Protein AF-A0A9K3KF61-F1 (afdb_monomer)

Nearest PDB structures (foldseek):
  2ciq-assembly1_A  TM=8.904E-01  e=3.656E-22  Saccharomyces cerevisiae S288C
  3dcd-assembly2_B  TM=8.290E-01  e=3.554E-14  Lactobacillus acidophilus
  3q1n-assembly1_A  TM=8.229E-01  e=3.741E-14  Lacticaseibacillus paracasei ATCC 334
  3k25-assembly2_B  TM=7.655E-01  e=6.898E-15  Synechocystis sp. PCC 6803
  3mwx-assembly2_B  TM=8.049E-01  e=8.067E-14  Bacillus subtilis

Foldseek 3Di:
DLPPLVPPDPLVVLADDLLRLQVVLVVVCCQQQPLDWDDPLLLVQLLLLVLQVVCCVVPPVQWDDKAADAWFAAPVDRLAIAHARIKTFGDDPPDPGTFIATEHEDQRDDPVLLVLLLVLCVVANQEHEEEQPDPNCPSNPPPVCSLNRLSRCLRVVGQWYWYWYWYDDPSHTDTSHIYIYGYDPSNSSVSVSSVCSSRCVNCVLLVPPVCLVVQADDPVSDDPSHDPVSSVSCRVCSNVVSVVQVVQADPVRDGHPPDPCLPDPDPLVVVCSNTVGRNNSSLVVLVVPDDPDPDDSVVSVVVVVVVSVVVSVVVVCCCVPQVPVVCVPDPDGDDPVVSCVSVANPPDPPRPSDDDDVVVVVVVVVVVPDPDDDPDDDDPPVVVVVVVVVVVVVVVVVVVVVVVVVDVDDDDDDDDDDDDDDDDDDDDDPPRVPPVVVLVVLVVVVCVQQVFPDDPDQDDDDPQDFFAWDADPLGWIWTWAAEPLGWIWIATQQLRFIQWTAASSSHTWWDFWSPADPNLPAFGRTGQGKQPQEDADDQADGSACSRNDGWDWPDDDNFKTKTWDFDDPVNCVRPVFGKIWIWMWGHYNFKIKIKIKIWRQDPFDKDKGWIKRQTKTFANFLVQKKKAFPQAQWWKFFCVDDDRTDIDHDNDRIDGDPDFFWMKTFQTAWIWICHPSSQKIKTKGKDFQQRIWIKGFRPPPVNRVRTTIITTMRINNDMDMHTHGGMGMIMIMIGMDGD

Sequence (739 aa):
MAGEIAQSVDLNTLRMSDEGLTNLLQDCIASWFGRHKGTAMMAAGSRNEEPTIQKLRSSVKFIQVIYDVGLLRWRNNRCIGVSPDAVCLISVAGKTQPVPCCLEIKSRLADTTVRRAESSATKHGSVVNCVFGDDTFKDCVPAENRAQVVHQALVTQFDYGLFVTSKVQGGEGSLVQVVVIEIPASIRMTHGLVLCAVATPLLGFLHGEHVVKRGVLIDDDFPPWVTVPQKAILKSRAKLYFAHLKLITMADGTVKPTQPLLLYKHSVQHRYNKQKPGLDMNTELSDRVAFNSKGSFESKYVFRMLDAILVNSWRAHQAVFDVAPWMATLAEPPTLAQVRRKLHGAETIEDYVWYTSTASLTELASLKRSNLAIPNLRDDSPAGALFMQEFQRIMKLSLLSIAALSSLSMSAAFVVRPSLFSSSSTTTALSMASKRAVQREKRTKWMESRGIGAGPGVAEPSASAAAGMMKNEEGLDFVRLVSPSGASAEVYLYGGVVTSYKDAEGTEFIAVRPDAKMDGSKPISGGLSHCWPQFGPGEIQQHGFARNVMWDVKSSTDTTVELEMLPSDYTKEMWDKEFACTFSVTLEDDQLKTNMLVKNTGSEGSFDFQAALHSYFTVSSLEKLEIAGSFQGKEFLNKLVGDGGEMQTEDRSSITITEEYDRVYNGVNDPVLKDAGTGKALNVLNQAGWEDTVIWNPYGNEGMGYNEFVCVESVKFDPVTLDAGSSWEGVLVLKPESL

Mean predicted aligned error: 20.23 Å

pLDDT: mean 74.3, std 23.7, range [21.84, 98.88]

Secondary structure (DSSP, 8-state):
-TTTGGGSS-GGGG---HHHHHHHHHHHHHHHT--PPPPHHHHHHHHHHHHHHHHHHHH-TTEEEEE---PEEPTT-TT-EE--SEEEEE--TT-SS-EEEEEEEE----HHHHHHHHHHHHHH-SEEEEETTSHHHHHHS-HHHHHHHHHHHHHH--SEEEEEEEEEETTEEEEEEEEEEE--HHHHHHHHHHHHHHHHHHHGGGG-HHHHHHTS--GGGS-TTS-HHHHHHHHHHHHHHHHHHHHHB-TTS-BPPPPP-SS---HHHHHHHHH---HHHHHHHHHHSS------HHHHHHHHHHHHHHHHHHHHHHIIIIIHHHHTT-SSPPPHHHHHHHTTT-S-STTS-----TTHHHHHHHHTT---PPSS----SHHHHHHHHHHHHHHHHHHHHHHHTT-SS----------------------HHHHHHHHHHHHHHHHHTTT-S--S--------PPPEEEE-TT--EEEEEE-TTS-EEEEETBTTEEEEEE-TT--B-B-B-TT---SSSS--SBSEEEEBS--SSSSSSTTBSGGGSBPEEEEE-SSEEEEEE---HHHHHH----EEEEEEEEE-SS-EEEEEEEEE--SS-EEEEEEEEEEEEE-S-GGGEEEESTTTT-EEEETTSSSS-EEEE---SEE--SS-EEEEETT----EEEETTTTEEEEEEEEET--EEEEEE-TT-GGGTGGGEEEEEEEEEEEEEEETT-EEEEEEEEEEEE-

Solvent-accessible surface area (backbone atoms only — not comparable to full-atom values): 40832 Å² total; per-residue (Å²): 116,84,75,67,64,65,76,78,58,69,65,79,79,57,62,70,51,58,68,54,42,37,52,53,48,48,52,48,46,50,55,46,56,18,75,54,68,40,51,74,62,52,32,49,23,47,67,40,46,58,38,35,52,55,37,44,69,76,70,37,84,48,49,76,48,78,42,82,52,66,81,42,62,23,87,90,38,91,77,43,67,44,67,48,70,23,37,31,33,30,60,48,93,97,52,96,59,69,42,58,24,42,30,41,74,44,46,67,58,57,72,68,56,46,50,46,38,49,52,32,18,70,74,61,38,47,64,34,80,36,44,69,82,40,69,66,30,57,64,66,42,56,78,92,49,49,65,55,54,49,49,44,24,46,45,72,66,32,52,27,33,34,48,33,37,33,46,71,59,94,82,46,36,40,81,47,25,40,37,41,32,40,44,55,70,67,58,32,50,54,53,49,54,59,49,46,53,50,40,43,80,66,44,39,60,74,66,32,69,68,36,57,74,68,33,52,72,55,80,90,59,53,61,90,54,61,48,72,70,57,51,54,55,51,46,70,50,34,45,60,54,32,53,53,50,56,73,35,37,44,98,87,69,46,68,52,75,74,71,75,60,80,67,60,81,47,74,63,60,54,47,40,57,45,43,51,43,19,58,41,31,45,52,48,57,43,62,69,71,68,74,100,60,98,61,54,73,68,54,53,51,52,56,47,55,51,47,50,50,49,56,49,52,53,50,51,46,42,46,61,70,56,43,49,59,53,54,72,72,45,98,58,87,77,51,72,70,55,55,25,56,75,56,78,60,56,91,60,76,87,76,55,78,65,94,64,60,85,65,48,66,60,47,55,65,53,59,75,75,60,98,72,88,75,89,85,86,83,52,94,49,78,66,37,55,47,49,59,50,48,54,59,44,51,59,50,46,61,56,47,57,63,61,53,75,68,43,89,78,78,80,90,85,92,84,93,88,90,90,80,90,81,89,89,87,81,92,81,93,81,51,68,78,49,45,59,54,46,48,50,48,48,49,51,53,51,32,57,72,33,57,45,84,70,70,103,64,87,76,75,85,72,78,85,73,77,51,40,84,43,64,51,98,66,64,41,51,26,39,30,27,35,26,95,66,56,11,36,35,35,36,27,29,63,14,64,19,39,46,39,37,26,43,54,87,52,47,42,45,34,22,58,36,85,72,43,49,72,60,76,87,52,55,59,46,34,7,40,27,40,16,24,60,30,57,52,77,66,97,51,60,65,22,34,51,49,26,72,38,72,33,45,79,74,48,74,51,45,31,35,39,31,32,36,42,66,69,43,76,72,49,36,74,72,50,80,59,55,43,39,38,36,44,35,40,40,46,46,66,65,34,41,37,37,39,40,36,41,31,26,67,34,92,67,64,67,50,73,32,22,40,29,33,53,20,23,30,42,40,66,31,44,91,40,35,40,37,35,43,70,47,47,75,26,48,26,39,33,59,86,40,75,94,87,30,39,81,46,69,35,84,48,67,54,48,69,66,89,55,70,39,51,35,41,30,56,75,30,34,51,44,29,45,36,25,69,71,71,46,32,26,38,37,44,37,38,31,83,52,23,43,22,28,33,42,38,36,66,46,88,36,70,78,56,42,31,51,41,37,42,31,62,18,43,19,27,79,69,69,46,77,38,45,45,69,37,72,48,52,32,32,43,38,39,36,66,46,78,99

Organism: NCBI:txid303405

Radius of gyration: 31.49 Å; Cα contacts (8 Å, |Δi|>4): 1260; chains: 1; bounding box: 87×74×76 Å

Structure (mmCIF, N/CA/C/O backbone):
data_AF-A0A9K3KF61-F1
#
_entry.id   AF-A0A9K3KF61-F1
#
loop_
_atom_site.group_PDB
_atom_site.id
_atom_site.type_symbol
_atom_site.label_atom_id
_atom_site.label_alt_id
_atom_site.label_comp_id
_atom_site.label_asym_id
_atom_site.label_entity_id
_atom_site.label_seq_id
_atom_site.pdbx_PDB_ins_code
_atom_site.Cartn_x
_atom_site.Cartn_y
_atom_site.Cartn_z
_atom_site.occupancy
_atom_site.B_iso_or_equiv
_atom_site.auth_seq_id
_atom_site.auth_comp_id
_atom_site.auth_asym_id
_atom_site.auth_atom_id
_atom_site.pdbx_PDB_model_num
ATOM 1 N N . MET A 1 1 ? 40.722 -2.230 -35.309 1.00 34.03 1 MET A N 1
ATOM 2 C CA . MET A 1 1 ? 39.289 -1.959 -35.570 1.00 34.03 1 MET A CA 1
ATOM 3 C C . MET A 1 1 ? 38.589 -1.129 -34.489 1.00 34.03 1 MET A C 1
ATOM 5 O O . MET A 1 1 ? 37.741 -0.335 -34.858 1.00 34.03 1 MET A O 1
ATOM 9 N N . ALA A 1 2 ? 38.933 -1.209 -33.191 1.00 27.94 2 ALA A N 1
ATOM 10 C CA . ALA A 1 2 ? 38.331 -0.329 -32.164 1.00 27.94 2 ALA A CA 1
ATOM 11 C C . ALA A 1 2 ? 38.668 1.177 -32.321 1.00 27.94 2 ALA A C 1
ATOM 13 O O . ALA A 1 2 ? 37.962 2.017 -31.777 1.00 27.94 2 ALA A O 1
ATOM 14 N N . GLY A 1 3 ? 39.720 1.519 -33.077 1.00 33.56 3 GLY A N 1
ATOM 15 C CA . GLY A 1 3 ? 40.142 2.906 -33.315 1.00 33.56 3 GLY A CA 1
ATOM 16 C C . GLY A 1 3 ? 39.458 3.624 -34.486 1.00 33.56 3 GLY A C 1
ATOM 17 O O . GLY A 1 3 ? 39.525 4.843 -34.541 1.00 33.56 3 GLY A O 1
ATOM 18 N N . GLU A 1 4 ? 38.789 2.912 -35.401 1.00 37.38 4 GLU A N 1
ATOM 19 C CA . GLU A 1 4 ? 38.248 3.522 -36.636 1.00 37.38 4 GLU A CA 1
ATOM 20 C C . GLU A 1 4 ? 36.766 3.917 -36.522 1.00 37.38 4 GLU A C 1
ATOM 22 O O . GLU A 1 4 ? 36.328 4.841 -37.195 1.00 37.38 4 GLU A O 1
ATOM 27 N N . ILE A 1 5 ? 35.993 3.303 -35.616 1.00 40.41 5 ILE A N 1
ATOM 28 C CA . ILE A 1 5 ? 34.570 3.653 -35.402 1.00 40.41 5 I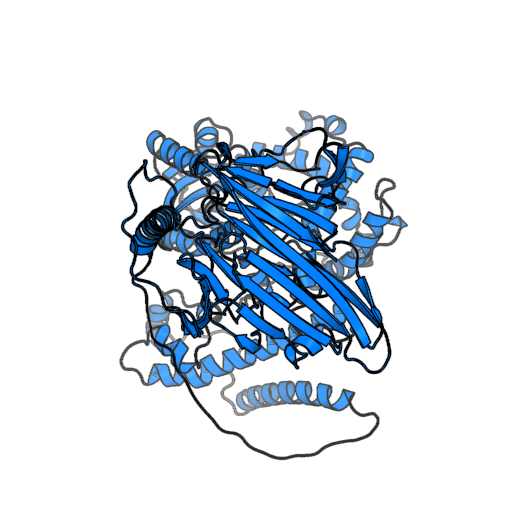LE A CA 1
ATOM 29 C C . ILE A 1 5 ? 34.407 4.804 -34.389 1.00 40.41 5 ILE A C 1
ATOM 31 O O . ILE A 1 5 ? 33.397 5.502 -34.392 1.00 40.41 5 ILE A O 1
ATOM 35 N N . ALA A 1 6 ? 35.433 5.089 -33.577 1.00 41.22 6 ALA A N 1
ATOM 36 C CA . ALA A 1 6 ? 35.449 6.258 -32.692 1.00 41.22 6 ALA A CA 1
ATOM 37 C C . ALA A 1 6 ? 35.421 7.605 -33.453 1.00 41.22 6 ALA A C 1
ATOM 39 O O . ALA A 1 6 ? 35.241 8.645 -32.831 1.00 41.22 6 ALA A O 1
ATOM 40 N N . GLN A 1 7 ? 35.581 7.597 -34.783 1.00 44.34 7 GLN A N 1
ATOM 41 C CA . GLN A 1 7 ? 35.618 8.802 -35.614 1.00 44.34 7 GLN A CA 1
ATOM 42 C C . GLN A 1 7 ? 34.244 9.286 -36.118 1.00 44.34 7 GLN A C 1
ATOM 44 O O . GLN A 1 7 ? 34.185 10.366 -36.695 1.00 44.34 7 GLN A O 1
ATOM 49 N N . SER A 1 8 ? 33.141 8.548 -35.912 1.00 49.00 8 SER A N 1
ATOM 50 C CA . SER A 1 8 ? 31.820 8.943 -36.448 1.00 49.00 8 SER A CA 1
ATOM 51 C C . SER A 1 8 ? 30.822 9.484 -35.417 1.00 49.00 8 SER A C 1
ATOM 53 O O . SER A 1 8 ? 29.735 9.905 -35.804 1.00 49.00 8 SER A O 1
ATOM 55 N N . VAL A 1 9 ? 31.144 9.459 -34.121 1.00 53.56 9 VAL A N 1
ATOM 56 C CA . VAL A 1 9 ? 30.307 10.039 -33.057 1.00 53.56 9 VAL A CA 1
ATOM 57 C C . VAL A 1 9 ? 31.089 11.184 -32.432 1.00 53.56 9 VAL A C 1
ATOM 59 O O . VAL A 1 9 ? 32.080 10.943 -31.745 1.00 53.56 9 VAL A O 1
ATOM 62 N N . ASP A 1 10 ? 30.664 12.426 -32.669 1.00 59.81 10 ASP A N 1
ATOM 63 C CA . ASP A 1 10 ? 31.258 13.577 -31.989 1.00 59.81 10 ASP A CA 1
ATOM 64 C C . ASP A 1 10 ? 30.859 13.546 -30.510 1.00 59.81 10 ASP A C 1
ATOM 66 O O . ASP A 1 10 ? 29.783 14.000 -30.120 1.00 59.81 10 ASP A O 1
ATOM 70 N N . LEU A 1 11 ? 31.733 12.986 -29.674 1.00 54.06 11 LEU A N 1
ATOM 71 C CA . LEU A 1 11 ? 31.533 12.892 -28.229 1.00 54.06 11 LEU A CA 1
ATOM 72 C C . LEU A 1 11 ? 31.323 14.270 -27.573 1.00 54.06 11 LEU A C 1
ATOM 74 O O . LEU A 1 11 ? 30.723 14.331 -26.501 1.00 54.06 11 LEU A O 1
ATOM 78 N N . ASN A 1 12 ? 31.744 15.373 -28.210 1.00 53.84 12 ASN A N 1
ATOM 79 C CA . ASN A 1 12 ? 31.490 16.722 -27.698 1.00 53.84 12 ASN A CA 1
ATOM 80 C C . ASN A 1 12 ? 30.006 17.108 -27.776 1.00 53.84 12 ASN A C 1
ATOM 82 O O . ASN A 1 12 ? 29.548 17.894 -26.951 1.00 53.84 12 ASN A O 1
ATOM 86 N N . THR A 1 13 ? 29.240 16.521 -28.703 1.00 58.81 13 THR A N 1
ATOM 87 C CA . THR A 1 13 ? 27.780 16.732 -28.805 1.00 58.81 13 THR A CA 1
ATOM 88 C C . THR A 1 13 ? 26.982 15.979 -27.739 1.00 58.81 13 THR A C 1
ATOM 90 O O . THR A 1 13 ? 25.822 16.300 -27.501 1.00 58.81 13 THR A O 1
ATOM 93 N N . LEU A 1 14 ? 27.603 15.007 -27.062 1.00 63.12 14 LEU A N 1
ATOM 94 C CA . LEU A 1 14 ? 26.994 14.204 -25.994 1.00 63.12 14 LEU A CA 1
ATOM 95 C C . LEU A 1 14 ? 27.296 14.745 -24.587 1.00 63.12 14 LEU A C 1
ATOM 97 O O . LEU A 1 14 ? 26.925 14.120 -23.591 1.00 63.12 14 LEU A O 1
ATOM 101 N N . ARG A 1 15 ? 27.983 15.889 -24.478 1.00 70.56 15 ARG A N 1
ATOM 102 C CA . ARG A 1 15 ? 28.337 16.484 -23.189 1.00 70.56 15 ARG A CA 1
ATOM 103 C C . ARG A 1 15 ? 27.097 17.089 -22.530 1.00 70.56 15 ARG A C 1
ATOM 105 O O . ARG A 1 15 ? 26.552 18.080 -23.003 1.00 70.56 15 ARG A O 1
ATOM 112 N N . MET A 1 16 ? 26.684 16.504 -21.410 1.00 78.81 16 MET A N 1
ATOM 113 C CA . MET A 1 16 ? 25.618 17.055 -20.574 1.00 78.81 16 MET A CA 1
ATOM 114 C C . MET A 1 16 ? 26.074 18.349 -19.888 1.00 78.81 16 MET A C 1
ATOM 116 O O . MET A 1 16 ? 27.246 18.482 -19.525 1.00 78.81 16 MET A O 1
ATOM 120 N N . SER A 1 17 ? 25.149 19.297 -19.717 1.00 88.50 17 SER A N 1
ATOM 121 C CA . SER A 1 17 ? 25.382 20.497 -18.910 1.00 88.50 17 SER A CA 1
ATOM 122 C C . SER A 1 17 ? 25.547 20.131 -17.435 1.00 88.50 17 SER A C 1
ATOM 124 O O . SER A 1 17 ? 25.060 19.092 -16.991 1.00 88.50 17 SER A O 1
ATOM 126 N N . ASP A 1 18 ? 26.191 21.009 -16.668 1.00 90.75 18 ASP A N 1
ATOM 127 C CA . ASP A 1 18 ? 26.311 20.860 -15.215 1.00 90.75 18 ASP A CA 1
ATOM 128 C C . ASP A 1 18 ? 24.930 20.714 -14.555 1.00 90.75 18 ASP A C 1
ATOM 130 O O . ASP A 1 18 ? 24.738 19.811 -13.753 1.00 90.75 18 ASP A O 1
ATOM 134 N N . GLU A 1 19 ? 23.938 21.502 -14.983 1.00 90.00 19 GLU A N 1
ATOM 135 C CA . GLU A 1 19 ? 22.542 21.373 -14.540 1.00 90.00 19 GLU A CA 1
ATOM 136 C C . GLU A 1 19 ? 21.942 19.998 -14.883 1.00 90.00 19 GLU A C 1
ATOM 138 O O . GLU A 1 19 ? 21.313 19.356 -14.042 1.00 90.00 19 GLU A O 1
ATOM 143 N N . GLY A 1 20 ? 22.188 19.498 -16.098 1.00 88.88 20 GLY A N 1
ATOM 144 C CA . GLY A 1 20 ? 21.751 18.165 -16.506 1.00 88.88 20 GLY A CA 1
ATOM 145 C C . GLY A 1 20 ? 22.402 17.057 -15.676 1.00 88.88 20 GLY A C 1
ATOM 146 O O . GLY A 1 20 ? 21.739 16.079 -15.338 1.00 88.88 20 GLY A O 1
ATOM 147 N N . LEU A 1 21 ? 23.680 17.209 -15.315 1.00 91.19 21 LEU A N 1
ATOM 148 C CA . LEU A 1 21 ? 24.389 16.285 -14.426 1.00 91.19 21 LEU A CA 1
ATOM 149 C C . LEU A 1 21 ? 23.856 16.360 -12.993 1.00 91.19 21 LEU A C 1
ATOM 151 O O . LEU A 1 21 ? 23.670 15.316 -12.372 1.00 91.19 21 LEU A O 1
ATOM 155 N N . THR A 1 22 ? 23.559 17.557 -12.482 1.00 92.75 22 THR A N 1
ATOM 156 C CA . THR A 1 22 ? 22.949 17.751 -11.161 1.00 92.75 22 THR A CA 1
ATOM 157 C C . THR A 1 22 ? 21.593 17.059 -11.068 1.00 92.75 22 THR A C 1
ATOM 159 O O . THR A 1 22 ? 21.362 16.318 -10.109 1.00 92.75 22 THR A O 1
ATOM 162 N N . ASN A 1 23 ? 20.727 17.255 -12.066 1.00 91.25 23 ASN A N 1
ATOM 163 C CA . ASN A 1 23 ? 19.392 16.657 -12.109 1.00 91.25 23 ASN A CA 1
ATOM 164 C C . ASN A 1 23 ? 19.474 15.136 -12.273 1.00 91.25 23 ASN A C 1
ATOM 166 O O . ASN A 1 23 ? 18.871 14.399 -11.500 1.00 91.25 23 ASN A O 1
ATOM 170 N N . LEU A 1 24 ? 20.316 14.647 -13.189 1.00 90.25 24 LEU A N 1
ATOM 171 C CA . LEU A 1 24 ? 20.500 13.209 -13.374 1.00 90.25 24 LEU A CA 1
ATOM 172 C C . LEU A 1 24 ? 21.101 12.535 -12.130 1.00 90.25 24 LEU A C 1
ATOM 174 O O . LEU A 1 24 ? 20.733 11.406 -11.801 1.00 90.25 24 LEU A O 1
ATOM 178 N N . LEU A 1 25 ? 22.012 13.205 -11.415 1.00 91.62 25 LEU A N 1
ATOM 179 C CA . LEU A 1 25 ? 22.536 12.705 -10.144 1.00 91.62 25 LEU A CA 1
ATOM 180 C C . LEU A 1 25 ? 21.446 12.686 -9.070 1.00 91.62 25 LEU A C 1
ATOM 182 O O . LEU A 1 25 ? 21.410 11.746 -8.277 1.00 91.62 25 LEU A O 1
ATOM 186 N N . GLN A 1 26 ? 20.555 13.680 -9.055 1.00 91.62 26 GLN A N 1
ATOM 187 C CA . GLN A 1 26 ? 19.410 13.701 -8.152 1.00 91.62 26 GLN A CA 1
ATOM 188 C C . GLN A 1 26 ? 18.467 12.526 -8.426 1.00 91.62 26 GLN A C 1
ATOM 190 O O . GLN A 1 26 ? 18.113 11.822 -7.484 1.00 91.62 26 GLN A O 1
ATOM 195 N N . ASP A 1 27 ? 18.154 12.245 -9.691 1.00 87.88 27 ASP A N 1
ATOM 196 C CA . ASP A 1 27 ? 17.339 11.092 -10.089 1.00 87.88 27 ASP A CA 1
ATOM 197 C C . ASP A 1 27 ? 18.011 9.768 -9.707 1.00 87.88 27 ASP A C 1
ATOM 199 O O . ASP A 1 27 ? 17.366 8.848 -9.197 1.00 87.88 27 ASP A O 1
ATOM 203 N N . CYS A 1 28 ? 19.332 9.669 -9.893 1.00 85.62 28 CYS A N 1
ATOM 204 C CA . CYS A 1 28 ? 20.106 8.513 -9.448 1.00 85.62 28 CYS A CA 1
ATOM 205 C C . CYS A 1 28 ? 20.038 8.350 -7.928 1.00 85.62 28 CYS A C 1
ATOM 207 O O . CYS A 1 28 ? 19.811 7.245 -7.449 1.00 85.62 28 CYS A O 1
ATOM 209 N N . ILE A 1 29 ? 20.201 9.428 -7.159 1.00 83.94 29 ILE A N 1
ATOM 210 C CA . ILE A 1 29 ? 20.131 9.403 -5.695 1.00 83.94 29 ILE A CA 1
ATOM 211 C C . ILE A 1 29 ? 18.726 9.022 -5.225 1.00 83.94 29 ILE A C 1
ATOM 213 O O . ILE A 1 29 ? 18.601 8.138 -4.383 1.00 83.94 29 ILE A O 1
ATOM 217 N N . ALA A 1 30 ? 17.681 9.622 -5.793 1.00 78.50 30 ALA A N 1
ATOM 218 C CA . ALA A 1 30 ? 16.292 9.314 -5.465 1.00 78.50 30 ALA A CA 1
ATOM 219 C C . ALA A 1 30 ? 15.926 7.864 -5.822 1.00 78.50 30 ALA A C 1
ATOM 221 O O . ALA A 1 30 ? 15.210 7.199 -5.080 1.00 78.50 30 ALA A O 1
ATOM 222 N N . SER A 1 31 ? 16.464 7.337 -6.923 1.00 75.56 31 SER A N 1
ATOM 223 C CA . SER A 1 31 ? 16.266 5.944 -7.329 1.00 75.56 31 SER A CA 1
ATOM 224 C C . SER A 1 31 ? 17.046 4.965 -6.446 1.00 75.56 31 SER A C 1
ATOM 226 O O . SER A 1 31 ? 16.479 4.024 -5.886 1.00 75.56 31 SER A O 1
ATOM 228 N N . TRP A 1 32 ? 18.354 5.181 -6.279 1.00 73.75 32 TRP A N 1
ATOM 229 C CA . TRP A 1 32 ? 19.230 4.281 -5.530 1.00 73.75 32 TRP A CA 1
ATOM 230 C C . TRP A 1 32 ? 18.900 4.306 -4.048 1.00 73.75 32 TRP A C 1
ATOM 232 O O . TRP A 1 32 ? 18.715 3.253 -3.450 1.00 73.75 32 TRP A O 1
ATOM 242 N N . PHE A 1 33 ? 18.777 5.495 -3.471 1.00 69.69 33 PHE A N 1
ATOM 243 C CA . PHE A 1 33 ? 18.552 5.734 -2.048 1.00 69.69 33 PHE A CA 1
ATOM 244 C C . PHE A 1 33 ? 17.082 6.075 -1.746 1.00 69.69 33 PHE A C 1
ATOM 246 O O . PHE A 1 33 ? 16.759 6.628 -0.699 1.00 69.69 33 PHE A O 1
ATOM 253 N N . GLY A 1 34 ? 16.167 5.723 -2.651 1.00 61.16 34 GLY A N 1
ATOM 254 C CA . GLY A 1 34 ? 14.736 5.913 -2.454 1.00 61.16 34 GLY A CA 1
ATOM 255 C C . GLY A 1 34 ? 14.155 5.004 -1.375 1.00 61.16 34 GLY A C 1
ATOM 256 O O . GLY A 1 34 ? 14.580 3.857 -1.179 1.00 61.16 34 GLY A O 1
ATOM 257 N N . ARG A 1 35 ? 13.106 5.500 -0.712 1.00 57.62 35 ARG A N 1
ATOM 258 C CA . ARG A 1 35 ? 12.312 4.748 0.273 1.00 57.62 35 ARG A CA 1
ATOM 259 C C . ARG A 1 35 ? 11.158 3.958 -0.353 1.00 57.62 35 ARG A C 1
ATOM 261 O O . ARG A 1 35 ? 10.320 3.403 0.348 1.00 57.62 35 ARG A O 1
ATOM 268 N N . HIS A 1 36 ? 11.081 3.875 -1.673 1.00 57.56 36 HIS A N 1
ATOM 269 C CA . HIS A 1 36 ? 9.972 3.188 -2.325 1.00 57.56 36 HIS A CA 1
ATOM 270 C C . HIS A 1 36 ? 10.101 1.663 -2.158 1.00 57.56 36 HIS A C 1
ATOM 272 O O . HIS A 1 36 ? 11.171 1.072 -2.346 1.00 57.56 36 HIS A O 1
ATOM 278 N N . LYS A 1 37 ? 8.997 1.008 -1.779 1.00 56.19 37 LYS A N 1
ATOM 279 C CA . LYS A 1 37 ? 8.888 -0.458 -1.782 1.00 56.19 37 LYS A CA 1
ATOM 280 C C . LYS A 1 37 ? 8.514 -0.932 -3.183 1.00 56.19 37 LYS A C 1
ATOM 282 O O . LYS A 1 37 ? 7.738 -0.277 -3.876 1.00 56.19 37 LYS A O 1
ATOM 287 N N . GLY A 1 38 ? 9.026 -2.095 -3.582 1.00 54.97 38 GLY A N 1
ATOM 288 C CA . GLY A 1 38 ? 8.593 -2.732 -4.819 1.00 54.97 38 GLY A CA 1
ATOM 289 C C . GLY A 1 38 ? 7.081 -2.981 -4.802 1.00 54.97 38 GLY A C 1
ATOM 290 O O . GLY A 1 38 ? 6.513 -3.382 -3.787 1.00 54.97 38 GLY A O 1
ATOM 291 N N . THR A 1 39 ? 6.414 -2.746 -5.932 1.00 55.81 39 THR A N 1
ATOM 292 C CA . THR A 1 39 ? 4.967 -2.997 -6.068 1.00 55.81 39 THR A CA 1
ATOM 293 C C . THR A 1 39 ? 4.631 -4.480 -5.845 1.00 55.81 39 THR A C 1
ATOM 295 O O . THR A 1 39 ? 5.466 -5.361 -6.070 1.00 55.81 39 THR A O 1
ATOM 298 N N . ALA A 1 40 ? 3.382 -4.804 -5.487 1.00 54.84 40 ALA A N 1
ATOM 299 C CA . ALA A 1 40 ? 2.929 -6.198 -5.355 1.00 54.84 40 ALA A CA 1
ATOM 300 C C . ALA A 1 40 ? 3.202 -7.034 -6.625 1.00 54.84 40 ALA A C 1
ATOM 302 O O . ALA A 1 40 ? 3.521 -8.222 -6.547 1.00 54.84 40 ALA A O 1
ATOM 303 N N . MET A 1 41 ? 3.164 -6.384 -7.792 1.00 52.09 41 MET A N 1
ATOM 304 C CA . MET A 1 41 ? 3.499 -6.967 -9.091 1.00 52.09 41 MET A CA 1
ATOM 305 C C . MET A 1 41 ? 5.002 -7.245 -9.263 1.00 52.09 41 MET A C 1
ATOM 307 O O . MET A 1 41 ? 5.365 -8.227 -9.907 1.00 52.09 41 MET A O 1
ATOM 311 N N . MET A 1 42 ? 5.885 -6.435 -8.670 1.00 53.47 42 MET A N 1
ATOM 312 C CA . MET A 1 42 ? 7.331 -6.708 -8.620 1.00 53.47 42 MET A CA 1
ATOM 313 C C . MET A 1 42 ? 7.629 -7.915 -7.730 1.00 53.47 42 MET A C 1
ATOM 315 O O . MET A 1 42 ? 8.361 -8.807 -8.149 1.00 53.47 42 MET A O 1
ATOM 319 N N . ALA A 1 43 ? 6.998 -7.990 -6.555 1.00 55.19 43 ALA A N 1
ATOM 320 C CA . ALA A 1 43 ? 7.130 -9.128 -5.644 1.00 55.19 43 ALA A CA 1
ATOM 321 C C . ALA A 1 43 ? 6.519 -10.424 -6.218 1.00 55.19 43 ALA A C 1
ATOM 323 O O . ALA A 1 43 ? 6.989 -11.527 -5.939 1.00 55.19 43 ALA A O 1
ATOM 324 N N . ALA A 1 44 ? 5.451 -10.327 -7.018 1.00 54.75 44 ALA A N 1
ATOM 325 C CA . ALA A 1 44 ? 4.902 -11.454 -7.774 1.00 54.75 44 ALA A CA 1
ATOM 326 C C . ALA A 1 44 ? 5.843 -11.899 -8.907 1.00 54.75 44 ALA A C 1
ATOM 328 O O . ALA A 1 44 ? 6.104 -13.090 -9.027 1.00 54.75 44 ALA A O 1
ATOM 329 N N . GLY A 1 45 ? 6.409 -10.959 -9.674 1.00 53.78 45 GLY A N 1
ATOM 330 C CA . GLY A 1 45 ? 7.398 -11.240 -10.721 1.00 53.78 45 GLY A CA 1
ATOM 331 C C . GLY A 1 45 ? 8.629 -11.987 -10.198 1.00 53.78 45 GLY A C 1
ATOM 332 O O . GLY A 1 45 ? 8.964 -13.038 -10.736 1.00 53.78 45 GLY A O 1
ATOM 333 N N . SER A 1 46 ? 9.218 -11.536 -9.084 1.00 58.47 46 SER A N 1
ATOM 334 C CA . SER A 1 46 ? 10.362 -12.222 -8.458 1.00 58.47 46 SER A CA 1
ATOM 335 C C . SER A 1 46 ? 10.035 -13.647 -7.997 1.00 58.47 46 SER A C 1
ATOM 337 O O . SER A 1 46 ? 10.861 -14.546 -8.089 1.00 58.47 46 SER A O 1
ATOM 339 N N . ARG A 1 47 ? 8.810 -13.892 -7.507 1.00 59.41 47 ARG A N 1
ATOM 340 C CA . ARG A 1 47 ? 8.354 -15.248 -7.135 1.00 59.41 47 ARG A CA 1
ATOM 341 C C . ARG A 1 47 ? 8.171 -16.166 -8.350 1.00 59.41 47 ARG A C 1
ATOM 343 O O . ARG A 1 47 ? 8.187 -17.382 -8.197 1.00 59.41 47 ARG A O 1
ATOM 350 N N . ASN A 1 48 ? 8.012 -15.580 -9.533 1.00 63.75 48 ASN A N 1
ATOM 351 C CA . ASN A 1 48 ? 7.714 -16.255 -10.792 1.00 63.75 48 ASN A CA 1
ATOM 352 C C . ASN A 1 48 ? 8.959 -16.506 -11.668 1.00 63.75 48 ASN A C 1
ATOM 354 O O . ASN A 1 48 ? 8.881 -17.260 -12.644 1.00 63.75 48 ASN A O 1
ATOM 358 N N . GLU A 1 49 ? 10.098 -15.895 -11.334 1.00 65.38 49 GLU A N 1
ATOM 359 C CA . GLU A 1 49 ? 11.389 -16.106 -12.005 1.00 65.38 49 GLU A CA 1
ATOM 360 C C . GLU A 1 49 ? 11.863 -17.564 -11.838 1.00 65.38 49 GLU A C 1
ATOM 362 O O . GLU A 1 49 ? 12.179 -18.223 -12.827 1.00 65.38 49 GLU A O 1
ATOM 367 N N . GLU A 1 50 ? 11.794 -18.124 -10.625 1.00 67.38 50 GLU A N 1
ATOM 368 C CA . GLU A 1 50 ? 12.256 -19.493 -10.330 1.00 67.38 50 GLU A CA 1
ATOM 369 C C . GLU A 1 50 ? 11.471 -20.586 -11.099 1.00 67.38 50 GLU A C 1
ATOM 371 O O . GLU A 1 50 ? 12.101 -21.383 -11.803 1.00 67.38 50 GLU A O 1
ATOM 376 N N . PRO A 1 51 ? 10.119 -20.607 -11.106 1.00 69.56 51 PRO A N 1
ATOM 377 C CA . PRO A 1 51 ? 9.363 -21.525 -11.965 1.00 69.56 51 PRO A CA 1
ATOM 378 C C . PRO A 1 51 ? 9.680 -21.367 -13.459 1.00 69.56 51 PRO A C 1
ATOM 380 O O . PRO A 1 51 ? 9.693 -22.349 -14.202 1.00 69.56 51 PRO A O 1
ATOM 383 N N . THR A 1 52 ? 9.961 -20.141 -13.916 1.00 74.94 52 THR A N 1
ATOM 384 C CA . THR A 1 52 ? 10.337 -19.882 -15.315 1.00 74.94 52 THR A CA 1
ATOM 385 C C . THR A 1 52 ? 11.707 -20.482 -15.636 1.00 74.94 52 THR A C 1
ATOM 387 O O . THR A 1 52 ? 11.854 -21.142 -16.663 1.00 74.94 52 THR A O 1
ATOM 390 N N . ILE A 1 53 ? 12.691 -20.330 -14.745 1.00 75.56 53 ILE A N 1
ATOM 391 C CA . ILE A 1 53 ? 14.026 -20.931 -14.880 1.00 75.56 53 ILE A CA 1
ATOM 392 C C . ILE A 1 53 ? 13.936 -22.462 -14.908 1.00 75.56 53 ILE A C 1
ATOM 394 O O . ILE A 1 53 ? 14.560 -23.104 -15.756 1.00 75.56 53 ILE A O 1
ATOM 398 N N . GLN A 1 54 ? 13.122 -23.065 -14.039 1.00 75.25 54 GLN A N 1
ATOM 399 C CA . GLN A 1 54 ? 12.886 -24.514 -14.045 1.00 75.25 54 GLN A CA 1
ATOM 400 C C . GLN A 1 54 ? 12.242 -24.982 -15.357 1.00 75.25 54 GLN A C 1
ATOM 402 O O . GLN A 1 54 ? 12.623 -26.019 -15.918 1.00 75.25 54 GLN A O 1
ATOM 407 N N . LYS A 1 55 ? 11.309 -24.195 -15.907 1.00 79.88 55 LYS A N 1
ATOM 408 C CA . LYS A 1 55 ? 10.708 -24.490 -17.210 1.00 79.88 55 LYS A CA 1
ATOM 409 C C . LYS A 1 55 ? 11.710 -24.354 -18.355 1.00 79.88 55 LYS A C 1
ATOM 411 O O . LYS A 1 55 ? 11.742 -25.230 -19.216 1.00 79.88 55 LYS A O 1
ATOM 416 N N . LEU A 1 56 ? 12.561 -23.326 -18.348 1.00 81.19 56 LEU A N 1
ATOM 417 C CA . LEU A 1 56 ? 13.643 -23.164 -19.326 1.00 81.19 56 LEU A CA 1
ATOM 418 C C . LEU A 1 56 ? 14.575 -24.379 -19.319 1.00 81.19 56 LEU A C 1
ATOM 420 O O . LEU A 1 56 ? 14.793 -24.976 -20.371 1.00 81.19 56 LEU A O 1
ATOM 424 N N . ARG A 1 57 ? 15.037 -24.805 -18.134 1.00 78.62 57 ARG A N 1
ATOM 425 C CA . ARG A 1 57 ? 15.913 -25.980 -17.971 1.00 78.62 57 ARG A CA 1
ATOM 426 C C . ARG A 1 57 ? 15.289 -27.273 -18.495 1.00 78.62 57 ARG A C 1
ATOM 428 O O . ARG A 1 57 ? 15.986 -28.093 -19.077 1.00 78.62 57 ARG A O 1
ATOM 435 N N . SER A 1 58 ? 13.989 -27.468 -18.280 1.00 77.69 58 SER A N 1
ATOM 436 C CA . SER A 1 58 ? 13.297 -28.703 -18.679 1.00 77.69 58 SER A CA 1
ATOM 437 C C . SER A 1 58 ? 12.820 -28.706 -20.134 1.00 77.69 58 SER A C 1
ATOM 439 O O . SER A 1 58 ? 12.716 -29.771 -20.737 1.00 77.69 58 SER A O 1
ATOM 441 N N . SER A 1 59 ? 12.504 -27.537 -20.700 1.00 80.19 59 SER A N 1
ATOM 442 C CA . SER A 1 59 ? 11.760 -27.435 -21.965 1.00 80.19 59 SER A CA 1
ATOM 443 C C . SER A 1 59 ? 12.589 -26.893 -23.133 1.00 80.19 59 SER A C 1
ATOM 445 O O . SER A 1 59 ? 12.225 -27.123 -24.285 1.00 80.19 59 SER A O 1
ATOM 447 N N . VAL A 1 60 ? 13.706 -26.202 -22.879 1.00 86.19 60 VAL A N 1
ATOM 448 C CA . VAL A 1 60 ? 14.507 -25.537 -23.920 1.00 86.19 60 VAL A CA 1
ATOM 449 C C . VAL A 1 60 ? 15.858 -26.233 -24.086 1.00 86.19 60 VAL A C 1
ATOM 451 O O . VAL A 1 60 ? 16.856 -25.865 -23.477 1.00 86.19 60 VAL A O 1
ATOM 454 N N . LYS A 1 61 ? 15.894 -27.248 -24.957 1.00 87.06 61 LYS A N 1
ATOM 455 C CA . LYS A 1 61 ? 17.029 -28.185 -25.091 1.00 87.06 61 LYS A CA 1
ATOM 456 C C . LYS A 1 61 ? 18.363 -27.561 -25.508 1.00 87.06 61 LYS A C 1
ATOM 458 O O . LYS A 1 61 ? 19.402 -28.168 -25.277 1.00 87.06 61 LYS A O 1
ATOM 463 N N . PHE A 1 62 ? 18.352 -26.402 -26.167 1.00 89.12 62 PHE A N 1
ATOM 464 C CA . PHE A 1 62 ? 19.594 -25.750 -26.586 1.00 89.12 62 PHE A CA 1
ATOM 465 C C . PHE A 1 62 ? 20.275 -24.987 -25.441 1.00 89.12 62 PHE A C 1
ATOM 467 O O . PHE A 1 62 ? 21.450 -24.653 -25.577 1.00 89.12 62 PHE A O 1
ATOM 474 N N . ILE A 1 63 ? 19.580 -24.735 -24.324 1.00 85.62 63 ILE A N 1
ATOM 475 C CA . ILE A 1 63 ? 20.171 -24.187 -23.100 1.00 85.62 63 ILE A CA 1
ATOM 476 C C . ILE A 1 63 ? 20.807 -25.339 -22.322 1.00 85.62 63 ILE A C 1
ATOM 478 O O . ILE A 1 63 ? 20.123 -26.272 -21.913 1.00 85.62 63 ILE A O 1
ATOM 482 N N . GLN A 1 64 ? 22.119 -25.273 -22.111 1.00 79.56 64 GLN A N 1
ATOM 483 C CA . GLN A 1 64 ? 22.872 -26.340 -21.448 1.00 79.56 64 GLN A CA 1
ATOM 484 C C . GLN A 1 64 ? 22.957 -26.134 -19.938 1.00 79.56 64 GLN A C 1
ATOM 486 O O . GLN A 1 64 ? 22.806 -27.073 -19.162 1.00 79.56 64 GLN A O 1
ATOM 491 N N . VAL A 1 65 ? 23.198 -24.894 -19.516 1.00 75.06 65 VAL A N 1
ATOM 492 C CA . VAL A 1 65 ? 23.301 -24.525 -18.103 1.00 75.06 65 VAL A CA 1
ATOM 493 C C . VAL A 1 65 ? 22.881 -23.074 -17.913 1.00 75.06 65 VAL A C 1
ATOM 495 O O . VAL A 1 65 ? 23.048 -22.252 -18.813 1.00 75.06 65 VAL A O 1
ATOM 498 N N . ILE A 1 66 ? 22.326 -22.788 -16.735 1.00 74.94 66 ILE A N 1
ATOM 499 C CA . ILE A 1 66 ? 21.890 -21.462 -16.290 1.00 74.94 66 ILE A CA 1
ATOM 500 C C . ILE A 1 66 ? 22.525 -21.203 -14.924 1.00 74.94 66 ILE A C 1
ATOM 502 O O . ILE A 1 66 ? 22.279 -21.974 -13.987 1.00 74.94 66 ILE A O 1
ATOM 506 N N . TYR A 1 67 ? 23.303 -20.129 -14.823 1.00 69.31 67 TYR A N 1
ATOM 507 C CA . TYR A 1 67 ? 23.965 -19.659 -13.611 1.00 69.31 67 TYR A CA 1
ATOM 508 C C . TYR A 1 67 ? 23.287 -18.392 -13.088 1.00 69.31 67 TYR A C 1
ATOM 510 O O . TYR A 1 67 ? 23.128 -17.422 -13.829 1.00 69.31 67 TYR A O 1
ATOM 518 N N . ASP A 1 68 ? 22.934 -18.405 -11.803 1.00 63.25 68 ASP A N 1
ATOM 519 C CA . ASP A 1 68 ? 22.541 -17.204 -11.058 1.00 63.25 68 ASP A CA 1
ATOM 520 C C . ASP A 1 68 ? 23.768 -16.286 -10.933 1.00 63.25 68 ASP A C 1
ATOM 522 O O . ASP A 1 68 ? 24.874 -16.752 -10.627 1.00 63.25 68 ASP A O 1
ATOM 526 N N . VAL A 1 69 ? 23.586 -14.997 -11.199 1.00 62.81 69 VAL A N 1
ATOM 527 C CA . VAL A 1 69 ? 24.634 -13.983 -11.079 1.00 62.81 69 VAL A CA 1
ATOM 528 C C . VAL A 1 69 ? 24.070 -12.736 -10.413 1.00 62.81 69 VAL A C 1
ATOM 530 O O . VAL A 1 69 ? 22.945 -12.325 -10.663 1.00 62.81 69 VAL A O 1
ATOM 533 N N . GLY A 1 70 ? 24.874 -12.126 -9.544 1.00 64.50 70 GLY A N 1
ATOM 534 C CA . GLY A 1 70 ? 24.536 -10.841 -8.940 1.00 64.50 70 GLY A CA 1
ATOM 535 C C . GLY A 1 70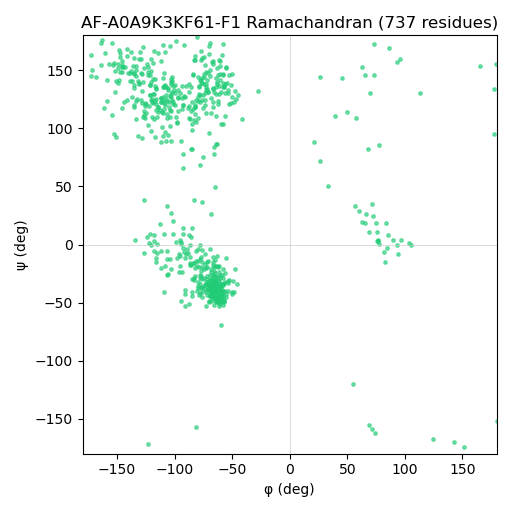 ? 24.866 -9.664 -9.858 1.00 64.50 70 GLY A C 1
ATOM 536 O O . GLY A 1 70 ? 25.033 -9.803 -11.069 1.00 64.50 70 GLY A O 1
ATOM 537 N N . LEU A 1 71 ? 25.041 -8.491 -9.252 1.00 68.69 71 LEU A N 1
ATOM 538 C CA . LEU A 1 71 ? 25.469 -7.294 -9.966 1.00 68.69 71 LEU A CA 1
ATOM 539 C C . LEU A 1 71 ? 26.872 -7.488 -10.569 1.00 68.69 71 LEU A C 1
ATOM 541 O O . LEU A 1 71 ? 27.851 -7.726 -9.860 1.00 68.69 71 LEU A O 1
ATOM 545 N N . LEU A 1 72 ? 26.967 -7.349 -11.886 1.00 73.50 72 LEU A N 1
ATOM 546 C CA . LEU A 1 72 ? 28.199 -7.429 -12.657 1.00 73.50 72 LEU A CA 1
ATOM 547 C C . LEU A 1 72 ? 28.699 -6.024 -12.973 1.00 73.50 72 LEU A C 1
ATOM 549 O O . LEU A 1 72 ? 27.932 -5.155 -13.375 1.00 73.50 72 LEU A O 1
ATOM 553 N N . ARG A 1 73 ? 30.006 -5.803 -12.845 1.00 80.94 73 ARG A N 1
ATOM 554 C CA . ARG A 1 73 ? 30.654 -4.542 -13.226 1.00 80.94 73 ARG A CA 1
ATOM 555 C C . ARG A 1 73 ? 31.356 -4.703 -14.563 1.00 80.94 73 ARG A C 1
ATOM 557 O O . ARG A 1 73 ? 32.027 -5.712 -14.788 1.00 80.94 73 ARG A O 1
ATOM 564 N N . TRP A 1 74 ? 31.298 -3.683 -15.413 1.00 83.62 74 TRP A N 1
ATOM 565 C CA . TRP A 1 74 ? 32.085 -3.691 -16.636 1.00 83.62 74 TRP A CA 1
ATOM 566 C C . TRP A 1 74 ? 33.580 -3.633 -16.315 1.00 83.62 74 TRP A C 1
ATOM 568 O O . TRP A 1 74 ? 34.050 -2.800 -15.540 1.00 83.62 74 TRP A O 1
ATOM 578 N N . ARG A 1 75 ? 34.366 -4.525 -16.926 1.00 76.81 75 ARG A N 1
ATOM 579 C CA . ARG A 1 75 ? 35.815 -4.593 -16.687 1.00 76.81 75 ARG A CA 1
ATOM 580 C C . ARG A 1 75 ? 36.534 -3.284 -17.029 1.00 76.81 75 ARG A C 1
ATOM 582 O O . ARG A 1 75 ? 37.479 -2.923 -16.334 1.00 76.81 75 ARG A O 1
ATOM 589 N N . ASN A 1 76 ? 36.066 -2.587 -18.064 1.00 77.62 76 ASN A N 1
ATOM 590 C CA . ASN A 1 76 ? 36.732 -1.404 -18.611 1.00 77.62 76 ASN A CA 1
ATOM 591 C C . ASN A 1 76 ? 36.177 -0.077 -18.068 1.00 77.62 76 ASN A C 1
ATOM 593 O O . ASN A 1 76 ? 36.766 0.965 -18.331 1.00 77.62 76 ASN A O 1
ATOM 597 N N . ASN A 1 77 ? 35.079 -0.089 -17.303 1.00 79.00 77 ASN A N 1
ATOM 598 C CA . ASN A 1 77 ? 34.524 1.117 -16.690 1.00 79.00 77 ASN A CA 1
ATOM 599 C C . ASN A 1 77 ? 33.941 0.803 -15.307 1.00 79.00 77 ASN A C 1
ATOM 601 O O . ASN A 1 77 ? 33.056 -0.037 -15.166 1.00 79.00 77 ASN A O 1
ATOM 605 N N . ARG A 1 78 ? 34.431 1.501 -14.276 1.00 76.25 78 ARG A N 1
ATOM 606 C CA . ARG A 1 78 ? 34.051 1.240 -12.881 1.00 76.25 78 ARG A CA 1
ATOM 607 C C . ARG A 1 78 ? 32.668 1.772 -12.498 1.00 76.25 78 ARG A C 1
ATOM 609 O O . ARG A 1 78 ? 32.118 1.275 -11.522 1.00 76.25 78 ARG A O 1
ATOM 616 N N . CYS A 1 79 ? 32.132 2.720 -13.264 1.00 79.81 79 CYS A N 1
ATOM 617 C CA . CYS A 1 79 ? 30.844 3.370 -13.019 1.00 79.81 79 CYS A CA 1
ATOM 618 C C . CYS A 1 79 ? 29.666 2.599 -13.634 1.00 79.81 79 CYS A C 1
ATOM 620 O O . CYS A 1 79 ? 28.514 2.939 -13.392 1.00 79.81 79 CYS A O 1
ATOM 622 N N . ILE A 1 80 ? 29.947 1.599 -14.478 1.00 82.81 80 ILE A N 1
ATOM 623 C CA . ILE A 1 80 ? 28.941 0.894 -15.273 1.00 82.81 80 ILE A CA 1
ATOM 624 C C . ILE A 1 80 ? 28.816 -0.543 -14.772 1.00 82.81 80 ILE A C 1
ATOM 626 O O . ILE A 1 80 ? 29.797 -1.292 -14.715 1.00 82.81 80 ILE A O 1
ATOM 630 N N . GLY A 1 81 ? 27.590 -0.938 -14.447 1.00 84.81 81 GLY A N 1
ATOM 631 C CA . GLY A 1 81 ? 27.261 -2.291 -14.033 1.00 84.81 81 GLY A CA 1
ATOM 632 C C . GLY A 1 81 ? 25.858 -2.696 -14.460 1.00 84.81 81 GLY A C 1
ATOM 633 O O . GLY A 1 81 ? 25.045 -1.861 -14.843 1.00 84.81 81 GLY A O 1
ATOM 634 N N . VAL A 1 82 ? 25.590 -3.996 -14.399 1.00 83.50 82 VAL A N 1
ATOM 635 C CA . VAL A 1 82 ? 24.325 -4.596 -14.814 1.00 83.50 82 VAL A CA 1
ATOM 636 C C . VAL A 1 82 ? 23.980 -5.786 -13.937 1.00 83.50 82 VAL A C 1
ATOM 638 O O . VAL A 1 82 ? 24.866 -6.494 -13.472 1.00 83.50 82 VAL A O 1
ATOM 641 N N . SER A 1 83 ? 22.692 -6.025 -13.732 1.00 80.88 83 SER A N 1
ATOM 642 C CA . SER A 1 83 ? 22.187 -7.215 -13.052 1.00 80.88 83 SER A CA 1
ATOM 643 C C . SER A 1 83 ? 21.337 -7.991 -14.054 1.00 80.88 83 SER A C 1
ATOM 645 O O . SER A 1 83 ? 20.175 -7.633 -14.237 1.00 80.88 83 SER A O 1
ATOM 647 N N . PRO A 1 84 ? 21.902 -8.959 -14.792 1.00 80.44 84 PRO A N 1
ATOM 648 C CA . PRO A 1 84 ? 21.082 -9.879 -15.564 1.00 80.44 84 PRO A CA 1
ATOM 649 C C . PRO A 1 84 ? 20.402 -10.869 -14.614 1.00 80.44 84 PRO A C 1
ATOM 651 O O . PRO A 1 84 ? 20.927 -11.136 -13.534 1.00 80.44 84 PRO A O 1
ATOM 654 N N . ASP A 1 85 ? 19.260 -11.427 -15.013 1.00 80.38 85 ASP A N 1
ATOM 655 C CA . ASP A 1 85 ? 18.561 -12.416 -14.180 1.00 80.38 85 ASP A CA 1
ATOM 656 C C . ASP A 1 85 ? 19.370 -13.715 -14.062 1.00 80.38 85 ASP A C 1
ATOM 658 O O . ASP A 1 85 ? 19.324 -14.405 -13.045 1.00 80.38 85 ASP A O 1
ATOM 662 N N . ALA A 1 86 ? 20.129 -14.049 -15.110 1.00 78.44 86 ALA A N 1
ATOM 663 C CA . ALA A 1 86 ? 21.108 -15.127 -15.110 1.00 78.44 86 ALA A CA 1
ATOM 664 C C . ALA A 1 86 ? 22.093 -14.987 -16.284 1.00 78.44 86 ALA A C 1
ATOM 666 O O . ALA A 1 86 ? 21.940 -14.151 -17.178 1.00 78.44 86 ALA A O 1
ATOM 667 N N . VAL A 1 87 ? 23.089 -15.871 -16.331 1.00 82.62 87 VAL A N 1
ATOM 668 C CA . VAL A 1 87 ? 23.889 -16.140 -17.537 1.00 82.62 87 VAL A CA 1
ATOM 669 C C . VAL A 1 87 ? 23.784 -17.611 -17.910 1.00 82.62 87 VAL A C 1
ATOM 671 O O . VAL A 1 87 ? 23.668 -18.474 -17.042 1.00 82.62 87 VAL A O 1
ATOM 674 N N . CYS A 1 88 ? 23.808 -17.914 -19.203 1.00 82.88 88 CYS A N 1
ATOM 675 C CA . CYS A 1 88 ? 23.609 -19.269 -19.710 1.00 82.88 88 CYS A CA 1
ATOM 676 C C . CYS A 1 88 ? 24.711 -19.678 -20.687 1.00 82.88 88 CYS A C 1
ATOM 678 O O . CYS A 1 88 ? 25.358 -18.823 -21.286 1.00 82.88 88 CYS A O 1
ATOM 680 N N . LEU A 1 89 ? 24.872 -20.988 -20.889 1.00 84.88 89 LEU A N 1
ATOM 681 C CA . LEU A 1 89 ? 25.528 -21.536 -22.080 1.00 84.88 89 LEU A CA 1
ATOM 682 C C . LEU A 1 89 ? 24.463 -22.097 -23.018 1.00 84.88 89 LEU A C 1
ATOM 684 O O . LEU A 1 89 ? 23.641 -22.919 -22.601 1.00 84.88 89 LEU A O 1
ATOM 688 N N . ILE A 1 90 ? 24.493 -21.670 -24.279 1.00 87.31 90 ILE A N 1
ATOM 689 C CA . ILE A 1 90 ? 23.537 -22.085 -25.306 1.00 87.31 90 ILE A CA 1
ATOM 690 C C . ILE A 1 90 ? 24.218 -22.706 -26.519 1.00 87.31 90 ILE A C 1
ATOM 692 O O . ILE A 1 90 ? 25.321 -22.331 -26.906 1.00 87.31 90 ILE A O 1
ATOM 696 N N . SER A 1 91 ? 23.525 -23.646 -27.153 1.00 89.56 91 SER A N 1
ATOM 697 C CA . SER A 1 91 ? 23.905 -24.200 -28.451 1.00 89.56 91 SER A CA 1
ATOM 698 C C . SER A 1 91 ? 23.285 -23.338 -29.546 1.00 89.56 91 SER A C 1
ATOM 700 O O . SER A 1 91 ? 22.063 -23.242 -29.632 1.00 89.56 91 SER A O 1
ATOM 702 N N . VAL A 1 92 ? 24.116 -22.710 -30.376 1.00 86.12 92 VAL A N 1
ATOM 703 C CA . VAL A 1 92 ? 23.670 -21.856 -31.487 1.00 86.12 92 VAL A CA 1
ATOM 704 C C . VAL A 1 92 ? 23.965 -22.558 -32.806 1.00 86.12 92 VAL A C 1
ATOM 706 O O . VAL A 1 92 ? 25.047 -23.116 -32.995 1.00 86.12 92 VAL A O 1
ATOM 709 N N . ALA A 1 93 ? 22.999 -22.538 -33.727 1.00 81.00 93 ALA A N 1
ATOM 710 C CA . ALA A 1 93 ? 23.162 -23.133 -35.048 1.00 81.00 93 ALA A CA 1
ATOM 711 C C . ALA A 1 93 ? 24.385 -22.534 -35.769 1.00 81.00 93 ALA A C 1
ATOM 713 O O . ALA A 1 93 ? 24.561 -21.320 -35.814 1.00 81.00 93 ALA A O 1
ATOM 714 N N . GLY A 1 94 ? 25.250 -23.393 -36.313 1.00 80.19 94 GLY A N 1
ATOM 715 C CA . GLY A 1 94 ? 26.483 -22.974 -36.991 1.00 80.19 94 GLY A CA 1
ATOM 716 C C . GLY A 1 94 ? 27.690 -22.731 -36.074 1.00 80.19 94 GLY A C 1
ATOM 717 O O . GLY A 1 94 ? 28.783 -22.480 -36.580 1.00 80.19 94 GLY A O 1
ATOM 718 N N . LYS A 1 95 ? 27.548 -22.847 -34.747 1.00 80.50 95 LYS A N 1
ATOM 719 C CA . LYS A 1 95 ? 28.677 -22.851 -33.802 1.00 80.50 95 LYS A CA 1
ATOM 720 C C . LYS A 1 95 ? 28.982 -24.281 -33.357 1.00 80.50 95 LYS A C 1
ATOM 722 O O . LYS A 1 95 ? 28.082 -25.055 -33.051 1.00 80.50 95 LYS A O 1
ATOM 727 N N . THR A 1 96 ? 30.265 -24.633 -33.319 1.00 79.12 96 THR A N 1
ATOM 728 C CA . THR A 1 96 ? 30.733 -25.970 -32.913 1.00 79.12 96 THR A CA 1
ATOM 729 C C . THR A 1 96 ? 30.816 -26.142 -31.399 1.00 79.12 96 THR A C 1
ATOM 731 O O . THR A 1 96 ? 30.813 -27.271 -30.916 1.00 79.12 96 THR A O 1
ATOM 734 N N . GLN A 1 97 ? 30.884 -25.040 -30.650 1.00 83.38 97 GLN A N 1
ATOM 735 C CA . GLN A 1 97 ? 30.900 -25.035 -29.192 1.00 83.38 97 GLN A CA 1
ATOM 736 C C . GLN A 1 97 ? 29.751 -24.186 -28.636 1.00 83.38 97 GLN A C 1
ATOM 738 O O . GLN A 1 97 ? 29.314 -23.242 -29.304 1.00 83.38 97 GLN A O 1
ATOM 743 N N . PRO A 1 98 ? 29.268 -24.500 -27.421 1.00 85.06 98 PRO A N 1
ATOM 744 C CA . PRO A 1 98 ? 28.274 -23.686 -26.735 1.00 85.06 98 PRO A CA 1
ATOM 745 C C . PRO A 1 98 ? 28.814 -22.279 -26.490 1.00 85.06 98 PRO A C 1
ATOM 747 O O . PRO A 1 98 ? 29.987 -22.108 -26.157 1.00 85.06 98 PRO A O 1
ATOM 750 N N . VAL A 1 99 ? 27.956 -21.276 -26.632 1.00 87.25 99 VAL A N 1
ATOM 751 C CA . VAL A 1 99 ? 28.319 -19.869 -26.443 1.00 87.25 99 VAL A CA 1
ATOM 752 C C . VAL A 1 99 ? 27.664 -19.314 -25.180 1.00 87.25 99 VAL A C 1
ATOM 754 O O . VAL A 1 99 ? 26.530 -19.688 -24.865 1.00 87.25 99 VAL A O 1
ATOM 757 N N . PRO A 1 100 ? 28.355 -18.438 -24.433 1.00 88.38 100 PRO A N 1
ATOM 758 C CA . PRO A 1 100 ? 27.766 -17.768 -23.289 1.00 88.38 100 PRO A CA 1
ATOM 759 C C . PRO A 1 100 ? 26.796 -16.670 -23.729 1.00 88.38 100 PRO A C 1
ATOM 761 O O . PRO A 1 100 ? 27.031 -15.976 -24.721 1.00 88.38 100 PRO A O 1
ATOM 764 N N . CYS A 1 101 ? 25.719 -16.491 -22.971 1.00 89.44 101 CYS A N 1
ATOM 765 C CA . CYS A 1 101 ? 24.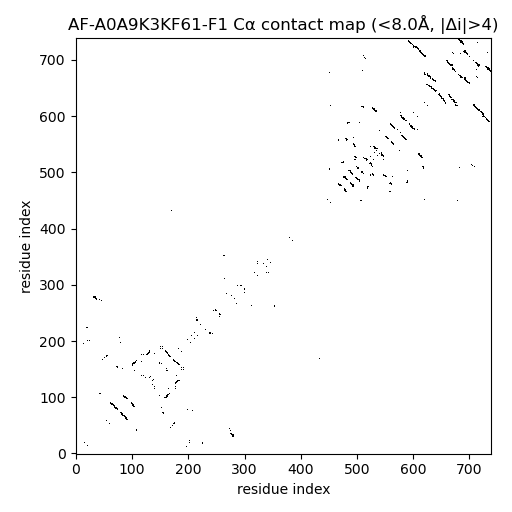752 -15.424 -23.190 1.00 89.44 101 CYS A CA 1
ATOM 766 C C . CYS A 1 101 ? 24.157 -14.907 -21.877 1.00 89.44 101 CYS A C 1
ATOM 768 O O . CYS A 1 101 ? 24.048 -15.637 -20.889 1.00 89.44 101 CYS A O 1
ATOM 770 N N . CYS A 1 102 ? 23.730 -13.647 -21.873 1.00 90.19 102 CYS A N 1
ATOM 771 C CA . CYS A 1 102 ? 22.921 -13.099 -20.782 1.00 90.19 102 CYS A CA 1
ATOM 772 C C . CYS A 1 102 ? 21.494 -13.638 -20.881 1.00 90.19 102 CYS A C 1
ATOM 774 O O . CYS A 1 102 ? 21.014 -13.856 -21.989 1.00 90.19 102 CYS A O 1
ATOM 776 N N . LEU A 1 103 ? 20.818 -13.840 -19.755 1.00 88.94 103 LEU A N 1
ATOM 777 C CA . LEU A 1 103 ? 19.404 -14.192 -19.708 1.00 88.94 103 LEU A CA 1
ATOM 778 C C . LEU A 1 103 ? 18.628 -13.086 -18.999 1.00 88.94 103 LEU A C 1
ATOM 780 O O . LEU A 1 103 ? 18.916 -12.754 -17.852 1.00 88.94 103 LEU A O 1
ATOM 784 N N . GLU A 1 104 ? 17.633 -12.563 -19.705 1.00 91.62 104 GLU A N 1
ATOM 785 C CA . GLU A 1 104 ? 16.643 -11.621 -19.205 1.00 91.62 104 GLU A CA 1
ATOM 786 C C . GLU A 1 104 ? 15.255 -12.266 -19.266 1.00 91.62 104 GLU A C 1
ATOM 788 O O . GLU A 1 104 ? 14.815 -12.719 -20.325 1.00 91.62 104 GLU A O 1
ATOM 793 N N . ILE A 1 105 ? 14.553 -12.297 -18.138 1.00 87.69 105 ILE A N 1
ATOM 794 C CA . ILE A 1 105 ? 13.246 -12.922 -17.968 1.00 87.69 105 ILE A CA 1
ATOM 795 C C . ILE A 1 105 ? 12.208 -11.846 -17.662 1.00 87.69 105 ILE A C 1
ATOM 797 O O . ILE A 1 105 ? 12.209 -11.195 -16.619 1.00 87.69 105 ILE A O 1
ATOM 801 N N . LYS A 1 106 ? 11.214 -11.720 -18.537 1.00 85.38 106 LYS A N 1
ATOM 802 C CA . LYS A 1 106 ? 10.011 -10.930 -18.281 1.00 85.38 106 LYS A CA 1
ATOM 803 C C . LYS A 1 106 ? 8.850 -11.860 -17.941 1.00 85.38 106 LYS A C 1
ATOM 805 O O . LYS A 1 106 ? 8.099 -12.294 -18.810 1.00 85.38 106 LYS A O 1
ATOM 810 N N . SER A 1 107 ? 8.719 -12.153 -16.645 1.00 69.19 107 SER A N 1
ATOM 811 C CA . SER A 1 107 ? 7.603 -12.910 -16.046 1.00 69.19 107 SER A CA 1
ATOM 812 C C . SER A 1 107 ? 6.447 -12.011 -15.570 1.00 69.19 107 SER A C 1
ATOM 814 O O . SER A 1 107 ? 5.364 -12.492 -15.227 1.00 69.19 107 SER A O 1
ATOM 816 N N . ARG A 1 108 ? 6.682 -10.688 -15.536 1.00 61.72 108 ARG A N 1
ATOM 817 C CA . ARG A 1 108 ? 5.731 -9.623 -15.184 1.00 61.72 108 ARG A CA 1
ATOM 818 C C . ARG A 1 108 ? 5.340 -8.873 -16.448 1.00 61.72 108 ARG A C 1
ATOM 820 O O . ARG A 1 108 ? 5.970 -7.876 -16.787 1.00 61.72 108 ARG A O 1
ATOM 827 N N . LEU A 1 109 ? 4.302 -9.330 -17.128 1.00 54.41 109 LEU A N 1
ATOM 828 C CA . LEU A 1 109 ? 3.828 -8.672 -18.334 1.00 54.41 109 LEU A CA 1
ATOM 829 C C . LEU A 1 109 ? 2.371 -8.265 -18.155 1.00 54.41 109 LEU A C 1
ATOM 831 O O . LEU A 1 109 ? 1.544 -9.078 -17.747 1.00 54.41 109 LEU A O 1
ATOM 835 N N . ALA A 1 110 ? 2.077 -6.994 -18.439 1.00 57.38 110 ALA A N 1
ATOM 836 C CA . ALA A 1 110 ? 0.706 -6.562 -18.667 1.00 57.38 110 ALA A CA 1
ATOM 837 C C . ALA A 1 110 ? 0.104 -7.431 -19.782 1.00 57.38 110 ALA A C 1
ATOM 839 O O . ALA A 1 110 ? 0.836 -7.905 -20.658 1.00 57.38 110 ALA A O 1
ATOM 840 N N . ASP A 1 111 ? -1.215 -7.626 -19.783 1.00 66.25 111 ASP A N 1
ATOM 841 C CA . ASP A 1 111 ? -1.880 -8.429 -20.819 1.00 66.25 111 ASP A CA 1
ATOM 842 C C . ASP A 1 111 ? -1.517 -7.949 -22.231 1.00 66.25 111 ASP A C 1
ATOM 844 O O . ASP A 1 111 ? -1.413 -8.751 -23.153 1.00 66.25 111 ASP A O 1
ATOM 848 N N . THR A 1 112 ? -1.237 -6.657 -22.396 1.00 67.38 112 THR A N 1
ATOM 849 C CA . THR A 1 112 ? -0.735 -6.059 -23.636 1.00 67.38 112 THR A CA 1
ATOM 850 C C . THR A 1 112 ? 0.631 -6.609 -24.059 1.00 67.38 112 THR A C 1
ATOM 852 O O . THR A 1 112 ? 0.799 -6.986 -25.219 1.00 67.38 112 THR A O 1
ATOM 855 N N . THR A 1 113 ? 1.601 -6.721 -23.148 1.00 67.31 113 THR A N 1
ATOM 856 C CA . THR A 1 113 ? 2.936 -7.258 -23.456 1.00 67.31 113 THR A CA 1
ATOM 857 C C . THR A 1 113 ? 2.911 -8.776 -23.643 1.00 67.31 113 THR A C 1
ATOM 859 O O . THR A 1 113 ? 3.605 -9.283 -24.522 1.00 67.31 113 THR A O 1
ATOM 862 N N . VAL A 1 114 ? 2.068 -9.502 -22.893 1.00 75.31 114 VAL A N 1
ATOM 863 C CA . VAL A 1 114 ? 1.837 -10.941 -23.128 1.00 75.31 114 VAL A CA 1
ATOM 864 C C . VAL A 1 114 ? 1.229 -11.159 -24.509 1.00 75.31 114 VAL A C 1
ATOM 866 O O . VAL A 1 114 ? 1.762 -11.950 -25.275 1.00 75.31 114 VAL A O 1
ATOM 869 N N . ARG A 1 115 ? 0.173 -10.417 -24.871 1.00 80.38 115 ARG A N 1
ATOM 870 C CA . ARG A 1 115 ? -0.462 -10.505 -26.197 1.00 80.38 115 ARG A CA 1
ATOM 871 C C . ARG A 1 115 ? 0.503 -10.140 -27.317 1.00 80.38 115 ARG A C 1
ATOM 873 O O . ARG A 1 115 ? 0.487 -10.782 -28.361 1.00 80.38 115 ARG A O 1
ATOM 880 N N . ARG A 1 116 ? 1.372 -9.144 -27.109 1.00 81.69 116 ARG A N 1
ATOM 881 C CA . ARG A 1 116 ? 2.440 -8.811 -28.063 1.00 81.69 116 ARG A CA 1
ATOM 882 C C . ARG A 1 116 ? 3.389 -9.991 -28.257 1.00 81.69 116 ARG A C 1
ATOM 884 O O . ARG A 1 116 ? 3.695 -10.328 -29.395 1.00 81.69 116 ARG A O 1
ATOM 891 N N . ALA A 1 117 ? 3.826 -10.627 -27.173 1.00 83.19 117 ALA A N 1
ATOM 892 C CA . ALA A 1 117 ? 4.699 -11.791 -27.246 1.00 83.19 117 ALA A CA 1
ATOM 893 C C . ALA A 1 117 ? 3.993 -13.023 -27.840 1.00 83.19 117 ALA A C 1
ATOM 895 O O . ALA A 1 117 ? 4.601 -13.728 -28.631 1.00 83.19 117 ALA A O 1
ATOM 896 N N . GLU A 1 118 ? 2.712 -13.258 -27.541 1.00 87.69 118 GLU A N 1
ATOM 897 C CA . GLU A 1 118 ? 1.891 -14.314 -28.159 1.00 87.69 118 GLU A CA 1
ATOM 898 C C . GLU A 1 118 ? 1.706 -14.055 -29.669 1.00 87.69 118 GLU A C 1
ATOM 900 O O . GLU A 1 118 ? 1.857 -14.965 -30.487 1.00 87.69 118 GLU A O 1
ATOM 905 N N . SER A 1 119 ? 1.462 -12.802 -30.067 1.00 87.50 119 SER A N 1
ATOM 906 C CA . SER A 1 119 ? 1.380 -12.388 -31.474 1.00 87.50 119 SER A CA 1
ATOM 907 C C . SER A 1 119 ? 2.720 -12.554 -32.192 1.00 87.50 119 SER A C 1
ATOM 909 O O . SER A 1 119 ? 2.767 -13.068 -33.309 1.00 87.50 119 SER A O 1
ATOM 911 N N . SER A 1 120 ? 3.815 -12.146 -31.553 1.00 88.31 120 SER A N 1
ATOM 912 C CA . SER A 1 120 ? 5.178 -12.335 -32.051 1.00 88.31 120 SER A CA 1
ATOM 913 C C . SER A 1 120 ? 5.516 -13.822 -32.184 1.00 88.31 120 SER A C 1
ATOM 915 O O . SER A 1 120 ? 6.020 -14.246 -33.220 1.00 88.31 120 SER A O 1
ATOM 917 N N . ALA A 1 121 ? 5.168 -14.640 -31.188 1.00 89.12 121 ALA A N 1
ATOM 918 C CA . ALA A 1 121 ? 5.379 -16.083 -31.205 1.00 89.12 121 ALA A CA 1
ATOM 919 C C . ALA A 1 121 ? 4.554 -16.777 -32.294 1.00 89.12 121 ALA A C 1
ATOM 921 O O . ALA A 1 121 ? 5.023 -17.734 -32.902 1.00 89.12 121 ALA A O 1
ATOM 922 N N . THR A 1 122 ? 3.359 -16.265 -32.595 1.00 90.88 122 THR A N 1
ATOM 923 C CA . THR A 1 122 ? 2.547 -16.740 -33.725 1.00 90.88 122 THR A CA 1
ATOM 924 C C . THR A 1 122 ? 3.216 -16.425 -35.066 1.00 90.88 122 THR A C 1
ATOM 926 O O . THR A 1 122 ? 3.181 -17.245 -35.978 1.00 90.88 122 THR A O 1
ATOM 929 N N . LYS A 1 123 ? 3.859 -15.256 -35.186 1.00 92.06 123 LYS A N 1
ATOM 930 C CA . LYS A 1 123 ? 4.519 -14.799 -36.418 1.00 92.06 123 LYS A CA 1
ATOM 931 C C . LYS A 1 123 ? 5.896 -15.436 -36.647 1.00 92.06 123 LYS A C 1
ATOM 933 O O . LYS A 1 123 ? 6.214 -15.806 -37.772 1.00 92.06 123 LYS A O 1
ATOM 938 N N . HIS A 1 124 ? 6.714 -15.541 -35.602 1.00 91.25 124 HIS A N 1
ATOM 939 C CA . HIS A 1 124 ? 8.133 -15.914 -35.687 1.00 91.25 124 HIS A CA 1
ATOM 940 C C . HIS A 1 124 ? 8.475 -17.247 -35.006 1.00 91.25 124 HIS A C 1
ATOM 942 O O . HIS A 1 124 ? 9.599 -17.728 -35.131 1.00 91.25 124 HIS A O 1
ATOM 948 N N . GLY A 1 125 ? 7.521 -17.850 -34.294 1.00 91.38 125 GLY A N 1
ATOM 949 C CA . GLY A 1 125 ? 7.728 -19.041 -33.478 1.00 91.38 125 GLY A CA 1
ATOM 950 C C . GLY A 1 125 ? 7.999 -18.729 -32.003 1.00 91.38 125 GLY A C 1
ATOM 951 O O . GLY A 1 125 ? 8.403 -17.627 -31.618 1.00 91.38 125 GLY A O 1
ATOM 952 N N . SER A 1 126 ? 7.782 -19.739 -31.158 1.00 88.38 126 SER A N 1
ATOM 953 C CA . SER A 1 126 ? 8.023 -19.678 -29.709 1.00 88.38 126 SER A CA 1
ATOM 954 C C . SER A 1 126 ? 9.509 -19.672 -29.338 1.00 88.38 126 SER A C 1
ATOM 956 O O . SER A 1 126 ? 9.862 -19.246 -28.242 1.00 88.38 126 SER A O 1
ATOM 958 N N . VAL A 1 127 ? 10.381 -20.112 -30.247 1.00 92.69 127 VAL A N 1
ATOM 959 C CA . VAL A 1 127 ? 11.835 -19.953 -30.171 1.00 92.69 127 VAL A CA 1
ATOM 960 C C . VAL A 1 127 ? 12.284 -19.283 -31.461 1.00 92.69 127 VAL A C 1
ATOM 962 O O . VAL A 1 127 ? 12.088 -19.842 -32.538 1.00 92.69 127 VAL A O 1
ATOM 965 N N . VAL A 1 128 ? 12.886 -18.103 -31.353 1.00 93.62 128 VAL A N 1
ATOM 966 C CA . VAL A 1 128 ? 13.268 -17.278 -32.504 1.00 93.62 128 VAL A CA 1
ATOM 967 C C . VAL A 1 128 ? 14.710 -16.803 -32.361 1.00 93.62 128 VAL A C 1
ATOM 969 O O . VAL A 1 128 ? 15.147 -16.467 -31.263 1.00 93.62 128 VAL A O 1
ATOM 972 N N . ASN A 1 129 ? 15.446 -16.780 -33.473 1.00 94.38 129 ASN A N 1
ATOM 973 C CA . ASN A 1 129 ? 16.787 -16.205 -33.555 1.00 94.38 129 ASN A CA 1
ATOM 974 C C . ASN A 1 129 ? 16.719 -14.886 -34.334 1.00 94.38 129 ASN A C 1
ATOM 976 O O . ASN A 1 129 ? 16.073 -14.834 -35.381 1.00 94.38 129 ASN A O 1
ATOM 980 N N . CYS A 1 130 ? 17.390 -13.844 -33.852 1.00 95.88 130 CYS A N 1
ATOM 981 C CA . CYS A 1 130 ? 17.476 -12.548 -34.525 1.00 95.88 130 CYS A CA 1
ATOM 982 C C . CYS A 1 130 ? 18.809 -11.844 -34.247 1.00 95.88 130 CYS A C 1
ATOM 984 O O . CYS A 1 130 ? 19.565 -12.237 -33.356 1.00 95.88 130 CYS A O 1
ATOM 986 N N . VAL A 1 131 ? 19.089 -10.789 -35.009 1.00 96.50 131 VAL A N 1
ATOM 987 C CA . VAL A 1 131 ? 20.216 -9.879 -34.788 1.00 96.50 131 VAL A CA 1
ATOM 988 C C . VAL A 1 131 ? 19.692 -8.588 -34.167 1.00 96.50 131 VAL A C 1
ATOM 990 O O . VAL A 1 131 ? 18.661 -8.049 -34.567 1.00 96.50 131 VAL A O 1
ATOM 993 N N . PHE A 1 132 ? 20.409 -8.056 -33.181 1.00 94.94 132 PHE A N 1
ATOM 994 C CA . PHE A 1 132 ? 20.037 -6.817 -32.512 1.00 94.94 132 PHE A CA 1
ATOM 995 C C . PHE A 1 132 ? 19.808 -5.682 -33.522 1.00 94.94 132 PHE A C 1
ATOM 997 O O . PHE A 1 132 ? 20.714 -5.287 -34.256 1.00 94.94 132 PHE A O 1
ATOM 1004 N N . GLY A 1 133 ? 18.598 -5.121 -33.508 1.00 90.31 133 GLY A N 1
ATOM 1005 C CA . GLY A 1 133 ? 18.194 -4.003 -34.361 1.00 90.31 133 GLY A CA 1
ATOM 1006 C C . GLY A 1 133 ? 17.505 -4.394 -35.672 1.00 90.31 133 GLY A C 1
ATOM 1007 O O . GLY A 1 133 ? 16.962 -3.500 -36.326 1.00 90.31 133 GLY A O 1
ATOM 1008 N N . ASP A 1 134 ? 17.465 -5.680 -36.034 1.00 95.50 134 ASP A N 1
ATOM 1009 C CA . ASP A 1 134 ? 16.649 -6.149 -37.157 1.00 95.50 134 ASP A CA 1
ATOM 1010 C C . ASP A 1 134 ? 15.140 -6.090 -36.836 1.00 95.50 134 ASP A C 1
ATOM 1012 O O . ASP A 1 134 ? 14.722 -5.788 -35.709 1.00 95.50 134 ASP A O 1
ATOM 1016 N N . ASP A 1 135 ? 14.297 -6.314 -37.843 1.00 94.06 135 ASP A N 1
ATOM 1017 C CA . ASP A 1 135 ? 12.844 -6.196 -37.681 1.00 94.06 135 ASP A CA 1
ATOM 1018 C C . ASP A 1 135 ? 12.268 -7.305 -36.791 1.00 94.06 135 ASP A C 1
ATOM 1020 O O . ASP A 1 135 ? 11.394 -7.037 -35.967 1.00 94.06 135 ASP A O 1
ATOM 1024 N N . THR A 1 136 ? 12.830 -8.517 -36.851 1.00 94.81 136 THR A N 1
ATOM 1025 C CA . THR A 1 136 ? 12.454 -9.627 -35.963 1.00 94.81 136 THR A CA 1
ATOM 1026 C C . THR A 1 136 ? 12.731 -9.272 -34.501 1.00 94.81 136 THR A C 1
ATOM 1028 O O . THR A 1 136 ? 11.884 -9.474 -33.635 1.00 94.81 136 THR A O 1
ATOM 1031 N N . PHE A 1 137 ? 13.889 -8.684 -34.206 1.00 94.62 137 PHE A N 1
ATOM 1032 C CA . PHE A 1 137 ? 14.259 -8.189 -32.888 1.00 94.62 137 PHE A CA 1
ATOM 1033 C C . PHE A 1 137 ? 13.315 -7.080 -32.424 1.00 94.62 137 PHE A C 1
ATOM 1035 O O . PHE A 1 137 ? 12.863 -7.107 -31.282 1.00 94.62 137 PHE A O 1
ATOM 1042 N N . LYS A 1 138 ? 12.983 -6.112 -33.285 1.00 92.00 138 LYS A N 1
ATOM 1043 C CA . LYS A 1 138 ? 12.059 -5.024 -32.923 1.00 92.00 138 LYS A CA 1
ATOM 1044 C C . LYS A 1 138 ? 10.646 -5.535 -32.632 1.00 92.00 138 LYS A C 1
ATOM 1046 O O . LYS A 1 138 ? 9.981 -4.982 -31.747 1.00 92.00 138 LYS A O 1
ATOM 1051 N N . ASP A 1 139 ? 10.208 -6.568 -33.341 1.00 90.69 139 ASP A N 1
ATOM 1052 C CA . ASP A 1 139 ? 8.913 -7.210 -33.133 1.00 90.69 139 ASP A CA 1
ATOM 1053 C C . ASP A 1 139 ? 8.893 -7.990 -31.811 1.00 90.69 139 ASP A C 1
ATOM 1055 O O . ASP A 1 139 ? 7.995 -7.782 -30.987 1.00 90.69 139 ASP A O 1
ATOM 1059 N N . CYS A 1 140 ? 9.926 -8.805 -31.572 1.00 91.25 140 CYS A N 1
ATOM 1060 C CA . CYS A 1 140 ? 10.008 -9.715 -30.429 1.00 91.25 140 CYS A CA 1
ATOM 1061 C C . CYS A 1 140 ? 10.425 -9.037 -29.111 1.00 91.25 140 CYS A C 1
ATOM 1063 O O . CYS A 1 140 ? 9.996 -9.470 -28.043 1.00 91.25 140 CYS A O 1
ATOM 1065 N N . VAL A 1 141 ? 11.257 -7.990 -29.158 1.00 90.88 141 VAL A N 1
ATOM 1066 C CA . VAL A 1 141 ? 11.806 -7.311 -27.971 1.00 90.88 141 VAL A CA 1
ATOM 1067 C C . VAL A 1 141 ? 11.208 -5.900 -27.838 1.00 90.88 141 VAL A C 1
ATOM 1069 O O . VAL A 1 141 ? 11.481 -5.027 -28.680 1.00 90.88 141 VAL A O 1
ATOM 1072 N N . PRO A 1 142 ? 10.411 -5.639 -26.781 1.00 88.25 142 PRO A N 1
ATOM 1073 C CA . PRO A 1 142 ? 9.801 -4.333 -26.532 1.00 88.25 142 PRO A CA 1
ATOM 1074 C C . PRO A 1 142 ? 10.840 -3.215 -26.415 1.00 88.25 142 PRO A C 1
ATOM 1076 O O . PRO A 1 142 ? 11.944 -3.442 -25.918 1.00 88.25 142 PRO A O 1
ATOM 1079 N N . ALA A 1 143 ? 10.494 -2.007 -26.873 1.00 85.69 143 ALA A N 1
ATOM 1080 C CA . ALA A 1 143 ? 11.419 -0.874 -26.970 1.00 85.69 143 ALA A CA 1
ATOM 1081 C C . ALA A 1 143 ? 12.084 -0.539 -25.626 1.00 85.69 143 ALA A C 1
ATOM 1083 O O . ALA A 1 143 ? 13.295 -0.326 -25.569 1.00 85.69 143 ALA A O 1
ATOM 1084 N N . GLU A 1 144 ? 11.307 -0.610 -24.551 1.00 81.62 144 GLU A N 1
ATOM 1085 C CA . GLU A 1 144 ? 11.700 -0.401 -23.162 1.00 81.62 144 GLU A CA 1
ATOM 1086 C C . GLU A 1 144 ? 12.743 -1.408 -22.644 1.00 81.62 144 GLU A C 1
ATOM 1088 O O . GLU A 1 144 ? 13.430 -1.138 -21.662 1.00 81.62 144 GLU A O 1
ATOM 1093 N N . ASN A 1 145 ? 12.908 -2.565 -23.296 1.00 88.44 145 ASN A N 1
ATOM 1094 C CA . ASN A 1 145 ? 13.860 -3.600 -22.878 1.00 88.44 145 ASN A CA 1
ATOM 1095 C C . ASN A 1 145 ? 15.098 -3.698 -23.774 1.00 88.44 145 ASN A C 1
ATOM 1097 O O . ASN A 1 145 ? 16.084 -4.328 -23.390 1.00 88.44 145 ASN A O 1
ATOM 1101 N N . ARG A 1 146 ? 15.098 -3.055 -24.947 1.00 91.25 146 ARG A N 1
ATOM 1102 C CA . ARG A 1 146 ? 16.202 -3.165 -25.919 1.00 91.25 146 ARG A CA 1
ATOM 1103 C C . ARG A 1 146 ? 17.525 -2.668 -25.342 1.00 91.25 146 ARG A C 1
ATOM 1105 O O . ARG A 1 146 ? 18.546 -3.331 -25.507 1.00 91.25 146 ARG A O 1
ATOM 1112 N N . ALA A 1 147 ? 17.495 -1.540 -24.628 1.00 87.69 147 ALA A N 1
ATOM 1113 C CA . ALA A 1 147 ? 18.677 -0.968 -23.986 1.00 87.69 147 ALA A CA 1
ATOM 1114 C C . ALA A 1 147 ? 19.275 -1.912 -22.928 1.00 87.69 147 ALA A C 1
ATOM 1116 O O . ALA A 1 147 ? 20.494 -2.024 -22.824 1.00 87.69 147 ALA A O 1
ATOM 1117 N N . GLN A 1 148 ? 18.430 -2.636 -22.187 1.00 88.38 148 GLN A N 1
ATOM 1118 C CA . GLN A 1 148 ? 18.861 -3.585 -21.160 1.00 88.38 148 GLN A CA 1
ATOM 1119 C C . GLN A 1 148 ? 19.647 -4.753 -21.773 1.00 88.38 148 GLN A C 1
ATOM 1121 O O . GLN A 1 148 ? 20.727 -5.084 -21.288 1.00 88.38 148 GLN A O 1
ATOM 1126 N N . VAL A 1 149 ? 19.157 -5.316 -22.882 1.00 91.44 149 VAL A N 1
ATOM 1127 C CA . VAL A 1 149 ? 19.801 -6.443 -23.579 1.00 91.44 149 VAL A CA 1
ATOM 1128 C C . VAL A 1 149 ? 21.202 -6.072 -24.081 1.00 91.44 149 VAL A C 1
ATOM 1130 O O . VAL A 1 149 ? 22.171 -6.782 -23.808 1.00 91.44 149 VAL A O 1
ATOM 1133 N N . VAL A 1 150 ? 21.345 -4.936 -24.776 1.00 92.81 150 VAL A N 1
ATOM 1134 C CA . VAL A 1 150 ? 22.663 -4.491 -25.270 1.00 92.81 150 VAL A CA 1
ATOM 1135 C C . VAL A 1 150 ? 23.596 -4.087 -24.128 1.00 92.81 150 VAL A C 1
ATOM 1137 O O . VAL A 1 150 ? 24.795 -4.358 -24.191 1.00 92.81 150 VAL A O 1
ATOM 1140 N N . HIS A 1 151 ? 23.066 -3.500 -23.052 1.00 93.56 151 HIS A N 1
ATOM 1141 C CA . HIS A 1 151 ? 23.853 -3.144 -21.875 1.00 93.56 151 HIS A CA 1
ATOM 1142 C C . HIS A 1 151 ? 24.407 -4.395 -21.172 1.00 93.56 151 HIS A C 1
ATOM 1144 O O . HIS A 1 151 ? 25.585 -4.435 -20.820 1.00 93.56 151 HIS A O 1
ATOM 1150 N N . GLN A 1 152 ? 23.598 -5.447 -21.020 1.00 92.62 152 GLN A N 1
ATOM 1151 C CA . GLN A 1 152 ? 24.042 -6.727 -20.465 1.00 92.62 152 GLN A CA 1
ATOM 1152 C C . GLN A 1 152 ? 25.155 -7.360 -21.302 1.00 92.62 152 GLN A C 1
ATOM 1154 O O . GLN A 1 152 ? 26.170 -7.797 -20.755 1.00 92.62 152 GLN A O 1
ATOM 1159 N N . ALA A 1 153 ? 24.993 -7.373 -22.624 1.00 91.19 153 ALA A N 1
ATOM 1160 C CA . ALA A 1 153 ? 26.001 -7.884 -23.547 1.00 91.19 153 ALA A CA 1
ATOM 1161 C C . ALA A 1 153 ? 27.293 -7.053 -23.520 1.00 91.19 153 ALA A C 1
ATOM 1163 O O . ALA A 1 153 ? 28.390 -7.605 -23.573 1.00 91.19 153 ALA A O 1
ATOM 1164 N N . LEU A 1 154 ? 27.192 -5.728 -23.377 1.00 91.12 154 LEU A N 1
ATOM 1165 C CA . LEU A 1 154 ? 28.350 -4.854 -23.192 1.00 91.12 154 LEU A CA 1
ATOM 1166 C C . LEU A 1 154 ? 29.123 -5.212 -21.916 1.00 91.12 154 LEU A C 1
ATOM 1168 O O . LEU A 1 154 ? 30.336 -5.389 -21.966 1.00 91.12 154 LEU A O 1
ATOM 1172 N N . VAL A 1 155 ? 28.454 -5.323 -20.770 1.00 87.00 155 VAL A N 1
ATOM 1173 C CA . VAL A 1 155 ? 29.144 -5.558 -19.490 1.00 87.00 155 VAL A CA 1
ATOM 1174 C C . VAL A 1 155 ? 29.797 -6.941 -19.446 1.00 87.00 155 VAL A C 1
ATOM 1176 O O . VAL A 1 155 ? 30.944 -7.061 -19.013 1.00 87.00 155 VAL A O 1
ATOM 1179 N N . THR A 1 156 ? 29.093 -7.967 -19.928 1.00 86.56 156 THR A N 1
ATOM 1180 C CA . THR A 1 156 ? 29.572 -9.363 -19.951 1.00 86.56 156 THR A CA 1
ATOM 1181 C C . THR A 1 156 ? 30.519 -9.673 -21.105 1.00 86.56 156 THR A C 1
ATOM 1183 O O . THR A 1 156 ? 31.256 -10.652 -21.035 1.00 86.56 156 THR A O 1
ATOM 1186 N N . GLN A 1 157 ? 30.524 -8.834 -22.147 1.00 88.31 157 GLN A N 1
ATOM 1187 C CA . GLN A 1 157 ? 31.204 -9.062 -23.427 1.00 88.31 157 GLN A CA 1
ATOM 1188 C C . GLN A 1 157 ? 30.677 -10.281 -24.202 1.00 88.31 157 GLN A C 1
ATOM 1190 O O . GLN A 1 157 ? 31.363 -10.779 -25.093 1.00 88.31 157 GLN A O 1
ATOM 1195 N N . PHE A 1 158 ? 29.467 -10.754 -23.896 1.00 92.81 158 PHE A N 1
ATOM 1196 C CA . PHE A 1 158 ? 28.845 -11.849 -24.632 1.00 92.81 158 PHE A CA 1
ATOM 1197 C C . PHE A 1 158 ? 28.281 -11.379 -25.972 1.00 92.81 158 PHE A C 1
ATOM 1199 O O . PHE A 1 158 ? 27.711 -10.293 -26.086 1.00 92.81 158 PHE A O 1
ATOM 1206 N N . ASP A 1 159 ? 28.426 -12.233 -26.985 1.00 92.56 159 ASP A N 1
ATOM 1207 C CA . ASP A 1 159 ? 27.877 -12.000 -28.324 1.00 92.56 159 ASP A CA 1
ATOM 1208 C C . ASP A 1 159 ? 26.381 -12.284 -28.420 1.00 92.56 159 ASP A C 1
ATOM 1210 O O . ASP A 1 159 ? 25.749 -11.885 -29.395 1.00 92.56 159 ASP A O 1
ATOM 1214 N N . TYR A 1 160 ? 25.811 -12.929 -27.401 1.00 94.69 160 TYR A N 1
ATOM 1215 C CA . TYR A 1 160 ? 24.422 -13.355 -27.399 1.00 94.69 160 TYR A CA 1
ATOM 1216 C C . TYR A 1 160 ? 23.681 -12.914 -26.134 1.00 94.69 160 TYR A C 1
ATOM 1218 O O . TYR A 1 160 ? 24.239 -12.873 -25.033 1.00 94.69 160 TYR A O 1
ATOM 1226 N N . GLY A 1 161 ? 22.390 -12.638 -26.294 1.00 95.12 161 GLY A N 1
ATOM 1227 C CA . GLY A 1 161 ? 21.428 -12.457 -25.211 1.00 95.12 161 GLY A CA 1
ATOM 1228 C C . GLY A 1 161 ? 20.197 -13.337 -25.422 1.00 95.12 161 GLY A C 1
ATOM 1229 O O . GLY A 1 161 ? 19.784 -13.579 -26.552 1.00 95.12 161 GLY A O 1
ATOM 1230 N N . LEU A 1 162 ? 19.608 -13.811 -24.331 1.00 95.19 162 LEU A N 1
ATOM 1231 C CA . LEU A 1 162 ? 18.305 -14.456 -24.300 1.00 95.19 162 LEU A CA 1
ATOM 1232 C C . LEU A 1 162 ? 17.301 -13.504 -23.673 1.00 95.19 162 LEU A C 1
ATOM 1234 O O . LEU A 1 162 ? 17.468 -13.093 -22.526 1.00 95.19 162 LEU A O 1
ATOM 1238 N N . PHE A 1 163 ? 16.236 -13.212 -24.407 1.00 94.50 163 PHE A N 1
ATOM 1239 C CA . PHE A 1 163 ? 15.079 -12.511 -23.875 1.00 94.50 163 PHE A CA 1
ATOM 1240 C C . PHE A 1 163 ? 13.909 -13.487 -23.794 1.00 94.50 163 PHE A C 1
ATOM 1242 O O . PHE A 1 163 ? 13.427 -13.994 -24.810 1.00 94.50 163 PHE A O 1
ATOM 1249 N N . VAL A 1 164 ? 13.484 -13.794 -22.573 1.00 91.88 164 VAL A N 1
ATOM 1250 C CA . VAL A 1 164 ? 12.442 -14.780 -22.297 1.00 91.88 164 VAL A CA 1
ATOM 1251 C C . VAL A 1 164 ? 11.202 -14.075 -21.795 1.00 91.88 164 VAL A C 1
ATOM 1253 O O . VAL A 1 164 ? 11.212 -13.397 -20.773 1.00 91.88 164 VAL A O 1
ATOM 1256 N N . THR A 1 165 ? 10.104 -14.303 -22.498 1.00 89.31 165 THR A N 1
ATOM 1257 C CA . THR A 1 165 ? 8.770 -13.900 -22.077 1.00 89.31 165 THR A CA 1
ATOM 1258 C C . THR A 1 165 ? 8.050 -15.121 -21.523 1.00 89.31 165 THR A C 1
ATOM 1260 O O . THR A 1 165 ? 7.894 -16.129 -22.221 1.00 89.31 165 THR A O 1
ATOM 1263 N N . SER A 1 166 ? 7.603 -15.043 -20.270 1.00 82.88 166 SER A N 1
ATOM 1264 C CA . SER A 1 166 ? 6.821 -16.101 -19.631 1.00 82.88 166 SER A CA 1
ATOM 1265 C C . SER A 1 166 ? 5.517 -15.567 -19.045 1.00 82.88 166 SER A C 1
ATOM 1267 O O . SER A 1 166 ? 5.399 -14.406 -18.656 1.00 82.88 166 SER A O 1
ATOM 1269 N N . LYS A 1 167 ? 4.515 -16.441 -18.987 1.00 75.69 167 LYS A N 1
ATOM 1270 C CA . LYS A 1 167 ? 3.226 -16.218 -18.334 1.00 75.69 167 LYS A CA 1
ATOM 1271 C C . LYS A 1 167 ? 3.111 -17.202 -17.183 1.00 75.69 167 LYS A C 1
ATOM 1273 O O . LYS A 1 167 ? 3.400 -18.385 -17.353 1.00 75.69 167 LYS A O 1
ATOM 1278 N N . VAL A 1 168 ? 2.670 -16.744 -16.017 1.00 59.53 168 VAL A N 1
ATOM 1279 C CA . VAL A 1 168 ? 2.455 -17.629 -14.865 1.00 59.53 168 VAL A CA 1
ATOM 1280 C C . VAL A 1 168 ? 0.968 -17.871 -14.666 1.00 59.53 168 VAL A C 1
ATOM 1282 O O . VAL A 1 168 ? 0.201 -16.942 -14.414 1.00 59.53 168 VAL A O 1
ATOM 1285 N N . GLN A 1 169 ? 0.562 -19.135 -14.769 1.00 55.72 169 GLN A N 1
ATOM 1286 C CA . GLN A 1 169 ? -0.771 -19.609 -14.403 1.00 55.72 169 GLN A CA 1
ATOM 1287 C C . GLN A 1 169 ? -0.615 -20.661 -13.301 1.00 55.72 169 GLN A C 1
ATOM 1289 O O . GLN A 1 169 ? 0.135 -21.617 -13.450 1.00 55.72 169 GLN A O 1
ATOM 1294 N N . GLY A 1 170 ? -1.287 -20.471 -12.163 1.00 51.19 170 GLY A N 1
ATOM 1295 C CA . GLY A 1 170 ? -1.329 -21.480 -11.095 1.00 51.19 170 GLY A CA 1
ATOM 1296 C C . GLY A 1 170 ? -0.018 -21.740 -10.334 1.00 51.19 170 GLY A C 1
ATOM 1297 O O . GLY A 1 170 ? 0.027 -22.688 -9.562 1.00 51.19 170 GLY A O 1
ATOM 1298 N N . GLY A 1 171 ? 1.025 -20.919 -10.510 1.00 49.97 171 GLY A N 1
ATOM 1299 C CA . GLY A 1 171 ? 2.349 -21.137 -9.903 1.00 49.97 171 GLY A CA 1
ATOM 1300 C C . GLY A 1 171 ? 3.333 -21.906 -10.791 1.00 49.97 171 GLY A C 1
ATOM 1301 O O . GLY A 1 171 ? 4.484 -22.080 -10.401 1.00 49.97 171 GLY A O 1
ATOM 1302 N N . GLU A 1 172 ? 2.920 -22.303 -11.998 1.00 53.94 172 GLU A N 1
ATOM 1303 C CA . GLU A 1 172 ? 3.799 -22.892 -13.008 1.00 53.94 172 GLU A CA 1
ATOM 1304 C C . GLU A 1 172 ? 4.155 -21.850 -14.081 1.00 53.94 172 GLU A C 1
ATOM 1306 O O . GLU A 1 172 ? 3.293 -21.133 -14.603 1.00 53.94 172 GLU A O 1
ATOM 1311 N N . GLY A 1 173 ? 5.447 -21.734 -14.400 1.00 60.44 173 GLY A N 1
ATOM 1312 C CA . GLY A 1 173 ? 5.921 -20.877 -15.484 1.00 60.44 173 GLY A CA 1
ATOM 1313 C C . GLY A 1 173 ? 5.596 -21.497 -16.843 1.00 60.44 173 GLY A C 1
ATOM 1314 O O . GLY A 1 173 ? 6.075 -22.586 -17.156 1.00 60.44 173 GLY A O 1
ATOM 1315 N N . SER A 1 174 ? 4.812 -20.805 -17.670 1.00 76.12 174 SER A N 1
ATOM 1316 C CA . SER A 1 174 ? 4.606 -21.147 -19.082 1.00 76.12 174 SER A CA 1
ATOM 1317 C C . SER A 1 174 ? 5.439 -20.216 -19.963 1.00 76.12 174 SER A C 1
ATOM 1319 O O . SER A 1 174 ? 5.371 -18.994 -19.838 1.00 76.12 174 SER A O 1
ATOM 1321 N N . LEU A 1 175 ? 6.284 -20.788 -20.820 1.00 85.38 175 LEU A N 1
ATOM 1322 C CA . LEU A 1 175 ? 7.112 -20.021 -21.751 1.00 85.38 175 LEU A CA 1
ATOM 1323 C C . LEU A 1 175 ? 6.241 -19.567 -22.922 1.00 85.38 175 LEU A C 1
ATOM 1325 O O . LEU A 1 175 ? 5.634 -20.403 -23.587 1.00 85.38 175 LEU A O 1
ATOM 1329 N N . VAL A 1 176 ? 6.186 -18.259 -23.160 1.00 88.00 176 VAL A N 1
ATOM 1330 C CA . VAL A 1 176 ? 5.451 -17.670 -24.288 1.00 88.00 176 VAL A CA 1
ATOM 1331 C C . VAL A 1 176 ? 6.383 -17.542 -25.490 1.00 88.00 176 VAL A C 1
ATOM 1333 O O . VAL A 1 176 ? 6.078 -18.049 -26.566 1.00 88.00 176 VAL A O 1
ATOM 1336 N N . GLN A 1 177 ? 7.544 -16.906 -25.298 1.00 92.19 177 GLN A N 1
ATOM 1337 C CA . GLN A 1 177 ? 8.553 -16.758 -26.346 1.00 92.19 177 GLN A CA 1
ATOM 1338 C C . GLN A 1 177 ? 9.968 -16.721 -25.756 1.00 92.19 177 GLN A C 1
ATOM 1340 O O . GLN A 1 177 ? 10.207 -16.087 -24.728 1.00 92.19 177 GLN A O 1
ATOM 1345 N N . VAL A 1 178 ? 10.906 -17.391 -26.424 1.00 94.19 178 VAL A N 1
ATOM 1346 C CA . VAL A 1 178 ? 12.346 -17.363 -26.151 1.00 94.19 178 VAL A CA 1
ATOM 1347 C C . VAL A 1 178 ? 13.044 -16.767 -27.368 1.00 94.19 178 VAL A C 1
ATOM 1349 O O . VAL A 1 178 ? 13.013 -17.343 -28.454 1.00 94.19 178 VAL A O 1
ATOM 1352 N N . VAL A 1 179 ? 13.670 -15.609 -27.187 1.00 95.50 179 VAL A N 1
ATOM 1353 C CA . VAL A 1 179 ? 14.325 -14.856 -28.260 1.00 95.50 179 VAL A CA 1
ATOM 1354 C C . VAL A 1 179 ? 15.834 -14.938 -28.059 1.00 95.50 179 VAL A C 1
ATOM 1356 O O . VAL A 1 179 ? 16.349 -14.463 -27.048 1.00 95.50 179 VAL A O 1
ATOM 1359 N N . VAL A 1 180 ? 16.536 -15.552 -29.008 1.00 95.94 180 VAL A N 1
ATOM 1360 C CA . VAL A 1 180 ? 18.000 -15.621 -29.063 1.00 95.94 180 VAL A CA 1
ATOM 1361 C C . VAL A 1 180 ? 18.498 -14.469 -29.923 1.00 95.94 180 VAL A C 1
ATOM 1363 O O . VAL A 1 180 ? 18.188 -14.389 -31.110 1.00 95.94 180 VAL A O 1
ATOM 1366 N N . ILE A 1 181 ? 19.255 -13.565 -29.317 1.00 97.38 181 ILE A N 1
ATOM 1367 C CA . ILE A 1 181 ? 19.639 -12.290 -29.916 1.00 97.38 181 ILE A CA 1
ATOM 1368 C C . ILE A 1 181 ? 21.147 -12.305 -30.114 1.00 97.38 181 ILE A C 1
ATOM 1370 O O . ILE A 1 181 ? 21.887 -12.314 -29.133 1.00 97.38 181 ILE A O 1
ATOM 1374 N N . GLU A 1 182 ? 21.607 -12.284 -31.360 1.00 96.69 182 GLU A N 1
ATOM 1375 C CA . GLU A 1 182 ? 22.999 -11.972 -31.680 1.00 96.69 182 GLU A CA 1
ATOM 1376 C C . GLU A 1 182 ? 23.208 -10.460 -31.592 1.00 96.69 182 GLU A C 1
ATOM 1378 O O . GLU A 1 182 ? 22.458 -9.677 -32.172 1.00 96.69 182 GLU A O 1
ATOM 1383 N N . ILE A 1 183 ? 24.220 -10.027 -30.849 1.00 95.94 183 ILE A N 1
ATOM 1384 C CA . ILE A 1 183 ? 24.466 -8.617 -30.553 1.00 95.94 183 ILE A CA 1
ATOM 1385 C C . ILE A 1 183 ? 25.851 -8.272 -31.095 1.00 95.94 183 ILE A C 1
ATOM 1387 O O . ILE A 1 183 ? 26.840 -8.538 -30.414 1.00 95.94 183 ILE A O 1
ATOM 1391 N N . PRO A 1 184 ? 25.964 -7.675 -32.296 1.00 94.38 184 PRO A N 1
ATOM 1392 C CA . PRO A 1 184 ? 27.255 -7.421 -32.927 1.00 94.38 184 PRO A CA 1
ATOM 1393 C C . PRO A 1 184 ? 28.192 -6.564 -32.068 1.00 94.38 184 PRO A C 1
ATOM 1395 O O . PRO A 1 184 ? 27.766 -5.637 -31.374 1.00 94.38 184 PRO A O 1
ATOM 1398 N N . ALA A 1 185 ? 29.498 -6.818 -32.169 1.00 89.44 185 ALA A N 1
ATOM 1399 C CA . ALA A 1 185 ? 30.512 -6.071 -31.423 1.00 89.44 185 ALA A CA 1
ATOM 1400 C C . ALA A 1 185 ? 30.472 -4.554 -31.701 1.00 89.44 185 ALA A C 1
ATOM 1402 O O . ALA A 1 185 ? 30.706 -3.764 -30.788 1.00 89.44 185 ALA A O 1
ATOM 1403 N N . SER A 1 186 ? 30.133 -4.143 -32.930 1.00 87.00 186 SER A N 1
ATOM 1404 C CA . SER A 1 186 ? 29.950 -2.731 -33.299 1.00 87.00 186 SER A CA 1
ATOM 1405 C C . SER A 1 186 ? 28.836 -2.066 -32.488 1.00 87.00 186 SER A C 1
ATOM 1407 O O . SER A 1 186 ? 29.048 -0.990 -31.939 1.00 87.00 186 SER A O 1
ATOM 1409 N N . ILE A 1 187 ? 27.692 -2.738 -32.326 1.00 88.75 187 ILE A N 1
ATOM 1410 C CA . ILE A 1 187 ? 26.559 -2.255 -31.526 1.00 88.75 187 ILE A CA 1
ATOM 1411 C C . ILE A 1 187 ? 26.949 -2.115 -30.054 1.00 88.75 187 ILE A C 1
ATOM 1413 O O . ILE A 1 187 ? 26.686 -1.078 -29.443 1.00 88.75 187 ILE A O 1
ATOM 1417 N N . ARG A 1 188 ? 27.625 -3.124 -29.485 1.00 89.81 188 ARG A N 1
ATOM 1418 C CA . ARG A 1 188 ? 28.113 -3.053 -28.097 1.00 89.81 188 ARG A CA 1
ATOM 1419 C C . ARG A 1 188 ? 29.086 -1.891 -27.912 1.00 89.81 188 ARG A C 1
ATOM 1421 O O . ARG A 1 188 ? 28.977 -1.159 -26.934 1.00 89.81 188 ARG A O 1
ATOM 1428 N N . MET A 1 189 ? 30.009 -1.702 -28.855 1.00 85.81 189 MET A N 1
ATOM 1429 C CA . MET A 1 189 ? 30.992 -0.619 -28.810 1.00 85.81 189 MET A CA 1
ATOM 1430 C C . MET A 1 189 ? 30.317 0.755 -28.844 1.00 85.81 189 MET A C 1
ATOM 1432 O O . MET A 1 189 ? 30.592 1.581 -27.978 1.00 85.81 189 MET A O 1
ATOM 1436 N N . THR A 1 190 ? 29.398 0.987 -29.787 1.00 84.31 190 THR A N 1
ATOM 1437 C CA . THR A 1 190 ? 28.649 2.248 -29.885 1.00 84.31 190 THR A CA 1
ATOM 1438 C C . THR A 1 190 ? 27.844 2.520 -28.615 1.00 84.31 190 THR A C 1
ATOM 1440 O O . THR A 1 190 ? 27.923 3.620 -28.072 1.00 84.31 190 THR A O 1
ATOM 1443 N N . HIS A 1 191 ? 27.135 1.514 -28.089 1.00 89.19 191 HIS A N 1
ATOM 1444 C CA . HIS A 1 191 ? 26.401 1.631 -26.824 1.00 89.19 191 HIS A CA 1
ATOM 1445 C C . HIS A 1 191 ? 27.329 1.994 -25.658 1.00 89.19 191 HIS A C 1
ATOM 1447 O O . HIS A 1 191 ? 27.015 2.874 -24.859 1.00 89.19 191 HIS A O 1
ATOM 1453 N N . GLY A 1 192 ? 28.506 1.368 -25.589 1.00 87.50 192 GLY A N 1
ATOM 1454 C CA . GLY A 1 192 ? 29.514 1.658 -24.572 1.00 87.50 192 GLY A CA 1
ATOM 1455 C C . GLY A 1 192 ? 30.087 3.070 -24.662 1.00 87.50 192 GLY A C 1
ATOM 1456 O O . GLY A 1 192 ? 30.257 3.708 -23.627 1.00 87.50 192 GLY A O 1
ATOM 1457 N N . LEU A 1 193 ? 30.342 3.583 -25.870 1.00 85.44 193 LEU A N 1
ATOM 1458 C CA . LEU A 1 193 ? 30.817 4.957 -26.073 1.00 85.44 193 LEU A CA 1
ATOM 1459 C C . LEU A 1 193 ? 29.799 5.984 -25.562 1.00 85.44 193 LEU A C 1
ATOM 1461 O O . LEU A 1 193 ? 30.164 6.864 -24.783 1.00 85.44 193 LEU A O 1
ATOM 1465 N N . VAL A 1 194 ? 28.524 5.829 -25.937 1.00 83.56 194 VAL A N 1
ATOM 1466 C CA . VAL A 1 194 ? 27.434 6.712 -25.486 1.00 83.56 194 VAL A CA 1
ATOM 1467 C C . VAL A 1 194 ? 27.281 6.652 -23.968 1.00 83.56 194 VAL A C 1
ATOM 1469 O O . VAL A 1 194 ? 27.208 7.680 -23.299 1.00 83.56 194 VAL A O 1
ATOM 1472 N N . LEU A 1 195 ? 27.295 5.447 -23.400 1.00 86.25 195 LEU A N 1
ATOM 1473 C CA . LEU A 1 195 ? 27.129 5.261 -21.965 1.00 86.25 195 LEU A CA 1
ATOM 1474 C C . LEU A 1 195 ? 28.302 5.846 -21.163 1.00 86.25 195 LEU A C 1
ATOM 1476 O O . LEU A 1 195 ? 28.089 6.464 -20.122 1.00 86.25 195 LEU A O 1
ATOM 1480 N N . CYS A 1 196 ? 29.536 5.701 -21.652 1.00 86.12 196 CYS A N 1
ATOM 1481 C CA . CYS A 1 196 ? 30.719 6.305 -21.040 1.00 86.12 196 CYS A CA 1
ATOM 1482 C C . CYS A 1 196 ? 30.673 7.837 -21.051 1.00 86.12 196 CYS A C 1
ATOM 1484 O O . CYS A 1 196 ? 31.135 8.442 -20.080 1.00 86.12 196 CYS A O 1
ATOM 1486 N N . ALA A 1 197 ? 30.123 8.450 -22.106 1.00 83.06 197 ALA A N 1
ATOM 1487 C CA . ALA A 1 197 ? 29.988 9.903 -22.216 1.00 83.06 197 ALA A CA 1
ATOM 1488 C C . ALA A 1 197 ? 29.092 10.496 -21.113 1.00 83.06 197 ALA A C 1
ATOM 1490 O O . ALA A 1 197 ? 29.323 11.622 -20.687 1.00 83.06 197 ALA A O 1
ATOM 1491 N N . VAL A 1 198 ? 28.133 9.714 -20.601 1.00 83.25 198 VAL A N 1
ATOM 1492 C CA . VAL A 1 198 ? 27.235 10.110 -19.502 1.00 83.25 198 VAL A CA 1
ATOM 1493 C C . VAL A 1 198 ? 27.764 9.658 -18.138 1.00 83.25 198 VAL A C 1
ATOM 1495 O O . VAL A 1 198 ? 27.851 10.448 -17.201 1.00 83.25 198 VAL A O 1
ATOM 1498 N N . ALA A 1 199 ? 28.155 8.389 -18.010 1.00 85.19 199 ALA A N 1
ATOM 1499 C CA . ALA A 1 199 ? 28.529 7.806 -16.721 1.00 85.19 199 ALA A CA 1
ATOM 1500 C C . ALA A 1 199 ? 29.827 8.400 -16.152 1.00 85.19 199 ALA A C 1
ATOM 1502 O O . ALA A 1 199 ? 29.970 8.524 -14.936 1.00 85.19 199 ALA A O 1
ATOM 1503 N N . THR A 1 200 ? 30.779 8.768 -17.017 1.00 85.00 200 THR A N 1
ATOM 1504 C CA . THR A 1 200 ? 32.090 9.262 -16.568 1.00 85.00 200 THR A CA 1
ATOM 1505 C C . THR A 1 200 ? 31.992 10.650 -15.932 1.00 85.00 200 THR A C 1
ATOM 1507 O O . THR A 1 200 ? 32.476 10.790 -14.809 1.00 85.00 200 THR A O 1
ATOM 1510 N N . PRO A 1 201 ? 31.343 11.659 -16.550 1.00 87.38 201 PRO A N 1
ATOM 1511 C CA . PRO A 1 201 ? 31.122 12.944 -15.888 1.00 87.38 201 PRO A CA 1
ATOM 1512 C C . PRO A 1 201 ? 30.247 12.827 -14.639 1.00 87.38 201 PRO A C 1
ATOM 1514 O O . PRO A 1 201 ? 30.526 13.502 -13.657 1.00 87.38 201 PRO A O 1
ATOM 1517 N N . LEU A 1 202 ? 29.239 11.946 -14.654 1.00 89.31 202 LEU A N 1
ATOM 1518 C CA . LEU A 1 202 ? 28.278 11.799 -13.561 1.00 89.31 202 LEU A CA 1
ATOM 1519 C C . LEU A 1 202 ? 28.872 11.144 -12.303 1.00 89.31 202 LEU A C 1
ATOM 1521 O O . LEU A 1 202 ? 28.595 11.589 -11.195 1.00 89.31 202 LEU A O 1
ATOM 1525 N N . LEU A 1 203 ? 29.660 10.073 -12.452 1.00 88.94 203 LEU A N 1
ATOM 1526 C CA . LEU A 1 203 ? 30.090 9.221 -11.328 1.00 88.94 203 LEU A CA 1
ATOM 1527 C C . LEU A 1 203 ? 31.604 9.022 -11.242 1.00 88.94 203 LEU A C 1
ATOM 1529 O O . LEU A 1 203 ? 32.093 8.457 -10.263 1.00 88.94 203 LEU A O 1
ATOM 1533 N N . GLY A 1 204 ? 32.370 9.482 -12.234 1.00 86.44 204 GLY A N 1
ATOM 1534 C CA . GLY A 1 204 ? 33.808 9.224 -12.322 1.00 86.44 204 GLY A CA 1
ATOM 1535 C C . GLY A 1 204 ? 34.592 9.697 -11.097 1.00 86.44 204 GLY A C 1
ATOM 1536 O O . GLY A 1 204 ? 35.533 9.022 -10.676 1.00 86.44 204 GLY A O 1
ATOM 1537 N N . PHE A 1 205 ? 34.160 10.797 -10.470 1.00 88.38 205 PHE A N 1
ATOM 1538 C CA . PHE A 1 205 ? 34.797 11.345 -9.270 1.00 88.38 205 PHE A CA 1
ATOM 1539 C C . PHE A 1 205 ? 34.777 10.368 -8.078 1.00 88.38 205 PHE A C 1
ATOM 1541 O O . PHE A 1 205 ? 35.742 10.309 -7.319 1.00 88.38 205 PHE A O 1
ATOM 1548 N N . LEU A 1 206 ? 33.755 9.506 -7.963 1.00 84.38 206 LEU A N 1
ATOM 1549 C CA . LEU A 1 206 ? 33.661 8.481 -6.911 1.00 84.38 206 LEU A CA 1
ATOM 1550 C C . LEU A 1 206 ? 34.752 7.405 -7.024 1.00 84.38 206 LEU A C 1
ATOM 1552 O O . LEU A 1 206 ? 35.071 6.720 -6.051 1.00 84.38 206 LEU A O 1
ATOM 1556 N N . HIS A 1 207 ? 35.316 7.236 -8.220 1.00 80.50 207 HIS A N 1
ATOM 1557 C CA . HIS A 1 207 ? 36.295 6.200 -8.535 1.00 80.50 207 HIS A CA 1
ATOM 1558 C C . HIS A 1 207 ? 37.710 6.749 -8.746 1.00 80.50 207 HIS A C 1
ATOM 1560 O O . HIS A 1 207 ? 38.587 5.988 -9.167 1.00 80.50 207 HIS A O 1
ATOM 1566 N N . GLY A 1 208 ? 37.943 8.031 -8.439 1.00 83.19 208 GLY A N 1
ATOM 1567 C CA . GLY A 1 208 ? 39.268 8.640 -8.480 1.00 83.19 208 GLY A CA 1
ATOM 1568 C C . GLY A 1 208 ? 40.268 7.860 -7.624 1.00 83.19 208 GLY A C 1
ATOM 1569 O O . GLY A 1 208 ? 39.946 7.408 -6.525 1.00 83.19 208 GLY A O 1
ATOM 1570 N N . GLU A 1 209 ? 41.494 7.682 -8.117 1.00 81.94 209 GLU A N 1
ATOM 1571 C CA . GLU A 1 209 ? 42.502 6.843 -7.453 1.00 81.94 209 GLU A CA 1
ATOM 1572 C C . GLU A 1 209 ? 42.805 7.316 -6.022 1.00 81.94 209 GLU A C 1
ATOM 1574 O O . GLU A 1 209 ? 42.887 6.509 -5.095 1.00 81.94 209 GLU A O 1
ATOM 1579 N N . HIS A 1 210 ? 42.874 8.635 -5.822 1.00 84.56 210 HIS A N 1
ATOM 1580 C CA . HIS A 1 210 ? 43.040 9.260 -4.511 1.00 84.56 210 HIS A CA 1
ATOM 1581 C C . HIS A 1 210 ? 41.850 8.981 -3.580 1.00 84.56 210 HIS A C 1
ATOM 1583 O O . HIS A 1 210 ? 42.064 8.634 -2.416 1.00 84.56 210 HIS A O 1
ATOM 1589 N N . VAL A 1 211 ? 40.614 9.052 -4.091 1.00 84.62 211 VAL A N 1
ATOM 1590 C CA . VAL A 1 211 ? 39.392 8.756 -3.327 1.00 84.62 211 VAL A CA 1
ATOM 1591 C C . VAL A 1 211 ? 39.368 7.292 -2.903 1.00 84.62 211 VAL A C 1
ATOM 1593 O O . VAL A 1 211 ? 39.178 6.992 -1.726 1.00 84.62 211 VAL A O 1
ATOM 1596 N N . VAL A 1 212 ? 39.633 6.373 -3.835 1.00 78.00 212 VAL A N 1
ATOM 1597 C CA . VAL A 1 212 ? 39.647 4.925 -3.579 1.00 78.00 212 VAL A CA 1
ATOM 1598 C C . VAL A 1 212 ? 40.732 4.554 -2.566 1.00 78.00 212 VAL A C 1
ATOM 1600 O O . VAL A 1 212 ? 40.462 3.807 -1.623 1.00 78.00 212 VAL A O 1
ATOM 1603 N N . LYS A 1 213 ? 41.947 5.098 -2.719 1.00 79.50 213 LYS A N 1
ATOM 1604 C CA . LYS A 1 213 ? 43.069 4.856 -1.799 1.00 79.50 213 LYS A CA 1
ATOM 1605 C C . LYS A 1 213 ? 42.756 5.363 -0.392 1.00 79.50 213 LYS A C 1
ATOM 1607 O O . LYS A 1 213 ? 42.983 4.651 0.587 1.00 79.50 213 LYS A O 1
ATOM 1612 N N . ARG A 1 214 ? 42.198 6.573 -0.290 1.00 84.62 214 ARG A N 1
ATOM 1613 C CA . ARG A 1 214 ? 41.784 7.174 0.984 1.00 84.62 214 ARG A CA 1
ATOM 1614 C C . ARG A 1 214 ? 40.615 6.402 1.609 1.00 84.62 214 ARG A C 1
ATOM 1616 O O . ARG A 1 214 ? 40.606 6.151 2.811 1.00 84.62 214 ARG A O 1
ATOM 1623 N N . GLY A 1 215 ? 39.674 5.943 0.791 1.00 77.00 215 GLY A N 1
ATOM 1624 C CA . GLY A 1 215 ? 38.493 5.192 1.207 1.00 77.00 215 GLY A CA 1
ATOM 1625 C C . GLY A 1 215 ? 37.409 6.045 1.871 1.00 77.00 215 GLY A C 1
ATOM 1626 O O . GLY A 1 215 ? 36.562 5.496 2.571 1.00 77.00 215 GLY A O 1
ATOM 1627 N N . VAL A 1 216 ? 37.446 7.367 1.677 1.00 81.88 216 VAL A N 1
ATOM 1628 C CA . VAL A 1 216 ? 36.403 8.319 2.086 1.00 81.88 216 VAL A CA 1
ATOM 1629 C C . VAL A 1 216 ? 36.334 9.485 1.096 1.00 81.88 216 VAL A C 1
ATOM 1631 O O . VAL A 1 216 ? 37.363 9.882 0.537 1.00 81.88 216 VAL A O 1
ATOM 1634 N N . LEU A 1 217 ? 35.129 10.038 0.924 1.00 88.12 217 LEU A N 1
ATOM 1635 C CA . LEU A 1 217 ? 34.881 11.268 0.166 1.00 88.12 217 LEU A CA 1
ATOM 1636 C C . LEU A 1 217 ? 35.073 12.506 1.053 1.00 88.12 217 LEU A C 1
ATOM 1638 O O . LEU A 1 217 ? 34.555 12.554 2.171 1.00 88.12 217 LEU A O 1
ATOM 1642 N N . ILE A 1 218 ? 35.764 13.515 0.531 1.00 90.56 218 ILE A N 1
ATOM 1643 C CA . ILE A 1 218 ? 35.910 14.861 1.105 1.00 90.56 218 ILE A CA 1
ATOM 1644 C C . ILE A 1 218 ? 35.319 15.901 0.147 1.00 90.56 218 ILE A C 1
ATOM 1646 O O . ILE A 1 218 ? 35.038 15.579 -1.001 1.00 90.56 218 ILE A O 1
ATOM 1650 N N . ASP A 1 219 ? 35.104 17.138 0.605 1.00 90.44 219 ASP A N 1
ATOM 1651 C CA . ASP A 1 219 ? 34.445 18.169 -0.218 1.00 90.44 219 ASP A CA 1
ATOM 1652 C C . ASP A 1 219 ? 35.171 18.476 -1.532 1.00 90.44 219 ASP A C 1
ATOM 1654 O O . ASP A 1 219 ? 34.499 18.684 -2.542 1.00 90.44 219 ASP A O 1
ATOM 1658 N N . ASP A 1 220 ? 36.503 18.409 -1.529 1.00 92.31 220 ASP A N 1
ATOM 1659 C CA . ASP A 1 220 ? 37.345 18.675 -2.703 1.00 92.31 220 ASP A CA 1
ATOM 1660 C C . ASP A 1 220 ? 37.255 17.590 -3.789 1.00 92.31 220 ASP A C 1
ATOM 1662 O O . ASP A 1 220 ? 37.680 17.817 -4.919 1.00 92.31 220 ASP A O 1
ATOM 1666 N N . ASP A 1 221 ? 36.699 16.412 -3.480 1.00 91.94 221 ASP A N 1
ATOM 1667 C CA . ASP A 1 221 ? 36.519 15.351 -4.480 1.00 91.94 221 ASP A CA 1
ATOM 1668 C C . ASP A 1 221 ? 35.308 15.606 -5.386 1.00 91.94 221 ASP A C 1
ATOM 1670 O O . ASP A 1 221 ? 35.171 14.976 -6.436 1.00 91.94 221 ASP A O 1
ATOM 1674 N N . PHE A 1 222 ? 34.380 16.464 -4.953 1.00 94.06 222 PHE A N 1
ATOM 1675 C CA . PHE A 1 222 ? 33.111 16.660 -5.638 1.00 94.06 222 PHE A CA 1
ATOM 1676 C C . PHE A 1 222 ? 33.238 17.719 -6.734 1.00 94.06 222 PHE A C 1
ATOM 1678 O O . PHE A 1 222 ? 33.692 18.832 -6.457 1.00 94.06 222 PHE A O 1
ATOM 1685 N N . PRO A 1 223 ? 32.753 17.432 -7.953 1.00 94.38 223 PRO A N 1
ATOM 1686 C CA . PRO A 1 223 ? 32.596 18.452 -8.974 1.00 94.38 223 PRO A CA 1
ATOM 1687 C C . PRO A 1 223 ? 31.728 19.633 -8.492 1.00 94.38 223 PRO A C 1
ATOM 1689 O O . PRO A 1 223 ? 30.834 19.430 -7.663 1.00 94.38 223 PRO A O 1
ATOM 1692 N N . PRO A 1 224 ? 31.925 20.851 -9.036 1.00 93.81 224 PRO A N 1
ATOM 1693 C CA . PRO A 1 224 ? 31.185 22.046 -8.614 1.00 93.81 224 PRO A CA 1
ATOM 1694 C C . PRO A 1 224 ? 29.662 21.931 -8.742 1.00 93.81 224 PRO A C 1
ATOM 1696 O O . PRO A 1 224 ? 28.936 22.550 -7.971 1.00 93.81 224 PRO A O 1
ATOM 1699 N N . TRP A 1 225 ? 29.186 21.122 -9.690 1.00 94.88 225 TRP A N 1
ATOM 1700 C CA . TRP A 1 225 ? 27.765 20.913 -9.964 1.00 94.88 225 TRP A CA 1
ATOM 1701 C C . TRP A 1 225 ? 27.064 19.992 -8.947 1.00 94.88 225 TRP A C 1
ATOM 1703 O O . TRP A 1 225 ? 25.835 19.923 -8.923 1.00 94.88 225 TRP A O 1
ATOM 1713 N N . VAL A 1 226 ? 27.803 19.299 -8.072 1.00 94.75 226 VAL A N 1
ATOM 1714 C CA . VAL A 1 226 ? 27.205 18.458 -7.021 1.00 94.75 226 VAL A CA 1
ATOM 1715 C C . VAL A 1 226 ? 26.760 19.326 -5.844 1.00 94.75 226 VAL A C 1
ATOM 1717 O O . VAL A 1 226 ? 27.572 20.016 -5.221 1.00 94.75 226 VAL A O 1
ATOM 1720 N N . THR A 1 227 ? 25.479 19.254 -5.483 1.00 94.69 227 THR A N 1
ATOM 1721 C CA . THR A 1 227 ? 24.892 20.109 -4.438 1.00 94.69 227 THR A CA 1
ATOM 1722 C C . THR A 1 227 ? 25.251 19.647 -3.023 1.00 94.69 227 THR A C 1
ATOM 1724 O O . THR A 1 227 ? 25.584 18.485 -2.786 1.00 94.69 227 THR A O 1
ATOM 1727 N N . VAL A 1 228 ? 25.159 20.546 -2.035 1.00 91.62 228 VAL A N 1
ATOM 1728 C CA . VAL A 1 228 ? 25.452 20.227 -0.622 1.00 91.62 228 VAL A CA 1
ATOM 1729 C C . VAL A 1 228 ? 24.628 19.035 -0.092 1.00 91.62 228 VAL A C 1
ATOM 1731 O O . VAL A 1 228 ? 25.234 18.137 0.503 1.00 91.62 228 VAL A O 1
ATOM 1734 N N . PRO A 1 229 ? 23.303 18.936 -0.342 1.00 89.56 229 PRO A N 1
ATOM 1735 C CA . PRO A 1 229 ? 22.523 17.758 0.048 1.00 89.56 229 PRO A CA 1
ATOM 1736 C C . PRO A 1 229 ? 23.032 16.458 -0.589 1.00 89.56 229 PRO A C 1
ATOM 1738 O O . PRO A 1 229 ? 23.193 15.447 0.097 1.00 89.56 229 PRO A O 1
ATOM 1741 N N . GLN A 1 230 ? 23.372 16.490 -1.882 1.00 91.50 230 GLN A N 1
ATOM 1742 C CA . GLN A 1 230 ? 23.903 15.326 -2.597 1.00 91.50 230 GLN A CA 1
ATOM 1743 C C . GLN A 1 230 ? 25.250 14.875 -2.014 1.00 91.50 230 GLN A C 1
ATOM 1745 O O . GLN A 1 230 ? 25.461 13.680 -1.788 1.00 91.50 230 GLN A O 1
ATOM 1750 N N . LYS A 1 231 ? 26.146 15.821 -1.686 1.00 92.81 231 LYS A N 1
ATOM 1751 C CA . LYS A 1 231 ? 27.426 15.525 -1.017 1.00 92.81 231 LYS A CA 1
ATOM 1752 C C . LYS A 1 231 ? 27.211 14.813 0.316 1.00 92.81 231 LYS A C 1
ATOM 1754 O O . LYS A 1 231 ? 27.905 13.836 0.597 1.00 92.81 231 LYS A O 1
ATOM 1759 N N . ALA A 1 232 ? 26.265 15.280 1.133 1.00 85.06 232 ALA A N 1
ATOM 1760 C CA . ALA A 1 232 ? 25.978 14.692 2.441 1.00 85.06 232 ALA A CA 1
ATOM 1761 C C . ALA A 1 232 ? 25.532 13.224 2.324 1.00 85.06 232 ALA A C 1
ATOM 1763 O O . ALA A 1 232 ? 26.078 12.356 3.014 1.00 85.06 232 ALA A O 1
ATOM 1764 N N . ILE A 1 233 ? 24.614 12.931 1.396 1.00 83.69 233 ILE A N 1
ATOM 1765 C CA . ILE A 1 233 ? 24.132 11.567 1.134 1.00 83.69 233 ILE A CA 1
ATOM 1766 C C . ILE A 1 233 ? 25.291 10.676 0.675 1.00 83.69 233 ILE A C 1
ATOM 1768 O O . ILE A 1 233 ? 25.564 9.648 1.302 1.00 83.69 233 ILE A O 1
ATOM 1772 N N . LEU A 1 234 ? 26.037 11.095 -0.352 1.00 86.12 234 LEU A N 1
ATOM 1773 C CA . LEU A 1 234 ? 27.145 10.312 -0.906 1.00 86.12 234 LEU A CA 1
ATOM 1774 C C . LEU A 1 234 ? 28.242 10.044 0.135 1.00 86.12 234 LEU A C 1
ATOM 1776 O O . LEU A 1 234 ? 28.692 8.905 0.273 1.00 86.12 234 LEU A O 1
ATOM 1780 N N . LYS A 1 235 ? 28.630 11.049 0.931 1.00 85.44 235 LYS A N 1
ATOM 1781 C CA . LYS A 1 235 ? 29.602 10.891 2.028 1.00 85.44 235 LYS A CA 1
ATOM 1782 C C . LYS A 1 235 ? 29.143 9.874 3.073 1.00 85.44 235 LYS A C 1
ATOM 1784 O O . LYS A 1 235 ? 29.964 9.084 3.543 1.00 85.44 235 LYS A O 1
ATOM 1789 N N . SER A 1 236 ? 27.854 9.866 3.423 1.00 75.12 236 SER A N 1
ATOM 1790 C CA . SER A 1 236 ? 27.309 8.940 4.425 1.00 75.12 236 SER A CA 1
ATOM 1791 C C . SER A 1 236 ? 27.402 7.471 3.988 1.00 75.12 236 SER A C 1
ATOM 1793 O O . SER A 1 236 ? 27.654 6.594 4.812 1.00 75.12 236 SER A O 1
ATOM 1795 N N . ARG A 1 237 ? 27.259 7.197 2.684 1.00 70.62 237 ARG A N 1
ATOM 1796 C CA . ARG A 1 237 ? 27.251 5.836 2.118 1.00 70.62 237 ARG A CA 1
ATOM 1797 C C . ARG A 1 237 ? 28.629 5.375 1.632 1.00 70.62 237 ARG A C 1
ATOM 1799 O O . ARG A 1 237 ? 28.916 4.177 1.614 1.00 70.62 237 ARG A O 1
ATOM 1806 N N . ALA A 1 238 ? 29.516 6.315 1.305 1.00 74.56 238 ALA A N 1
ATOM 1807 C CA . ALA A 1 238 ? 30.844 6.044 0.761 1.00 74.56 238 ALA A CA 1
ATOM 1808 C C . ALA A 1 238 ? 31.720 5.155 1.656 1.00 74.56 238 ALA A C 1
ATOM 1810 O O . ALA A 1 238 ? 32.469 4.327 1.142 1.00 74.56 238 ALA A O 1
ATOM 1811 N N . LYS A 1 239 ? 31.618 5.274 2.988 1.00 66.94 239 LYS A N 1
ATOM 1812 C CA . LYS A 1 239 ? 32.428 4.471 3.924 1.00 66.94 239 LYS A CA 1
ATOM 1813 C C . LYS A 1 239 ? 32.201 2.968 3.752 1.00 66.94 239 LYS A C 1
ATOM 1815 O O . LYS A 1 239 ? 33.168 2.212 3.676 1.00 66.94 239 LYS A O 1
ATOM 1820 N N . LEU A 1 240 ? 30.940 2.544 3.641 1.00 61.41 240 LEU A N 1
ATOM 1821 C CA . LEU A 1 240 ? 30.583 1.141 3.417 1.00 61.41 240 LEU A CA 1
ATOM 1822 C C . LEU A 1 240 ? 31.077 0.666 2.048 1.00 61.41 240 LEU A C 1
ATOM 1824 O O . LEU A 1 240 ? 31.695 -0.393 1.941 1.00 61.41 240 LEU A O 1
ATOM 1828 N N . TYR A 1 241 ? 30.842 1.478 1.016 1.00 70.75 241 TYR A N 1
ATOM 1829 C CA . TYR A 1 241 ? 31.284 1.186 -0.343 1.00 70.75 241 TYR A CA 1
ATOM 1830 C C . TYR A 1 241 ? 32.804 0.971 -0.415 1.00 70.75 241 TYR A C 1
ATOM 1832 O O . TYR A 1 241 ? 33.263 -0.042 -0.944 1.00 70.75 241 TYR A O 1
ATOM 1840 N N . PHE A 1 242 ? 33.598 1.864 0.180 1.00 72.50 242 PHE A N 1
ATOM 1841 C CA . PHE A 1 242 ? 35.055 1.743 0.176 1.00 72.50 242 PHE A CA 1
ATOM 1842 C C . PHE A 1 242 ? 35.578 0.633 1.090 1.00 72.50 242 PHE A C 1
ATOM 1844 O O . PHE A 1 242 ? 36.586 0.011 0.756 1.00 72.50 242 PHE A O 1
ATOM 1851 N N . ALA A 1 243 ? 34.906 0.341 2.207 1.00 65.31 243 ALA A N 1
ATOM 1852 C CA . ALA A 1 243 ? 35.231 -0.819 3.034 1.00 65.31 243 ALA A CA 1
ATOM 1853 C C . ALA A 1 243 ? 35.038 -2.128 2.250 1.00 65.31 243 ALA A C 1
ATOM 1855 O O . ALA A 1 243 ? 35.930 -2.977 2.238 1.00 65.31 243 ALA A O 1
ATOM 1856 N N . HIS A 1 244 ? 33.923 -2.259 1.524 1.00 63.62 244 HIS A N 1
ATOM 1857 C CA . HIS A 1 244 ? 33.678 -3.401 0.647 1.00 63.62 244 HIS A CA 1
ATOM 1858 C C . HIS A 1 244 ? 34.693 -3.471 -0.498 1.00 63.62 244 HIS A C 1
ATOM 1860 O O . HIS A 1 244 ? 35.279 -4.524 -0.736 1.00 63.62 244 HIS A O 1
ATOM 1866 N N . LEU A 1 245 ? 34.969 -2.345 -1.163 1.00 69.12 245 LEU A N 1
ATOM 1867 C CA . LEU A 1 245 ? 35.949 -2.279 -2.244 1.00 69.12 245 LEU A CA 1
ATOM 1868 C C . LEU A 1 245 ? 37.344 -2.716 -1.772 1.00 69.12 245 LEU A C 1
ATOM 1870 O O . LEU A 1 245 ? 37.999 -3.487 -2.468 1.00 69.12 245 LEU A O 1
ATOM 1874 N N . LYS A 1 246 ? 37.785 -2.289 -0.580 1.00 69.75 246 LYS A N 1
ATOM 1875 C CA . LYS A 1 246 ? 39.056 -2.729 0.022 1.00 69.75 246 LYS A CA 1
ATOM 1876 C C . LYS A 1 246 ? 39.082 -4.235 0.301 1.00 69.75 246 LYS A C 1
ATOM 1878 O O . LYS A 1 246 ? 40.113 -4.854 0.074 1.00 69.75 246 LYS A O 1
ATOM 1883 N N . LEU A 1 247 ? 37.967 -4.828 0.737 1.00 61.44 247 LEU A N 1
ATOM 1884 C CA . LEU A 1 247 ? 37.865 -6.274 0.986 1.00 61.44 247 LEU A CA 1
ATOM 1885 C C . LEU A 1 247 ? 38.028 -7.114 -0.287 1.00 61.44 247 LEU A C 1
ATOM 1887 O O . LEU A 1 247 ? 38.585 -8.208 -0.236 1.00 61.44 247 LEU A O 1
ATOM 1891 N N . ILE A 1 248 ? 37.537 -6.616 -1.422 1.00 60.72 248 ILE A N 1
ATOM 1892 C CA . ILE A 1 248 ? 37.568 -7.347 -2.697 1.00 60.72 248 ILE A CA 1
ATOM 1893 C C . ILE A 1 248 ? 38.771 -6.974 -3.573 1.00 60.72 248 ILE A C 1
ATOM 1895 O O . ILE A 1 248 ? 39.027 -7.644 -4.570 1.00 60.72 248 ILE A O 1
ATOM 1899 N N . THR A 1 249 ? 39.522 -5.927 -3.226 1.00 65.44 249 THR A N 1
ATOM 1900 C CA . THR A 1 249 ? 40.696 -5.477 -3.988 1.00 65.44 249 THR A CA 1
ATOM 1901 C C . THR A 1 249 ? 41.969 -6.145 -3.468 1.00 65.44 249 THR A C 1
ATOM 1903 O O . THR A 1 249 ? 42.272 -6.118 -2.281 1.00 65.44 249 THR A O 1
ATOM 1906 N N . MET A 1 250 ? 42.725 -6.758 -4.372 1.00 63.03 250 MET A N 1
ATOM 1907 C CA . MET A 1 250 ? 44.015 -7.393 -4.122 1.00 63.03 250 MET A CA 1
ATOM 1908 C C . MET A 1 250 ? 45.151 -6.384 -3.983 1.00 63.03 250 MET A C 1
ATOM 1910 O O . MET A 1 250 ? 45.036 -5.227 -4.381 1.00 63.03 250 MET A O 1
ATOM 1914 N N . ALA A 1 251 ? 46.291 -6.860 -3.475 1.00 63.44 251 ALA A N 1
ATOM 1915 C CA . ALA A 1 251 ? 47.516 -6.071 -3.352 1.00 63.44 251 ALA A CA 1
ATOM 1916 C C . ALA A 1 251 ? 48.036 -5.526 -4.700 1.00 63.44 251 ALA A C 1
ATOM 1918 O O . ALA A 1 251 ? 48.684 -4.485 -4.723 1.00 63.44 251 ALA A O 1
ATOM 1919 N N . ASP A 1 252 ? 47.721 -6.192 -5.815 1.00 67.88 252 ASP A N 1
ATOM 1920 C CA . ASP A 1 252 ? 48.045 -5.747 -7.179 1.00 67.88 252 ASP A CA 1
ATOM 1921 C C . ASP A 1 252 ? 46.996 -4.781 -7.775 1.00 67.88 252 ASP A C 1
ATOM 1923 O O . ASP A 1 252 ? 47.060 -4.432 -8.952 1.00 67.88 252 ASP A O 1
ATOM 1927 N N . GLY A 1 253 ? 46.006 -4.355 -6.980 1.00 60.66 253 GLY A N 1
ATOM 1928 C CA . GLY A 1 253 ? 44.925 -3.463 -7.401 1.00 60.66 253 GLY A CA 1
ATOM 1929 C C . GLY A 1 253 ? 43.816 -4.144 -8.211 1.00 60.66 253 GLY A C 1
ATOM 1930 O O . GLY A 1 253 ? 42.847 -3.479 -8.597 1.00 60.66 253 GLY A O 1
ATOM 1931 N N . THR A 1 254 ? 43.908 -5.454 -8.464 1.00 62.41 254 THR A N 1
ATOM 1932 C CA . THR A 1 254 ? 42.835 -6.200 -9.124 1.00 62.41 254 THR A CA 1
ATOM 1933 C C . THR A 1 254 ? 41.679 -6.433 -8.159 1.00 62.41 254 THR A C 1
ATOM 1935 O O . THR A 1 254 ? 41.862 -6.747 -6.988 1.00 62.41 254 THR A O 1
ATOM 1938 N N . VAL A 1 255 ? 40.449 -6.276 -8.639 1.00 60.06 255 VAL A N 1
ATOM 1939 C CA . VAL A 1 255 ? 39.270 -6.659 -7.858 1.00 60.06 255 VAL A CA 1
ATOM 1940 C C . VAL A 1 255 ? 39.083 -8.158 -8.047 1.00 60.06 255 VAL A C 1
ATOM 1942 O O . VAL A 1 255 ? 38.772 -8.591 -9.159 1.00 60.06 255 VAL A O 1
ATOM 1945 N N . LYS A 1 256 ? 39.281 -8.956 -6.992 1.00 58.28 256 LYS A N 1
ATOM 1946 C CA . LYS A 1 256 ? 38.845 -10.351 -7.027 1.00 58.28 256 LYS A CA 1
ATOM 1947 C C . LYS A 1 256 ? 37.326 -10.362 -7.162 1.00 58.28 256 LYS A C 1
ATOM 1949 O O . LYS A 1 256 ? 36.657 -9.568 -6.495 1.00 58.28 256 LYS A O 1
ATOM 1954 N N . PRO A 1 257 ? 36.771 -11.270 -7.983 1.00 49.16 257 PRO A N 1
ATOM 1955 C CA . PRO A 1 257 ? 35.373 -11.623 -7.845 1.00 49.16 257 PRO A CA 1
ATOM 1956 C C . PRO A 1 257 ? 35.126 -11.892 -6.366 1.00 49.16 257 PRO A C 1
ATOM 1958 O O . PRO A 1 257 ? 35.911 -12.611 -5.733 1.00 49.16 257 PRO A O 1
ATOM 1961 N N . THR A 1 258 ? 34.068 -11.307 -5.807 1.00 44.66 258 THR A N 1
ATOM 1962 C CA . THR A 1 258 ? 33.524 -11.852 -4.570 1.00 44.66 258 THR A CA 1
ATOM 1963 C C . THR A 1 258 ? 33.387 -13.345 -4.819 1.00 44.66 258 THR A C 1
ATOM 1965 O O . THR A 1 258 ? 32.805 -13.752 -5.830 1.00 44.66 258 THR A O 1
ATOM 1968 N N . GLN A 1 259 ? 34.026 -14.172 -3.983 1.00 41.56 259 GLN A N 1
ATOM 1969 C CA . GLN A 1 259 ? 33.751 -15.596 -4.093 1.00 41.56 259 GLN A CA 1
ATOM 1970 C C . GLN A 1 259 ? 32.233 -15.726 -4.000 1.00 41.56 259 GLN A C 1
ATOM 1972 O O . GLN A 1 259 ? 31.644 -15.051 -3.143 1.00 41.56 259 GLN A O 1
ATOM 1977 N N . PRO A 1 260 ? 31.590 -16.506 -4.890 1.00 38.09 260 PRO A N 1
ATOM 1978 C CA . PRO A 1 260 ? 30.197 -16.842 -4.690 1.00 38.09 260 PRO A CA 1
ATOM 1979 C C . PRO A 1 260 ? 30.086 -17.256 -3.230 1.00 38.09 260 PRO A C 1
ATOM 1981 O O . PRO A 1 260 ? 30.874 -18.093 -2.779 1.00 38.09 260 PRO A O 1
ATOM 1984 N N . LEU A 1 261 ? 29.192 -16.622 -2.473 1.00 36.22 261 LEU A N 1
ATOM 1985 C CA . LEU A 1 261 ? 28.816 -17.122 -1.158 1.00 36.22 261 LEU A CA 1
ATOM 1986 C C . LEU A 1 261 ? 28.112 -18.460 -1.414 1.00 36.22 261 LEU A C 1
ATOM 1988 O O . LEU A 1 261 ? 26.892 -18.554 -1.465 1.00 36.22 261 LEU A O 1
ATOM 1992 N N . LEU A 1 262 ? 28.916 -19.489 -1.683 1.00 33.00 262 LEU A N 1
ATOM 1993 C CA . LEU A 1 262 ? 28.516 -20.875 -1.892 1.00 33.00 262 LEU A CA 1
ATOM 1994 C C . LEU A 1 262 ? 27.947 -21.453 -0.597 1.00 33.00 262 LEU A C 1
ATOM 1996 O O . LEU A 1 262 ? 27.187 -22.412 -0.628 1.00 33.00 262 LEU A O 1
ATOM 2000 N N . LEU A 1 263 ? 28.260 -20.816 0.529 1.00 32.06 263 LEU A N 1
ATOM 2001 C CA . LEU A 1 263 ? 27.546 -20.960 1.776 1.00 32.06 263 LEU A CA 1
ATOM 2002 C C . LEU A 1 263 ? 26.838 -19.645 2.086 1.00 32.06 263 LEU A C 1
ATOM 2004 O O . LEU A 1 263 ? 27.480 -18.606 2.221 1.00 32.06 263 LEU A O 1
ATOM 2008 N N . TYR A 1 264 ? 25.520 -19.740 2.246 1.00 36.28 264 TYR A N 1
ATOM 2009 C CA . TYR A 1 264 ? 24.629 -18.677 2.711 1.00 36.28 264 TYR A CA 1
ATOM 2010 C C . TYR A 1 264 ? 24.283 -17.616 1.666 1.00 36.28 264 TYR A C 1
ATOM 2012 O O . TYR A 1 264 ? 24.812 -16.504 1.659 1.00 36.28 264 TYR A O 1
ATOM 2020 N N . LYS A 1 265 ? 23.253 -17.908 0.860 1.00 38.28 265 LYS A N 1
ATOM 2021 C CA . LYS A 1 265 ? 22.417 -16.847 0.287 1.00 38.28 265 LYS A CA 1
ATOM 2022 C C . LYS A 1 265 ? 21.858 -16.058 1.480 1.00 38.28 265 LYS A C 1
ATOM 2024 O O . LYS A 1 265 ? 21.035 -16.558 2.240 1.00 38.28 265 LYS A O 1
ATOM 2029 N N . HIS A 1 266 ? 22.418 -14.876 1.728 1.00 43.72 266 HIS A N 1
ATOM 2030 C CA . HIS A 1 266 ? 22.121 -14.071 2.909 1.00 43.72 266 HIS A CA 1
ATOM 2031 C C . HIS A 1 266 ? 20.614 -13.768 2.964 1.00 43.72 266 HIS A C 1
ATOM 2033 O O . HIS A 1 266 ? 20.022 -13.394 1.949 1.00 43.72 266 HIS A O 1
ATOM 2039 N N . SER A 1 267 ? 19.981 -13.891 4.136 1.00 43.06 267 SER A N 1
ATOM 2040 C CA . SER A 1 267 ? 18.533 -13.661 4.296 1.00 43.06 267 SER A CA 1
ATOM 2041 C C . SER A 1 267 ? 18.096 -12.266 3.824 1.00 43.06 267 SER A C 1
ATOM 2043 O O . SER A 1 267 ? 16.942 -12.073 3.443 1.00 43.06 267 SER A O 1
ATOM 2045 N N . VAL A 1 268 ? 19.014 -11.290 3.812 1.00 45.44 268 VAL A N 1
ATOM 2046 C CA . VAL A 1 268 ? 18.777 -9.946 3.260 1.00 45.44 268 VAL A CA 1
ATOM 2047 C C . VAL A 1 268 ? 18.828 -9.934 1.733 1.00 45.44 268 VAL A C 1
ATOM 2049 O O . VAL A 1 268 ? 17.993 -9.270 1.143 1.00 45.44 268 VAL A O 1
ATOM 2052 N N . GLN A 1 269 ? 19.709 -10.697 1.076 1.00 47.16 269 GLN A N 1
ATOM 2053 C CA . GLN A 1 269 ? 19.721 -10.796 -0.395 1.00 47.16 269 GLN A CA 1
ATOM 2054 C C . GLN A 1 269 ? 18.452 -11.492 -0.909 1.00 47.16 269 GLN A C 1
ATOM 2056 O O . GLN A 1 269 ? 17.879 -11.105 -1.923 1.00 47.16 269 GLN A O 1
ATOM 2061 N N . HIS A 1 270 ? 17.963 -12.494 -0.176 1.00 50.03 270 HIS A N 1
ATOM 2062 C CA . HIS A 1 270 ? 16.678 -13.130 -0.467 1.00 50.03 270 HIS A CA 1
ATOM 2063 C C . HIS A 1 270 ? 15.494 -12.183 -0.242 1.00 50.03 270 HIS A C 1
ATOM 2065 O O . HIS A 1 270 ? 14.608 -12.083 -1.090 1.00 50.03 270 HIS A O 1
ATOM 2071 N N . ARG A 1 271 ? 15.488 -11.439 0.875 1.00 49.12 271 ARG A N 1
ATOM 2072 C CA . ARG A 1 271 ? 14.486 -10.390 1.132 1.00 49.12 271 ARG A CA 1
ATOM 2073 C C . ARG A 1 271 ? 14.534 -9.286 0.077 1.00 49.12 271 ARG A C 1
ATOM 2075 O O . ARG A 1 271 ? 13.473 -8.879 -0.380 1.00 49.12 271 ARG A O 1
ATOM 2082 N N . TYR A 1 272 ? 15.722 -8.879 -0.361 1.00 51.19 272 TYR A N 1
ATOM 2083 C CA . TYR A 1 272 ? 15.934 -7.941 -1.460 1.00 51.19 272 TYR A CA 1
ATOM 2084 C C . TYR A 1 272 ? 15.287 -8.454 -2.749 1.00 51.19 272 TYR A C 1
ATOM 2086 O O . TYR A 1 272 ? 14.439 -7.772 -3.317 1.00 51.19 272 TYR A O 1
ATOM 2094 N N . ASN A 1 273 ? 15.579 -9.695 -3.154 1.00 52.53 273 ASN A N 1
ATOM 2095 C CA . ASN A 1 273 ? 14.983 -10.287 -4.353 1.00 52.53 273 ASN A CA 1
ATOM 2096 C C . ASN A 1 273 ? 13.448 -10.392 -4.239 1.00 52.53 273 ASN A C 1
ATOM 2098 O O . ASN A 1 273 ? 12.737 -10.130 -5.210 1.00 52.53 273 ASN A O 1
ATOM 2102 N N . LYS A 1 274 ? 12.915 -10.725 -3.052 1.00 51.22 274 LYS A N 1
ATOM 2103 C CA . LYS A 1 274 ? 11.465 -10.858 -2.813 1.00 51.22 274 LYS A CA 1
ATOM 2104 C C . LYS A 1 274 ? 10.715 -9.528 -2.713 1.00 51.22 274 LYS A C 1
ATOM 2106 O O . LYS A 1 274 ? 9.565 -9.466 -3.140 1.00 51.22 274 LYS A O 1
ATOM 2111 N N . GLN A 1 275 ? 11.313 -8.501 -2.115 1.00 49.28 275 GLN A N 1
ATOM 2112 C CA . GLN A 1 275 ? 10.638 -7.234 -1.802 1.00 49.28 275 GLN A CA 1
ATOM 2113 C C . GLN A 1 275 ? 11.016 -6.099 -2.770 1.00 49.28 275 GLN A C 1
ATOM 2115 O O . GLN A 1 275 ? 10.353 -5.063 -2.756 1.00 49.28 275 GLN A O 1
ATOM 2120 N N . LYS A 1 276 ? 12.069 -6.286 -3.587 1.00 55.56 276 LYS A N 1
ATOM 2121 C CA . LYS A 1 276 ? 12.695 -5.294 -4.486 1.00 55.56 276 LYS A CA 1
ATOM 2122 C C . LYS A 1 276 ? 12.653 -3.847 -3.937 1.00 55.56 276 LYS A C 1
ATOM 2124 O O . LYS A 1 276 ? 12.168 -2.967 -4.646 1.00 55.56 276 LYS A O 1
ATOM 2129 N N . PRO A 1 277 ? 13.075 -3.571 -2.686 1.00 53.94 277 PRO A N 1
ATOM 2130 C CA . PRO A 1 277 ? 13.063 -2.206 -2.164 1.00 53.94 277 PRO A CA 1
ATOM 2131 C C . PRO A 1 277 ? 14.316 -1.434 -2.629 1.00 53.94 277 PRO A C 1
ATOM 2133 O O . PRO A 1 277 ? 15.329 -2.054 -2.972 1.00 53.94 277 PRO A O 1
ATOM 2136 N N . GLY A 1 278 ? 14.265 -0.095 -2.617 1.00 50.97 278 GLY A N 1
ATOM 2137 C CA . GLY A 1 278 ? 15.442 0.767 -2.846 1.00 50.97 278 GLY A CA 1
ATOM 2138 C C . GLY A 1 278 ? 16.576 0.514 -1.835 1.00 50.97 278 GLY A C 1
ATOM 2139 O O . GLY A 1 278 ? 16.355 -0.111 -0.797 1.00 50.97 278 GLY A O 1
ATOM 2140 N N . LEU A 1 279 ? 17.812 0.949 -2.108 1.00 53.91 279 LEU A N 1
ATOM 2141 C CA . LEU A 1 279 ? 18.990 0.672 -1.259 1.00 53.91 279 LEU A CA 1
ATOM 2142 C C . LEU A 1 279 ? 18.838 1.237 0.164 1.00 53.91 279 LEU A C 1
ATOM 2144 O O . LEU A 1 279 ? 19.246 0.591 1.129 1.00 53.91 279 LEU A O 1
ATOM 2148 N N . ASP A 1 280 ? 18.193 2.392 0.316 1.00 53.31 280 ASP A N 1
ATOM 2149 C CA . ASP A 1 280 ? 17.938 2.986 1.634 1.00 53.31 280 ASP A CA 1
ATOM 2150 C C . ASP A 1 280 ? 16.744 2.335 2.339 1.00 53.31 280 ASP A C 1
ATOM 2152 O O . ASP A 1 280 ? 16.830 2.068 3.531 1.00 53.31 280 ASP A O 1
ATOM 2156 N N . MET A 1 281 ? 15.685 1.935 1.624 1.00 51.66 281 MET A N 1
ATOM 2157 C CA . MET A 1 281 ? 14.633 1.090 2.211 1.00 51.66 281 MET A CA 1
ATOM 2158 C C . MET A 1 281 ? 15.168 -0.298 2.600 1.00 51.66 281 MET A C 1
ATOM 2160 O O . MET A 1 281 ? 14.710 -0.863 3.585 1.00 51.66 281 MET A O 1
ATOM 2164 N N . ASN A 1 282 ? 16.168 -0.848 1.898 1.00 51.84 282 ASN A N 1
ATOM 2165 C CA . ASN A 1 282 ? 16.906 -2.029 2.364 1.00 51.84 282 ASN A CA 1
ATOM 2166 C C . ASN A 1 282 ? 17.694 -1.724 3.627 1.00 51.84 282 ASN A C 1
ATOM 2168 O O . ASN A 1 282 ? 17.716 -2.554 4.525 1.00 51.84 282 ASN A O 1
ATOM 2172 N N . THR A 1 283 ? 18.348 -0.566 3.690 1.00 49.31 283 THR A N 1
ATOM 2173 C CA . THR A 1 283 ? 19.109 -0.133 4.864 1.00 49.31 283 THR A CA 1
ATOM 2174 C C . THR A 1 283 ? 18.188 0.031 6.072 1.00 49.31 283 THR A C 1
ATOM 2176 O O . THR A 1 283 ? 18.509 -0.472 7.138 1.00 49.31 283 THR A O 1
ATOM 2179 N N . GLU A 1 284 ? 16.990 0.586 5.891 1.00 49.03 284 GLU A N 1
ATOM 2180 C CA . GLU A 1 284 ? 15.988 0.767 6.944 1.00 49.03 284 GLU A CA 1
ATOM 2181 C C . GLU A 1 284 ? 15.213 -0.515 7.291 1.00 49.03 284 GLU A C 1
ATOM 2183 O O . GLU A 1 284 ? 14.993 -0.796 8.462 1.00 49.03 284 GLU A O 1
ATOM 2188 N N . LEU A 1 285 ? 14.794 -1.331 6.315 1.00 46.31 285 LEU A N 1
ATOM 2189 C CA . LEU A 1 285 ? 14.208 -2.662 6.566 1.00 46.31 285 LEU A CA 1
ATOM 2190 C C . LEU A 1 285 ? 15.234 -3.610 7.174 1.00 46.31 285 LEU A C 1
ATOM 2192 O O . LEU A 1 285 ? 14.873 -4.493 7.952 1.00 46.31 285 LEU A O 1
ATOM 2196 N N . SER A 1 286 ? 16.505 -3.435 6.813 1.00 43.53 286 SER A N 1
ATOM 2197 C CA . SER A 1 286 ? 17.613 -3.999 7.555 1.00 43.53 286 SER A CA 1
ATOM 2198 C C . SER A 1 286 ? 17.515 -3.420 8.958 1.00 43.53 286 SER A C 1
ATOM 2200 O O . SER A 1 286 ? 17.064 -4.168 9.809 1.00 43.53 286 SER A O 1
ATOM 2202 N N . ASP A 1 287 ? 17.753 -2.140 9.229 1.00 41.06 287 ASP A N 1
ATOM 2203 C CA . ASP A 1 287 ? 17.734 -1.546 10.580 1.00 41.06 287 ASP A CA 1
ATOM 2204 C C . ASP A 1 287 ? 16.529 -1.938 11.465 1.00 41.06 287 ASP A C 1
ATOM 2206 O O . ASP A 1 287 ? 16.714 -2.166 12.658 1.00 41.06 287 ASP A O 1
ATOM 2210 N N . ARG A 1 288 ? 15.334 -2.148 10.896 1.00 42.59 288 ARG A N 1
ATOM 2211 C CA . ARG A 1 288 ? 14.133 -2.635 11.605 1.00 42.59 288 ARG A CA 1
ATOM 2212 C C . ARG A 1 288 ? 14.190 -4.113 12.022 1.00 42.59 288 ARG A C 1
ATOM 2214 O O . ARG A 1 288 ? 13.606 -4.489 13.030 1.00 42.59 288 ARG A O 1
ATOM 2221 N N . VAL A 1 289 ? 14.896 -4.973 11.286 1.00 38.28 289 VAL A N 1
ATOM 2222 C CA . V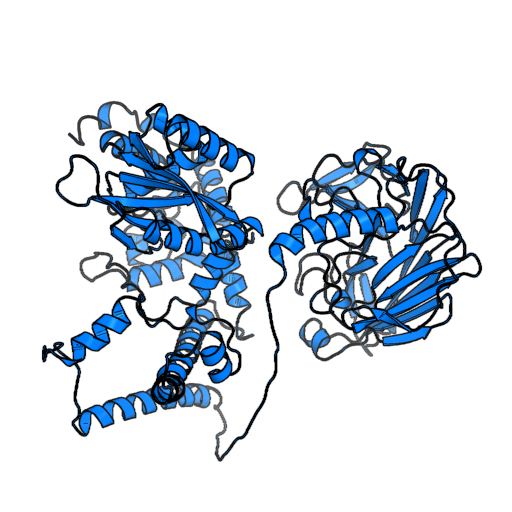AL A 1 289 ? 15.046 -6.409 11.595 1.00 38.28 289 VAL A CA 1
ATOM 2223 C C . VAL A 1 289 ? 16.307 -6.657 12.437 1.00 38.28 289 VAL A C 1
ATOM 2225 O O . VAL A 1 289 ? 17.317 -7.113 11.909 1.00 38.28 289 VAL A O 1
ATOM 2228 N N . ALA A 1 290 ? 16.202 -6.348 13.738 1.00 35.72 290 ALA A N 1
ATOM 2229 C CA . ALA A 1 290 ? 17.017 -6.780 14.894 1.00 35.72 290 ALA A CA 1
ATOM 2230 C C . ALA A 1 290 ? 17.883 -5.728 15.635 1.00 35.72 290 ALA A C 1
ATOM 2232 O O . ALA A 1 290 ? 18.702 -5.015 15.045 1.00 35.72 290 ALA A O 1
ATOM 2233 N N . PHE A 1 291 ? 17.688 -5.779 16.965 1.00 38.56 291 PHE A N 1
ATOM 2234 C CA . PHE A 1 291 ? 18.242 -5.058 18.119 1.00 38.56 291 PHE A CA 1
ATOM 2235 C C . PHE A 1 291 ? 18.105 -3.535 18.130 1.00 38.56 291 PHE A C 1
ATOM 2237 O O . PHE A 1 291 ? 18.831 -2.811 17.449 1.00 38.56 291 PHE A O 1
ATOM 2244 N N . ASN A 1 292 ? 17.231 -3.082 19.036 1.00 41.69 292 ASN A N 1
ATOM 2245 C CA . ASN A 1 292 ? 16.971 -1.708 19.465 1.00 41.69 292 ASN A CA 1
ATOM 2246 C C . ASN A 1 292 ? 18.201 -1.082 20.170 1.00 41.69 292 ASN A C 1
ATOM 2248 O O . ASN A 1 292 ? 18.138 -0.583 21.290 1.00 41.69 292 ASN A O 1
ATOM 2252 N N . SER A 1 293 ? 19.380 -1.191 19.555 1.00 47.22 293 SER A N 1
ATOM 2253 C CA . SER A 1 293 ? 20.639 -0.689 20.091 1.00 47.22 293 SER A CA 1
ATOM 2254 C C . SER A 1 293 ? 20.953 0.677 19.486 1.00 47.22 293 SER A C 1
ATOM 2256 O O . SER A 1 293 ? 20.895 0.877 18.269 1.00 47.22 293 SER A O 1
ATOM 2258 N N . LYS A 1 294 ? 21.336 1.623 20.348 1.00 48.16 294 LYS A N 1
ATOM 2259 C CA . LYS A 1 294 ? 21.777 2.988 20.008 1.00 48.16 294 LYS A CA 1
ATOM 2260 C C . LYS A 1 294 ? 23.137 3.032 19.267 1.00 48.16 294 LYS A C 1
ATOM 2262 O O . LYS A 1 294 ? 23.874 4.003 19.391 1.00 48.16 294 LYS A O 1
ATOM 2267 N N . GLY A 1 295 ? 23.519 1.969 18.552 1.00 49.50 295 GLY A N 1
ATOM 2268 C CA . GLY A 1 295 ? 24.815 1.838 17.875 1.00 49.50 295 GLY A CA 1
ATOM 2269 C C . GLY A 1 295 ? 24.865 2.504 16.495 1.00 49.50 295 GLY A C 1
ATOM 2270 O O . GLY A 1 295 ? 23.831 2.702 15.854 1.00 49.50 295 GLY A O 1
ATOM 2271 N N . SER A 1 296 ? 26.077 2.814 16.015 1.00 50.06 296 SER A N 1
ATOM 2272 C CA . SER A 1 296 ? 26.292 3.303 14.645 1.00 50.06 296 SER A CA 1
ATOM 2273 C C . SER A 1 296 ? 25.846 2.267 13.603 1.00 50.06 296 SER A C 1
ATOM 2275 O O . SER A 1 296 ? 25.779 1.069 13.896 1.00 50.06 296 SER A O 1
ATOM 2277 N N . PHE A 1 297 ? 25.578 2.717 12.375 1.00 47.41 297 PHE A N 1
ATOM 2278 C CA . PHE A 1 297 ? 25.227 1.849 11.244 1.00 47.41 297 PHE A CA 1
ATOM 2279 C C . PHE A 1 297 ? 26.222 0.684 11.073 1.00 47.41 297 PHE A C 1
ATOM 2281 O O . PHE A 1 297 ? 25.825 -0.470 10.918 1.00 47.41 297 PHE A O 1
ATOM 2288 N N . GLU A 1 298 ? 27.521 0.958 11.197 1.00 49.91 298 GLU A N 1
ATOM 2289 C CA . GLU A 1 298 ? 28.584 -0.042 11.082 1.00 49.91 298 GLU A CA 1
ATOM 2290 C C . GLU A 1 298 ? 28.518 -1.091 12.201 1.00 49.91 298 GLU A C 1
ATOM 2292 O O . GLU A 1 298 ? 28.688 -2.282 11.944 1.00 49.91 298 GLU A O 1
ATOM 2297 N N . SER A 1 299 ? 28.213 -0.671 13.433 1.00 50.50 299 SER A N 1
ATOM 2298 C CA . SER A 1 299 ? 28.072 -1.580 14.579 1.00 50.50 299 SER A CA 1
ATOM 2299 C C . SER A 1 299 ? 26.873 -2.508 14.398 1.00 50.50 299 SER A C 1
ATOM 2301 O O . SER A 1 299 ? 26.989 -3.722 14.570 1.00 50.50 299 SER A O 1
ATOM 2303 N N . LYS A 1 300 ? 25.733 -1.951 13.973 1.00 49.78 300 LYS A N 1
ATOM 2304 C CA . LYS A 1 300 ? 24.519 -2.718 13.669 1.00 49.78 300 LYS A CA 1
ATOM 2305 C C . LYS A 1 300 ? 24.778 -3.749 12.569 1.00 49.78 300 LYS A C 1
ATOM 2307 O O . LYS A 1 300 ? 24.378 -4.903 12.711 1.00 49.78 300 LYS A O 1
ATOM 2312 N N . TYR A 1 301 ? 25.504 -3.368 11.517 1.00 49.09 301 TYR A N 1
ATOM 2313 C CA . TYR A 1 301 ? 25.876 -4.267 10.424 1.00 49.09 301 TYR A CA 1
ATOM 2314 C C . TYR A 1 301 ? 26.738 -5.451 10.900 1.00 49.09 301 TYR A C 1
ATOM 2316 O O . TYR A 1 301 ? 26.448 -6.599 10.560 1.00 49.09 301 TYR A O 1
ATOM 2324 N N . VAL A 1 302 ? 27.745 -5.205 11.748 1.00 49.94 302 VAL A N 1
ATOM 2325 C CA . VAL A 1 302 ? 28.612 -6.259 12.313 1.00 49.94 302 VAL A CA 1
ATOM 2326 C C . VAL A 1 302 ? 27.831 -7.224 13.211 1.00 49.94 302 VAL A C 1
ATOM 2328 O O . VAL A 1 302 ? 27.952 -8.437 13.040 1.00 49.94 302 VAL A O 1
ATOM 2331 N N . PHE A 1 303 ? 26.986 -6.723 14.120 1.00 49.62 303 PHE A N 1
ATOM 2332 C CA . PHE A 1 303 ? 26.170 -7.582 14.993 1.00 49.62 303 PHE A CA 1
ATOM 2333 C C . PHE A 1 303 ? 25.239 -8.505 14.207 1.00 49.62 303 PHE A C 1
ATOM 2335 O O . PHE A 1 303 ? 25.028 -9.651 14.590 1.00 49.62 303 PHE A O 1
ATOM 2342 N N . ARG A 1 304 ? 24.738 -8.044 13.063 1.00 49.53 304 ARG A N 1
ATOM 2343 C CA . ARG A 1 304 ? 23.875 -8.845 12.190 1.00 49.53 304 ARG A CA 1
ATOM 2344 C C . ARG A 1 304 ? 24.628 -9.854 11.354 1.00 49.53 304 ARG A C 1
ATOM 2346 O O . ARG A 1 304 ? 24.094 -10.929 11.116 1.00 49.53 304 ARG A O 1
ATOM 2353 N N . MET A 1 305 ? 25.853 -9.550 10.925 1.00 49.06 305 MET A N 1
ATOM 2354 C CA . MET A 1 305 ? 26.711 -10.574 10.328 1.00 49.06 305 MET A CA 1
ATOM 2355 C C . MET A 1 305 ? 26.948 -11.710 11.327 1.00 49.06 305 MET A C 1
ATOM 2357 O O . MET A 1 305 ? 26.855 -12.874 10.952 1.00 49.06 305 MET A O 1
ATOM 2361 N N . LEU A 1 306 ? 27.178 -11.380 12.601 1.00 48.78 306 LEU A N 1
ATOM 2362 C CA . LEU A 1 306 ? 27.333 -12.368 13.668 1.00 48.78 306 LEU A CA 1
ATOM 2363 C C . LEU A 1 306 ? 26.037 -13.150 13.926 1.00 48.78 306 LEU A C 1
ATOM 2365 O O . LEU A 1 306 ? 26.081 -14.375 13.984 1.00 48.78 306 LEU A O 1
ATOM 2369 N N . ASP A 1 307 ? 24.888 -12.478 14.007 1.00 46.12 307 ASP A N 1
ATOM 2370 C CA . ASP A 1 307 ? 23.582 -13.123 14.204 1.00 46.12 307 ASP A CA 1
ATOM 2371 C C . ASP A 1 307 ? 23.200 -14.033 13.024 1.00 46.12 307 ASP A C 1
ATOM 2373 O O . ASP A 1 307 ? 22.802 -15.183 13.204 1.00 46.12 307 ASP A O 1
ATOM 2377 N N . ALA A 1 308 ? 23.440 -13.582 11.790 1.00 46.22 308 ALA A N 1
ATOM 2378 C CA . ALA A 1 308 ? 23.263 -14.400 10.597 1.00 46.22 308 ALA A CA 1
ATOM 2379 C C . ALA A 1 308 ? 24.166 -15.638 10.633 1.00 46.22 308 ALA A C 1
ATOM 2381 O O . ALA A 1 308 ? 23.686 -16.731 10.350 1.00 46.22 308 ALA A O 1
ATOM 2382 N N . ILE A 1 309 ? 25.443 -15.497 11.013 1.00 47.12 309 ILE A N 1
ATOM 2383 C CA . ILE A 1 309 ? 26.367 -16.628 11.188 1.00 47.12 309 ILE A CA 1
ATOM 2384 C C . ILE A 1 309 ? 25.848 -17.591 12.265 1.00 47.12 309 ILE A C 1
ATOM 2386 O O . ILE A 1 309 ? 25.891 -18.803 12.051 1.00 47.12 309 ILE A O 1
ATOM 2390 N N . LEU A 1 310 ? 25.322 -17.086 13.383 1.00 46.84 310 LEU A N 1
ATOM 2391 C CA . LEU A 1 310 ? 24.787 -17.888 14.488 1.00 46.84 310 LEU A CA 1
ATOM 2392 C C . LEU A 1 310 ? 23.537 -18.679 14.080 1.00 46.84 310 LEU A C 1
ATOM 2394 O O . LEU A 1 310 ? 23.515 -19.902 14.230 1.00 46.84 310 LEU A O 1
ATOM 2398 N N . VAL A 1 311 ? 22.530 -18.013 13.506 1.00 46.66 311 VAL A N 1
ATOM 2399 C CA . VAL A 1 311 ? 21.287 -18.642 13.023 1.00 46.66 311 VAL A CA 1
ATOM 2400 C C . VAL A 1 311 ? 21.592 -19.702 11.970 1.00 46.66 311 VAL A C 1
ATOM 2402 O O . VAL A 1 311 ? 21.059 -20.810 12.009 1.00 46.66 311 VAL A O 1
ATOM 2405 N N . ASN A 1 312 ? 22.489 -19.384 11.044 1.00 45.94 312 ASN A N 1
ATOM 2406 C CA . ASN A 1 312 ? 22.908 -20.291 9.991 1.00 45.94 312 ASN A CA 1
ATOM 2407 C C . ASN A 1 312 ? 23.683 -21.503 10.521 1.00 45.94 312 ASN A C 1
ATOM 2409 O O . ASN A 1 312 ? 23.409 -22.629 10.110 1.00 45.94 312 ASN A O 1
ATOM 2413 N N . SER A 1 313 ? 24.598 -21.296 11.472 1.00 48.56 313 SER A N 1
ATOM 2414 C CA . SER A 1 313 ? 25.351 -22.380 12.116 1.00 48.56 313 SER A CA 1
ATOM 2415 C C . SER A 1 313 ? 24.430 -23.304 12.915 1.00 48.56 313 SER A C 1
ATOM 2417 O O . SER A 1 313 ? 24.579 -24.524 12.867 1.00 48.56 313 SER A O 1
ATOM 2419 N N . TRP A 1 314 ? 23.429 -22.743 13.598 1.00 48.38 314 TRP A N 1
ATOM 2420 C CA . TRP A 1 314 ? 22.407 -23.511 14.309 1.00 48.38 314 TRP A CA 1
ATOM 2421 C C . TRP A 1 314 ? 21.527 -24.336 13.357 1.00 48.38 314 TRP A C 1
ATOM 2423 O O . TRP A 1 314 ? 21.258 -25.508 13.615 1.00 48.38 314 TRP A O 1
ATOM 2433 N N . ARG A 1 315 ? 21.140 -23.775 12.207 1.00 50.25 315 ARG A N 1
ATOM 2434 C CA . ARG A 1 315 ? 20.369 -24.495 11.177 1.00 50.25 315 ARG A CA 1
ATOM 2435 C C . ARG A 1 315 ? 21.187 -25.583 10.479 1.00 50.25 315 ARG A C 1
ATOM 2437 O O . ARG A 1 315 ? 20.665 -26.670 10.236 1.00 50.25 315 ARG A O 1
ATOM 2444 N N . ALA A 1 316 ? 22.467 -25.327 10.206 1.00 47.56 316 ALA A N 1
ATOM 2445 C CA . ALA A 1 316 ? 23.394 -26.330 9.685 1.00 47.56 316 ALA A CA 1
ATOM 2446 C C . ALA A 1 316 ? 23.560 -27.497 10.671 1.00 47.56 316 ALA A C 1
ATOM 2448 O O . ALA A 1 316 ? 23.525 -28.658 10.267 1.00 47.56 316 ALA A O 1
ATOM 2449 N N . HIS A 1 317 ? 23.647 -27.199 11.970 1.00 53.84 317 HIS A N 1
ATOM 2450 C CA . HIS A 1 317 ? 23.647 -28.218 13.012 1.00 53.84 317 HIS A CA 1
ATOM 2451 C C . HIS A 1 317 ? 22.370 -29.075 12.969 1.00 53.84 317 HIS A C 1
ATOM 2453 O O . HIS A 1 317 ? 22.472 -30.298 12.949 1.00 53.84 317 HIS A O 1
ATOM 2459 N N . GLN A 1 318 ? 21.176 -28.476 12.887 1.00 50.25 318 GLN A N 1
ATOM 2460 C CA . GLN A 1 318 ? 19.925 -29.248 12.792 1.00 50.25 318 GLN A CA 1
ATOM 2461 C C . GLN A 1 318 ? 19.872 -30.140 11.544 1.00 50.25 318 GLN A C 1
ATOM 2463 O O . GLN A 1 318 ? 19.462 -31.299 11.609 1.00 50.25 318 GLN A O 1
ATOM 2468 N N . ALA A 1 319 ? 20.328 -29.637 10.397 1.00 50.50 319 ALA A N 1
ATOM 2469 C CA . ALA A 1 319 ? 20.364 -30.427 9.170 1.00 50.50 319 ALA A CA 1
ATOM 2470 C C . ALA A 1 319 ? 21.278 -31.663 9.303 1.00 50.50 319 ALA A C 1
ATOM 2472 O O . ALA A 1 319 ? 20.886 -32.768 8.923 1.00 50.50 319 ALA A O 1
ATOM 2473 N N . VAL A 1 320 ? 22.473 -31.491 9.876 1.00 48.97 320 VAL A N 1
ATOM 2474 C CA . VAL A 1 320 ? 23.475 -32.563 10.004 1.00 48.97 320 VAL A CA 1
ATOM 2475 C C . VAL A 1 320 ? 23.131 -33.555 11.111 1.00 48.97 320 VAL A C 1
ATOM 2477 O O . VAL A 1 320 ? 23.318 -34.754 10.924 1.00 48.97 320 VAL A O 1
ATOM 2480 N N . PHE A 1 321 ? 22.639 -33.081 12.254 1.00 56.22 321 PHE A N 1
ATOM 2481 C CA . PHE A 1 321 ? 22.494 -33.913 13.449 1.00 56.22 321 PHE A CA 1
ATOM 2482 C C . PHE A 1 321 ? 21.056 -34.361 13.727 1.00 56.22 321 PHE A C 1
ATOM 2484 O O . PHE A 1 321 ? 20.876 -35.397 14.361 1.00 56.22 321 PHE A O 1
ATOM 2491 N N . ASP A 1 322 ? 20.042 -33.670 13.196 1.00 57.69 322 ASP A N 1
ATOM 2492 C CA . ASP A 1 322 ? 18.636 -34.028 13.429 1.00 57.69 322 ASP A CA 1
ATOM 2493 C C . ASP A 1 322 ? 17.962 -34.603 12.176 1.00 57.69 322 ASP A C 1
ATOM 2495 O O . ASP A 1 322 ? 17.199 -35.571 12.268 1.00 57.69 322 ASP A O 1
ATOM 2499 N N . VAL A 1 323 ? 18.240 -34.031 10.997 1.00 57.09 323 VAL A N 1
ATOM 2500 C CA . VAL A 1 323 ? 17.587 -34.428 9.738 1.00 57.09 323 VAL A CA 1
ATOM 2501 C C . VAL A 1 323 ? 18.321 -35.580 9.065 1.00 57.09 323 VAL A C 1
ATOM 2503 O O . VAL A 1 323 ? 17.684 -36.585 8.763 1.00 57.09 323 VAL A O 1
ATOM 2506 N N . ALA A 1 324 ? 19.638 -35.487 8.857 1.00 54.84 324 ALA A N 1
ATOM 2507 C CA . ALA A 1 324 ? 20.387 -36.531 8.153 1.00 54.84 324 ALA A CA 1
ATOM 2508 C C . ALA A 1 324 ? 20.305 -37.919 8.834 1.00 54.84 324 ALA A C 1
ATOM 2510 O O . ALA A 1 324 ? 20.038 -38.898 8.131 1.00 54.84 324 ALA A O 1
ATOM 2511 N N . PRO A 1 325 ? 20.422 -38.050 10.174 1.00 63.28 325 PRO A N 1
ATOM 2512 C CA . PRO A 1 325 ? 20.270 -39.343 10.840 1.00 63.28 325 PRO A CA 1
ATOM 2513 C C . PRO A 1 325 ? 18.833 -39.864 10.781 1.00 63.28 325 PRO A C 1
ATOM 2515 O O . PRO A 1 325 ? 18.626 -41.062 10.636 1.00 63.28 325 PRO A O 1
ATOM 2518 N N . TRP A 1 326 ? 17.835 -38.977 10.837 1.00 74.50 326 TRP A N 1
ATOM 2519 C CA . TRP A 1 326 ? 16.426 -39.347 10.688 1.00 74.50 326 TRP A CA 1
ATOM 2520 C C . TRP A 1 326 ? 16.087 -39.800 9.264 1.00 74.50 326 TRP A C 1
ATOM 2522 O O . TRP A 1 326 ? 15.357 -40.766 9.091 1.00 74.50 326 TRP A O 1
ATOM 2532 N N . MET A 1 327 ? 16.641 -39.157 8.234 1.00 59.09 327 MET A N 1
ATOM 2533 C CA . MET A 1 327 ? 16.470 -39.603 6.848 1.00 59.09 327 MET A CA 1
ATOM 2534 C C . MET A 1 327 ? 17.072 -40.991 6.627 1.00 59.09 327 MET A C 1
ATOM 2536 O O . MET A 1 327 ? 16.493 -41.799 5.907 1.00 59.09 327 MET A O 1
ATOM 2540 N N . ALA A 1 328 ? 18.200 -41.285 7.277 1.00 68.19 328 ALA A N 1
ATOM 2541 C CA . ALA A 1 328 ? 18.857 -42.584 7.191 1.00 68.19 328 ALA A CA 1
ATOM 2542 C C . ALA A 1 328 ? 18.046 -43.736 7.819 1.00 68.19 328 ALA A C 1
ATOM 2544 O O . ALA A 1 328 ? 18.351 -44.895 7.547 1.00 68.19 328 ALA A O 1
ATOM 2545 N N . THR A 1 329 ? 17.019 -43.449 8.633 1.00 70.19 329 THR A N 1
ATOM 2546 C CA . THR A 1 329 ? 16.122 -44.475 9.197 1.00 70.19 329 THR A CA 1
ATOM 2547 C C . THR A 1 329 ? 14.869 -44.722 8.357 1.00 70.19 329 THR A C 1
ATOM 2549 O O . THR A 1 329 ? 14.070 -45.591 8.706 1.00 70.19 329 THR A O 1
ATOM 2552 N N . LEU A 1 330 ? 14.668 -43.974 7.269 1.00 65.44 330 LEU A N 1
ATOM 2553 C CA . LEU A 1 330 ? 13.505 -44.116 6.400 1.00 65.44 330 LEU A CA 1
ATOM 2554 C C . LEU A 1 330 ? 13.814 -45.065 5.237 1.00 65.44 330 LEU A C 1
ATOM 2556 O O . LEU A 1 330 ? 14.867 -44.979 4.611 1.00 65.44 330 LEU A O 1
ATOM 2560 N N . ALA A 1 331 ? 12.872 -45.959 4.932 1.00 66.12 331 ALA A N 1
ATOM 2561 C CA . ALA A 1 331 ? 12.978 -46.875 3.793 1.00 66.12 331 ALA A CA 1
ATOM 2562 C C . ALA A 1 331 ? 12.884 -46.148 2.436 1.00 66.12 331 ALA A C 1
ATOM 2564 O O . ALA A 1 331 ? 13.399 -46.641 1.436 1.00 66.12 331 ALA A O 1
ATOM 2565 N N . GLU A 1 332 ? 12.260 -44.967 2.418 1.00 58.19 332 GLU A N 1
ATOM 2566 C CA . GLU A 1 332 ? 12.108 -44.105 1.247 1.00 58.19 332 GLU A CA 1
ATOM 2567 C C . GLU A 1 332 ? 12.450 -42.645 1.591 1.00 58.19 332 GLU A C 1
ATOM 2569 O O . GLU A 1 332 ? 12.309 -42.236 2.750 1.00 58.19 332 GLU A O 1
ATOM 2574 N N . PRO A 1 333 ? 12.882 -41.829 0.610 1.00 51.62 333 PRO A N 1
ATOM 2575 C CA . PRO A 1 333 ? 13.187 -40.421 0.838 1.00 51.62 333 PRO A CA 1
ATOM 2576 C C . PRO A 1 333 ? 11.958 -39.653 1.364 1.00 51.62 333 PRO A C 1
ATOM 2578 O O . PRO A 1 333 ? 10.883 -39.742 0.768 1.00 51.62 333 PRO A O 1
ATOM 2581 N N . PRO A 1 334 ? 12.080 -38.861 2.445 1.00 53.75 334 PRO A N 1
ATOM 2582 C CA . PRO A 1 334 ? 10.954 -38.106 2.974 1.00 53.75 334 PRO A CA 1
ATOM 2583 C C . PRO A 1 334 ? 10.554 -36.950 2.060 1.00 53.75 334 PRO A C 1
ATOM 2585 O O . PRO A 1 334 ? 11.379 -36.275 1.446 1.00 53.75 334 PRO A O 1
ATOM 2588 N N . THR A 1 335 ? 9.260 -36.652 2.058 1.00 53.06 335 THR A N 1
ATOM 2589 C CA . THR A 1 335 ? 8.700 -35.456 1.425 1.00 53.06 335 THR A CA 1
ATOM 2590 C C . THR A 1 335 ? 9.144 -34.177 2.143 1.00 53.06 335 THR A C 1
ATOM 2592 O O . THR A 1 335 ? 9.382 -34.169 3.356 1.00 53.06 335 THR A O 1
ATOM 2595 N N . LEU A 1 336 ? 9.146 -33.050 1.422 1.00 46.62 336 LEU A N 1
ATOM 2596 C CA . LEU A 1 336 ? 9.399 -31.714 1.984 1.00 46.62 336 LEU A CA 1
ATOM 2597 C C . LEU A 1 336 ? 8.558 -31.436 3.247 1.00 46.62 336 LEU A C 1
ATOM 2599 O O . LEU A 1 336 ? 9.049 -30.880 4.226 1.00 46.62 336 LEU A O 1
ATOM 2603 N N . ALA A 1 337 ? 7.288 -31.848 3.251 1.00 48.50 337 ALA A N 1
ATOM 2604 C CA . ALA A 1 337 ? 6.385 -31.648 4.383 1.00 48.50 337 ALA A CA 1
ATOM 2605 C C . ALA A 1 337 ? 6.806 -32.446 5.632 1.00 48.50 337 ALA A C 1
ATOM 2607 O O . ALA A 1 337 ? 6.619 -31.988 6.759 1.00 48.50 337 ALA A O 1
ATOM 2608 N N . GLN A 1 338 ? 7.387 -33.636 5.456 1.00 57.78 338 GLN A N 1
ATOM 2609 C CA . GLN A 1 338 ? 7.904 -34.448 6.561 1.00 57.78 338 GLN A CA 1
ATOM 2610 C C . GLN A 1 338 ? 9.196 -33.855 7.131 1.00 57.78 338 GLN A C 1
ATOM 2612 O O . GLN A 1 338 ? 9.322 -33.770 8.351 1.00 57.78 338 GLN A O 1
ATOM 2617 N N . VAL A 1 339 ? 10.095 -33.363 6.273 1.00 52.84 339 VAL A N 1
ATOM 2618 C CA . VAL A 1 339 ? 11.304 -32.636 6.697 1.00 52.84 339 VAL A CA 1
ATOM 2619 C C . VAL A 1 339 ? 10.927 -31.372 7.487 1.00 52.84 339 VAL A C 1
ATOM 2621 O O . VAL A 1 339 ? 11.460 -31.142 8.569 1.00 52.84 339 VAL A O 1
ATOM 2624 N N . ARG A 1 340 ? 9.930 -30.599 7.028 1.00 53.34 340 ARG A N 1
ATOM 2625 C CA . ARG A 1 340 ? 9.417 -29.416 7.754 1.00 53.34 340 ARG A CA 1
ATOM 2626 C C . ARG A 1 340 ? 8.851 -29.757 9.129 1.00 53.34 340 ARG A C 1
ATOM 2628 O O . ARG A 1 340 ? 9.115 -29.047 10.093 1.00 53.34 340 ARG A O 1
ATOM 2635 N N . ARG A 1 341 ? 8.091 -30.851 9.241 1.00 62.69 341 ARG A N 1
ATOM 2636 C CA . ARG A 1 341 ? 7.570 -31.319 10.536 1.00 62.69 341 ARG A CA 1
ATOM 2637 C C . ARG A 1 341 ? 8.686 -31.757 11.482 1.00 62.69 341 ARG A C 1
ATOM 2639 O O . ARG A 1 341 ? 8.612 -31.442 12.665 1.00 62.69 341 ARG A O 1
ATOM 2646 N N . LYS A 1 342 ? 9.730 -32.419 10.966 1.00 64.50 342 LYS A N 1
ATOM 2647 C CA . LYS A 1 342 ? 10.922 -32.792 11.745 1.00 64.50 342 LYS A CA 1
ATOM 2648 C C . LYS A 1 342 ? 11.651 -31.565 12.312 1.00 64.50 342 LYS A C 1
ATOM 2650 O O . LYS A 1 342 ? 12.242 -31.656 13.379 1.00 64.50 342 LYS A O 1
ATOM 2655 N N . LEU A 1 343 ? 11.546 -30.429 11.627 1.00 53.19 343 LEU A N 1
ATOM 2656 C CA . LEU A 1 343 ? 12.150 -29.143 11.982 1.00 53.19 343 LEU A CA 1
ATOM 2657 C C . LEU A 1 343 ? 11.138 -28.156 12.594 1.00 53.19 343 LEU A C 1
ATOM 2659 O O . LEU A 1 343 ? 11.300 -26.946 12.470 1.00 53.19 343 LEU A O 1
ATOM 2663 N N . HIS A 1 344 ? 10.076 -28.661 13.235 1.00 53.84 344 HIS A N 1
ATOM 2664 C CA . HIS A 1 344 ? 9.093 -27.855 13.974 1.00 53.84 344 HIS A CA 1
ATOM 2665 C C . HIS A 1 344 ? 8.395 -26.747 13.163 1.00 53.84 344 HIS A C 1
ATOM 2667 O O . HIS A 1 344 ? 8.028 -25.712 13.709 1.00 53.84 344 HIS A O 1
ATOM 2673 N N . GLY A 1 345 ? 8.156 -26.968 11.869 1.00 43.72 345 GLY A N 1
ATOM 2674 C CA . GLY A 1 345 ? 7.369 -26.039 11.054 1.00 43.72 345 GLY A CA 1
ATOM 2675 C C . GLY A 1 345 ? 8.156 -24.858 10.486 1.00 43.72 345 GLY A C 1
ATOM 2676 O O . GLY A 1 345 ? 7.535 -23.899 10.043 1.00 43.72 345 GLY A O 1
ATOM 2677 N N . ALA A 1 346 ? 9.493 -24.930 10.436 1.00 44.81 346 ALA A N 1
ATOM 2678 C CA . ALA A 1 346 ? 10.301 -23.975 9.676 1.00 44.81 346 ALA A CA 1
ATOM 2679 C C . ALA A 1 346 ? 9.780 -23.857 8.224 1.00 44.81 346 ALA A C 1
ATOM 2681 O O . ALA A 1 346 ? 9.668 -24.853 7.502 1.00 44.81 346 ALA A O 1
ATOM 2682 N N . GLU A 1 347 ? 9.402 -22.644 7.812 1.00 38.94 347 GLU A N 1
ATOM 2683 C CA . GLU A 1 347 ? 8.507 -22.436 6.662 1.00 38.94 347 GLU A CA 1
ATOM 2684 C C . GLU A 1 347 ? 9.149 -22.687 5.282 1.00 38.94 347 GLU A C 1
ATOM 2686 O O . GLU A 1 347 ? 8.437 -22.907 4.298 1.00 38.94 347 GLU A O 1
ATOM 2691 N N . THR A 1 348 ? 10.478 -22.733 5.168 1.00 41.91 348 THR A N 1
ATOM 2692 C CA . THR A 1 348 ? 11.180 -22.727 3.870 1.00 41.91 348 THR A CA 1
ATOM 2693 C C . THR A 1 348 ? 12.311 -23.756 3.811 1.00 41.91 348 THR A C 1
ATOM 2695 O O . THR A 1 348 ? 13.268 -23.706 4.574 1.00 41.91 348 THR A O 1
ATOM 2698 N N . ILE A 1 349 ? 12.220 -24.695 2.858 1.00 38.09 349 ILE A N 1
ATOM 2699 C CA . ILE A 1 349 ? 13.275 -25.689 2.568 1.00 38.09 349 ILE A CA 1
ATOM 2700 C C . ILE A 1 349 ? 14.338 -25.144 1.597 1.00 38.09 349 ILE A C 1
ATOM 2702 O O . ILE A 1 349 ? 15.462 -25.631 1.564 1.00 38.09 349 ILE A O 1
ATOM 2706 N N . GLU A 1 350 ? 14.038 -24.070 0.873 1.00 39.84 350 GLU A N 1
ATOM 2707 C CA . GLU A 1 350 ? 15.005 -23.383 0.003 1.00 39.84 350 GLU A CA 1
ATOM 2708 C C . GLU A 1 350 ? 16.011 -22.505 0.777 1.00 39.84 350 GLU A C 1
ATOM 2710 O O . GLU A 1 350 ? 16.965 -22.000 0.192 1.00 39.84 350 GLU A O 1
ATOM 2715 N N . ASP A 1 351 ? 15.847 -22.372 2.099 1.00 39.56 351 ASP A N 1
ATOM 2716 C CA . ASP A 1 351 ? 16.800 -21.706 3.000 1.00 39.56 351 ASP A CA 1
ATOM 2717 C C . ASP A 1 351 ? 17.905 -22.655 3.513 1.00 39.56 351 ASP A C 1
ATOM 2719 O O . ASP A 1 351 ? 18.799 -22.241 4.255 1.00 39.56 351 ASP A O 1
ATOM 2723 N N . TYR A 1 352 ? 17.874 -23.929 3.109 1.00 45.22 352 TYR A N 1
ATOM 2724 C CA . TYR A 1 352 ? 18.936 -24.895 3.369 1.00 45.22 352 TYR A CA 1
ATOM 2725 C C . TYR A 1 352 ? 19.865 -24.899 2.159 1.00 45.22 352 TYR A C 1
ATOM 2727 O O . TYR A 1 352 ? 19.663 -25.657 1.213 1.00 45.22 352 TYR A O 1
ATOM 2735 N N . VAL A 1 353 ? 20.887 -24.039 2.162 1.00 34.06 353 VAL A N 1
ATOM 2736 C CA . VAL A 1 353 ? 21.980 -24.139 1.186 1.00 34.06 353 VAL A CA 1
ATOM 2737 C C . VAL A 1 353 ? 22.747 -25.437 1.455 1.00 34.06 353 VAL A C 1
ATOM 2739 O O . VAL A 1 353 ? 23.762 -25.462 2.141 1.00 34.06 353 VAL A O 1
ATOM 2742 N N . TRP A 1 354 ? 22.235 -26.528 0.897 1.00 30.84 354 TRP A N 1
ATOM 2743 C CA . TRP A 1 354 ? 23.023 -27.631 0.389 1.00 30.84 354 TRP A CA 1
ATOM 2744 C C . TRP A 1 354 ? 22.583 -27.851 -1.054 1.00 30.84 354 TRP A C 1
ATOM 2746 O O . TRP A 1 354 ? 21.463 -28.278 -1.335 1.00 30.84 354 TRP A O 1
ATOM 2756 N N . TYR A 1 355 ? 23.464 -27.494 -1.983 1.00 29.81 355 TYR A N 1
ATOM 2757 C CA . TYR A 1 355 ? 23.271 -27.715 -3.406 1.00 29.81 355 TYR A CA 1
ATOM 2758 C C . TYR A 1 355 ? 23.105 -29.218 -3.656 1.00 29.81 355 TYR A C 1
ATOM 2760 O O . TYR A 1 355 ? 24.076 -29.966 -3.644 1.00 29.81 355 TYR A O 1
ATOM 2768 N N . THR A 1 356 ? 21.878 -29.673 -3.889 1.00 29.75 356 THR A N 1
ATOM 2769 C CA . THR A 1 356 ? 21.630 -30.960 -4.544 1.00 29.75 356 THR A CA 1
ATOM 2770 C C . THR A 1 356 ? 20.612 -30.727 -5.639 1.00 29.75 356 THR A C 1
ATOM 2772 O O . THR A 1 356 ? 19.402 -30.751 -5.439 1.00 29.75 356 THR A O 1
ATOM 2775 N N . SER A 1 357 ? 21.126 -30.477 -6.842 1.00 32.28 357 SER A N 1
ATOM 2776 C CA . SER A 1 357 ? 20.372 -30.836 -8.035 1.00 32.28 357 SER A CA 1
ATOM 2777 C C . SER A 1 357 ? 19.972 -32.311 -7.912 1.00 32.28 357 SER A C 1
ATOM 2779 O O . SER A 1 357 ? 20.725 -33.125 -7.373 1.00 32.28 357 SER A O 1
ATOM 2781 N N . THR A 1 358 ? 18.804 -32.682 -8.416 1.00 34.22 358 THR A N 1
ATOM 2782 C CA . THR A 1 358 ? 18.314 -34.068 -8.454 1.00 34.22 358 THR A CA 1
ATOM 2783 C C . THR A 1 358 ? 19.268 -35.047 -9.160 1.00 34.22 358 THR A C 1
ATOM 2785 O O . THR A 1 358 ? 19.117 -36.254 -9.001 1.00 34.22 358 THR A O 1
ATOM 2788 N N . ALA A 1 359 ? 20.298 -34.559 -9.863 1.00 32.00 359 ALA A N 1
ATOM 2789 C CA . ALA A 1 359 ? 21.385 -35.372 -10.408 1.00 32.00 359 ALA A CA 1
ATOM 2790 C C . ALA A 1 359 ? 22.353 -35.914 -9.331 1.00 32.00 359 ALA A C 1
ATOM 2792 O O . ALA A 1 359 ? 22.923 -36.992 -9.496 1.00 32.00 359 ALA A O 1
ATOM 2793 N N . SER A 1 360 ? 22.493 -35.233 -8.190 1.00 43.84 360 SER A N 1
ATOM 2794 C CA . SER A 1 360 ? 23.514 -35.547 -7.181 1.00 43.84 360 SER A CA 1
ATOM 2795 C C . SER A 1 360 ? 23.129 -36.677 -6.221 1.00 43.84 360 SER A C 1
ATOM 2797 O O . SER A 1 360 ? 24.009 -37.240 -5.580 1.00 43.84 360 SER A O 1
ATOM 2799 N N . LEU A 1 361 ? 21.852 -37.068 -6.127 1.00 35.66 361 LEU A N 1
ATOM 2800 C CA . LEU A 1 361 ? 21.454 -38.252 -5.345 1.00 35.66 361 LEU A CA 1
ATOM 2801 C C . LEU A 1 361 ? 21.887 -39.555 -6.040 1.00 35.66 361 LEU A C 1
ATOM 2803 O O . LEU A 1 361 ? 22.310 -40.505 -5.381 1.00 35.66 361 LEU A O 1
ATOM 2807 N N . THR A 1 362 ? 21.872 -39.566 -7.373 1.00 35.25 362 THR A N 1
ATOM 2808 C CA . THR A 1 362 ? 22.384 -40.669 -8.198 1.00 35.25 362 THR A CA 1
ATOM 2809 C C . THR A 1 362 ? 23.916 -40.656 -8.250 1.00 35.25 362 THR A C 1
ATOM 2811 O O . THR A 1 362 ? 24.554 -41.706 -8.192 1.00 35.25 362 THR A O 1
ATOM 2814 N N . GLU A 1 363 ? 24.525 -39.467 -8.273 1.00 34.16 363 GLU A N 1
ATOM 2815 C CA . GLU A 1 363 ? 25.983 -39.300 -8.260 1.00 34.16 363 GLU A CA 1
ATOM 2816 C C . GLU A 1 363 ? 26.608 -39.682 -6.904 1.00 34.16 363 GLU A C 1
ATOM 2818 O O . GLU A 1 363 ? 27.655 -40.328 -6.876 1.00 34.16 363 GLU A O 1
ATOM 2823 N N . LEU A 1 364 ? 25.932 -39.426 -5.776 1.00 33.31 364 LEU A N 1
ATOM 2824 C CA . LEU A 1 364 ? 26.324 -39.922 -4.444 1.00 33.31 364 LEU A CA 1
ATOM 2825 C C . LEU A 1 364 ? 26.241 -41.451 -4.331 1.00 33.31 364 LEU A C 1
ATOM 2827 O O . LEU A 1 364 ? 27.076 -42.065 -3.663 1.00 33.31 364 LEU A O 1
ATOM 2831 N N . ALA A 1 365 ? 25.292 -42.084 -5.027 1.00 34.34 365 ALA A N 1
ATOM 2832 C CA . ALA A 1 365 ? 25.253 -43.540 -5.146 1.00 34.34 365 ALA A CA 1
ATOM 2833 C C . ALA A 1 365 ? 26.433 -44.083 -5.982 1.00 34.34 365 ALA A C 1
ATOM 2835 O O . ALA A 1 365 ? 26.923 -45.179 -5.700 1.00 34.34 365 ALA A O 1
ATOM 2836 N N . SER A 1 366 ? 26.944 -43.309 -6.952 1.00 32.81 366 SER A N 1
ATOM 2837 C CA . SER A 1 366 ? 28.142 -43.663 -7.737 1.00 32.81 366 SER A CA 1
ATOM 2838 C C . SER A 1 366 ? 29.480 -43.329 -7.059 1.00 32.81 366 SER A C 1
ATOM 2840 O O . SER A 1 366 ? 30.435 -44.092 -7.200 1.00 32.81 366 SER A O 1
ATOM 2842 N N . LEU A 1 367 ? 29.543 -42.280 -6.229 1.00 32.00 367 LEU A N 1
ATOM 2843 C CA . LEU A 1 367 ? 30.724 -41.901 -5.434 1.00 32.00 367 LEU A CA 1
ATOM 2844 C C . LEU A 1 367 ? 31.089 -42.950 -4.371 1.00 32.00 367 LEU A C 1
ATOM 2846 O O . LEU A 1 367 ? 32.208 -42.963 -3.866 1.00 32.00 367 LEU A O 1
ATOM 2850 N N . LYS A 1 368 ? 30.190 -43.904 -4.100 1.00 33.81 368 LYS A N 1
ATOM 2851 C CA . LYS A 1 368 ? 30.463 -45.104 -3.298 1.00 33.81 368 LYS A CA 1
ATOM 2852 C C . LYS A 1 368 ? 31.404 -46.118 -3.977 1.00 33.81 368 LYS A C 1
ATOM 2854 O O . LYS A 1 368 ? 31.718 -47.126 -3.350 1.00 33.81 368 LYS A O 1
ATOM 2859 N N . ARG A 1 369 ? 31.838 -45.906 -5.233 1.00 33.00 369 ARG A N 1
ATOM 2860 C CA . ARG A 1 369 ? 32.689 -46.864 -5.977 1.00 33.00 369 ARG A CA 1
ATOM 2861 C C . ARG A 1 369 ? 34.057 -46.355 -6.444 1.00 33.00 369 ARG A C 1
ATOM 2863 O O . ARG A 1 369 ? 34.804 -47.156 -6.996 1.00 33.00 369 ARG A O 1
ATOM 2870 N N . SER A 1 370 ? 34.447 -45.104 -6.203 1.00 28.41 370 SER A N 1
ATOM 2871 C CA . SER A 1 370 ? 35.765 -44.612 -6.642 1.00 28.41 370 SER A CA 1
ATOM 2872 C C . SER A 1 370 ? 36.503 -43.836 -5.551 1.00 28.41 370 SER A C 1
ATOM 2874 O O . SER A 1 370 ? 36.158 -42.700 -5.236 1.00 28.41 370 SER A O 1
ATOM 2876 N N . ASN A 1 371 ? 37.554 -44.467 -5.018 1.00 37.91 371 ASN A N 1
ATOM 2877 C CA . ASN A 1 371 ? 38.595 -43.883 -4.167 1.00 37.91 371 ASN A CA 1
ATOM 2878 C C . ASN A 1 371 ? 39.386 -42.804 -4.932 1.00 37.91 371 ASN A C 1
ATOM 2880 O O . ASN A 1 371 ? 40.434 -43.099 -5.504 1.00 37.91 371 ASN A O 1
ATOM 2884 N N . LEU A 1 372 ? 38.920 -41.555 -4.936 1.00 26.45 372 LEU A N 1
ATOM 2885 C CA . LEU A 1 372 ? 39.712 -40.421 -5.416 1.00 26.45 372 LEU A CA 1
ATOM 2886 C C . LEU A 1 372 ? 39.728 -39.294 -4.385 1.00 26.45 372 LEU A C 1
ATOM 2888 O O . LEU A 1 372 ? 38.697 -38.827 -3.905 1.00 26.45 372 LEU A O 1
ATOM 2892 N N . ALA A 1 373 ? 40.955 -38.926 -4.025 1.00 27.98 373 ALA A N 1
ATOM 2893 C CA . ALA A 1 373 ? 41.317 -37.960 -3.010 1.00 27.98 373 ALA A CA 1
ATOM 2894 C C . ALA A 1 373 ? 40.836 -36.547 -3.363 1.00 27.98 373 ALA A C 1
ATOM 2896 O O . ALA A 1 373 ? 41.136 -36.025 -4.435 1.00 27.98 373 ALA A O 1
ATOM 2897 N N . ILE A 1 374 ? 40.164 -35.908 -2.406 1.00 26.33 374 ILE A N 1
ATOM 2898 C CA . ILE A 1 374 ? 40.080 -34.450 -2.322 1.00 26.33 374 ILE A CA 1
ATOM 2899 C C . ILE A 1 374 ? 41.367 -33.995 -1.622 1.00 26.33 374 ILE A C 1
ATOM 2901 O O . ILE A 1 374 ? 41.591 -34.396 -0.475 1.00 26.33 374 ILE A O 1
ATOM 2905 N N . PRO A 1 375 ? 42.233 -33.192 -2.261 1.00 29.67 375 PRO A N 1
ATOM 2906 C CA . PRO A 1 375 ? 43.392 -32.636 -1.586 1.00 29.67 375 PRO A CA 1
ATOM 2907 C C . PRO A 1 375 ? 42.928 -31.645 -0.510 1.00 29.67 375 PRO A C 1
ATOM 2909 O O . PRO A 1 375 ? 42.312 -30.627 -0.815 1.00 29.67 375 PRO A O 1
ATOM 2912 N N . ASN A 1 376 ? 43.280 -31.975 0.734 1.00 31.42 376 ASN A N 1
ATOM 2913 C CA . ASN A 1 376 ? 43.252 -31.159 1.950 1.00 31.42 376 ASN A CA 1
ATOM 2914 C C . ASN A 1 376 ? 41.882 -30.753 2.507 1.00 31.42 376 ASN A C 1
ATOM 2916 O O . ASN A 1 376 ? 41.454 -29.610 2.388 1.00 31.42 376 ASN A O 1
ATOM 2920 N N . LEU A 1 377 ? 41.273 -31.674 3.255 1.00 29.72 377 LEU A N 1
ATOM 2921 C CA . LEU A 1 377 ? 41.182 -31.582 4.725 1.00 29.72 377 LEU A CA 1
ATOM 2922 C C . LEU A 1 377 ? 40.364 -32.781 5.233 1.00 29.72 377 LEU A C 1
ATOM 2924 O O . LEU A 1 377 ? 39.138 -32.752 5.274 1.00 29.72 377 LEU A O 1
ATOM 2928 N N . ARG A 1 378 ? 41.052 -33.852 5.626 1.00 38.12 378 ARG A N 1
ATOM 2929 C CA . ARG A 1 378 ? 40.537 -34.828 6.589 1.00 38.12 378 ARG A CA 1
ATOM 2930 C C . ARG A 1 378 ? 41.666 -35.153 7.540 1.00 38.12 378 ARG A C 1
ATOM 2932 O O . ARG A 1 378 ? 42.741 -35.536 7.090 1.00 38.12 378 ARG A O 1
ATOM 2939 N N . ASP A 1 379 ? 41.397 -35.025 8.826 1.00 36.78 379 ASP A N 1
ATOM 2940 C CA . ASP A 1 379 ? 42.164 -35.737 9.825 1.00 36.78 379 ASP A CA 1
ATOM 2941 C C . ASP A 1 379 ? 41.168 -36.483 10.713 1.00 36.78 379 ASP A C 1
ATOM 2943 O O . ASP A 1 379 ? 40.395 -35.860 11.429 1.00 36.78 379 ASP A O 1
ATOM 2947 N N . ASP A 1 380 ? 41.134 -37.809 10.608 1.00 47.81 380 ASP A N 1
ATOM 2948 C CA . ASP A 1 380 ? 40.377 -38.679 11.520 1.00 47.81 380 ASP A CA 1
ATOM 2949 C C . ASP A 1 380 ? 41.271 -39.154 12.685 1.00 47.81 380 ASP A C 1
ATOM 2951 O O . ASP A 1 380 ? 40.930 -40.076 13.427 1.00 47.81 380 ASP A O 1
ATOM 2955 N N . SER A 1 381 ? 42.435 -38.521 12.870 1.00 38.47 381 SER A N 1
ATOM 2956 C CA . SER A 1 381 ? 43.202 -38.638 14.099 1.00 38.47 381 SER A CA 1
ATOM 2957 C C . SER A 1 381 ? 42.483 -37.922 15.253 1.00 38.47 381 SER A C 1
ATOM 2959 O O . SER A 1 381 ? 41.629 -37.049 15.045 1.00 38.47 381 SER A O 1
ATOM 2961 N N . PRO A 1 382 ? 42.876 -38.206 16.504 1.00 42.19 382 PRO A N 1
ATOM 2962 C CA . PRO A 1 382 ? 42.490 -37.398 17.658 1.00 42.19 382 PRO A CA 1
ATOM 2963 C C . PRO A 1 382 ? 42.667 -35.871 17.462 1.00 42.19 382 PRO A C 1
ATOM 2965 O O . PRO A 1 382 ? 41.996 -35.103 18.149 1.00 42.19 382 PRO A O 1
ATOM 2968 N N . ALA A 1 383 ? 43.499 -35.407 16.515 1.00 36.97 383 ALA A N 1
ATOM 2969 C CA . ALA A 1 383 ? 43.682 -33.991 16.185 1.00 36.97 383 ALA A CA 1
ATOM 2970 C C . ALA A 1 383 ? 42.539 -33.364 15.345 1.00 36.97 383 ALA A C 1
ATOM 2972 O O . ALA A 1 383 ? 42.238 -32.185 15.539 1.00 36.97 383 ALA A O 1
ATOM 2973 N N . GLY A 1 384 ? 41.819 -34.110 14.494 1.00 37.38 384 GLY A N 1
ATOM 2974 C CA . GLY A 1 384 ? 40.610 -33.600 13.817 1.00 37.38 384 GLY A CA 1
ATOM 2975 C C . GLY A 1 384 ? 39.374 -33.554 14.720 1.00 37.38 384 GLY A C 1
ATOM 2976 O O . GLY A 1 384 ? 38.525 -32.666 14.594 1.00 37.38 384 GLY A O 1
ATOM 2977 N N . ALA A 1 385 ? 39.334 -34.425 15.730 1.00 45.38 385 ALA A N 1
ATOM 2978 C CA . ALA A 1 385 ? 38.405 -34.302 16.851 1.00 45.38 385 ALA A CA 1
ATOM 2979 C C . ALA A 1 385 ? 38.703 -33.047 17.705 1.00 45.38 385 ALA A C 1
ATOM 2981 O O . ALA A 1 385 ? 37.771 -32.365 18.132 1.00 45.38 385 ALA A O 1
ATOM 2982 N N . LEU A 1 386 ? 39.983 -32.685 17.877 1.00 41.16 386 LEU A N 1
ATOM 2983 C CA . LEU A 1 386 ? 40.435 -31.452 18.543 1.00 41.16 386 LEU A CA 1
ATOM 2984 C C . LEU A 1 386 ? 40.031 -30.176 17.777 1.00 41.16 386 LEU A C 1
ATOM 2986 O O . LEU A 1 386 ? 39.710 -29.168 18.399 1.00 41.16 386 LEU A O 1
ATOM 2990 N N . PHE A 1 387 ? 39.962 -30.213 16.441 1.00 39.69 387 PHE A N 1
ATOM 2991 C CA . PHE A 1 387 ? 39.477 -29.088 15.626 1.00 39.69 387 PHE A CA 1
ATOM 2992 C C . PHE A 1 387 ? 37.964 -28.836 15.792 1.00 39.69 387 PHE A C 1
ATOM 2994 O O . PHE A 1 387 ? 37.551 -27.696 16.007 1.00 39.69 387 PHE A O 1
ATOM 3001 N N . MET A 1 388 ? 37.131 -29.888 15.781 1.00 41.03 388 MET A N 1
ATOM 3002 C CA . MET A 1 388 ? 35.697 -29.775 16.112 1.00 41.03 388 MET A CA 1
ATOM 3003 C C . MET A 1 388 ? 35.470 -29.305 17.558 1.00 41.03 388 MET A C 1
ATOM 3005 O O . MET A 1 388 ? 34.507 -28.588 17.835 1.00 41.03 388 MET A O 1
ATOM 3009 N N . GLN A 1 389 ? 36.384 -29.642 18.468 1.00 44.44 389 GLN A N 1
ATOM 3010 C CA . GLN A 1 389 ? 36.368 -29.177 19.853 1.00 44.44 389 GLN A CA 1
ATOM 3011 C C . GLN A 1 389 ? 36.771 -27.692 19.981 1.00 44.44 389 GLN A C 1
ATOM 3013 O O . GLN A 1 389 ? 36.180 -26.959 20.775 1.00 44.44 389 GLN A O 1
ATOM 3018 N N . GLU A 1 390 ? 37.702 -27.208 19.152 1.00 41.53 390 GLU A N 1
ATOM 3019 C CA . GLU A 1 390 ? 38.145 -25.807 19.131 1.00 41.53 390 GLU A CA 1
ATOM 3020 C C . GLU A 1 390 ? 37.147 -24.874 18.413 1.00 41.53 390 GLU A C 1
ATOM 3022 O O . GLU A 1 390 ? 36.953 -23.733 18.834 1.00 41.53 390 GLU A O 1
ATOM 3027 N N . PHE A 1 391 ? 36.383 -25.375 17.433 1.00 40.66 391 PHE A N 1
ATOM 3028 C CA . PHE A 1 391 ? 35.211 -24.683 16.866 1.00 40.66 391 PHE A CA 1
ATOM 3029 C C . PHE A 1 391 ? 34.080 -24.526 17.901 1.00 40.66 391 PHE A C 1
ATOM 3031 O O . PHE A 1 391 ? 33.486 -23.453 18.048 1.00 40.66 391 PHE A O 1
ATOM 3038 N N . GLN A 1 392 ? 33.852 -25.568 18.709 1.00 39.25 392 GLN A N 1
ATOM 3039 C CA . GLN A 1 392 ? 32.982 -25.517 19.890 1.00 39.25 392 GLN A CA 1
ATOM 3040 C C . GLN A 1 392 ? 33.520 -24.576 20.994 1.00 39.25 392 GLN A C 1
ATOM 3042 O O . GLN A 1 392 ? 32.726 -24.046 21.778 1.00 39.25 392 GLN A O 1
ATOM 3047 N N . ARG A 1 393 ? 34.835 -24.308 21.053 1.00 42.84 393 ARG A N 1
ATOM 3048 C CA . ARG A 1 393 ? 35.451 -23.326 21.967 1.00 42.84 393 ARG A CA 1
ATOM 3049 C C . ARG A 1 393 ? 35.322 -21.885 21.466 1.00 42.84 393 ARG A C 1
ATOM 3051 O O . ARG A 1 393 ? 35.014 -21.007 22.267 1.00 42.84 393 ARG A O 1
ATOM 3058 N N . ILE A 1 394 ? 35.484 -21.638 20.166 1.00 41.12 394 ILE A N 1
ATOM 3059 C CA . ILE A 1 394 ? 35.331 -20.309 19.546 1.00 41.12 394 ILE A CA 1
ATOM 3060 C C . ILE A 1 394 ? 33.894 -19.795 19.701 1.00 41.12 394 ILE A C 1
ATOM 3062 O O . ILE A 1 394 ? 33.713 -18.680 20.176 1.00 41.12 394 ILE A O 1
ATOM 3066 N N . MET A 1 395 ? 32.877 -20.626 19.441 1.00 40.62 395 MET A N 1
ATOM 3067 C CA . MET A 1 395 ? 31.468 -20.277 19.698 1.00 40.62 395 MET A CA 1
ATOM 3068 C C . MET A 1 395 ? 31.197 -19.955 21.178 1.00 40.62 395 MET A C 1
ATOM 3070 O O . MET A 1 395 ? 30.432 -19.044 21.498 1.00 40.62 395 MET A O 1
ATOM 3074 N N . LYS A 1 396 ? 31.861 -20.663 22.102 1.00 39.50 396 LYS A N 1
ATOM 3075 C CA . LYS A 1 396 ? 31.797 -20.372 23.544 1.00 39.50 396 LYS A CA 1
ATOM 3076 C C . LYS A 1 396 ? 32.517 -19.074 23.925 1.00 39.50 396 LYS A C 1
ATOM 3078 O O . LYS A 1 396 ? 32.037 -18.374 24.810 1.00 39.50 396 LYS A O 1
ATOM 3083 N N . LEU A 1 397 ? 33.623 -18.724 23.266 1.00 38.00 397 LEU A N 1
ATOM 3084 C CA . LEU A 1 397 ? 34.327 -17.448 23.451 1.00 38.00 397 LEU A CA 1
ATOM 3085 C C . LEU A 1 397 ? 33.513 -16.269 22.901 1.00 38.00 397 LEU A C 1
ATOM 3087 O O . LEU A 1 397 ? 33.452 -15.236 23.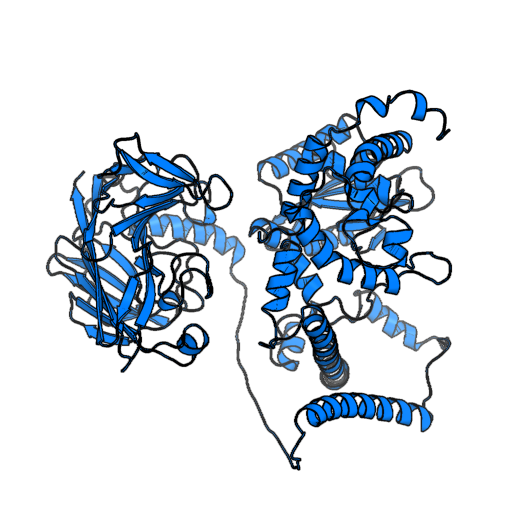558 1.00 38.00 397 LEU A O 1
ATOM 3091 N N . SER A 1 398 ? 32.801 -16.444 21.781 1.00 40.84 398 SER A N 1
ATOM 3092 C CA . SER A 1 398 ? 31.845 -15.458 21.252 1.00 40.84 398 SER A CA 1
ATOM 3093 C C . SER A 1 398 ? 30.709 -15.167 22.237 1.00 40.84 398 SER A C 1
ATOM 3095 O O . SER A 1 398 ? 30.304 -14.019 22.394 1.00 40.84 398 SER A O 1
ATOM 3097 N N . LEU A 1 399 ? 30.244 -16.192 22.957 1.00 35.34 399 LEU A N 1
ATOM 3098 C CA . LEU A 1 399 ? 29.249 -16.065 24.027 1.00 35.34 399 LEU A CA 1
ATOM 3099 C C . LEU A 1 399 ? 29.828 -15.456 25.322 1.00 35.34 399 LEU A C 1
ATOM 3101 O O . LEU A 1 399 ? 29.110 -14.772 26.046 1.00 35.34 399 LEU A O 1
ATOM 3105 N N . LEU A 1 400 ? 31.122 -15.640 25.606 1.00 36.56 400 LEU A N 1
ATOM 3106 C CA . LEU A 1 400 ? 31.786 -15.079 26.793 1.00 36.56 400 LEU A CA 1
ATOM 3107 C C . LEU A 1 400 ? 32.244 -13.619 26.609 1.00 36.56 400 LEU A C 1
ATOM 3109 O O . LEU A 1 400 ? 32.249 -12.870 27.581 1.00 36.56 400 LEU A O 1
ATOM 3113 N N . SER A 1 401 ? 32.559 -13.166 25.390 1.00 38.25 401 SER A N 1
ATOM 3114 C CA . SER A 1 401 ? 32.836 -11.745 25.099 1.00 38.25 401 SER A CA 1
ATOM 3115 C C . SER A 1 401 ? 31.587 -10.864 25.200 1.00 38.25 401 SER A C 1
ATOM 3117 O O . SER A 1 401 ? 31.683 -9.707 25.601 1.00 38.25 401 SER A O 1
ATOM 3119 N N . ILE A 1 402 ? 30.411 -11.427 24.898 1.00 38.62 402 ILE A N 1
ATOM 3120 C CA . ILE A 1 402 ? 29.112 -10.773 25.113 1.00 38.62 402 ILE A CA 1
ATOM 3121 C C . ILE A 1 402 ? 28.825 -10.648 26.619 1.00 38.62 402 ILE A C 1
ATOM 3123 O O . ILE A 1 402 ? 28.326 -9.620 27.065 1.00 38.62 402 ILE A O 1
ATOM 3127 N N . ALA A 1 403 ? 29.225 -11.643 27.419 1.00 34.34 403 ALA A N 1
ATOM 3128 C CA . ALA A 1 403 ? 29.088 -11.617 28.876 1.00 34.34 403 ALA A CA 1
ATOM 3129 C C . ALA A 1 403 ? 30.133 -10.729 29.595 1.00 34.34 403 ALA A C 1
ATOM 3131 O O . ALA A 1 403 ? 29.880 -10.265 30.702 1.00 34.34 403 ALA A O 1
ATOM 3132 N N . ALA A 1 404 ? 31.292 -10.457 28.981 1.00 36.38 404 ALA A N 1
ATOM 3133 C CA . ALA A 1 404 ? 32.340 -9.595 29.544 1.00 36.38 404 ALA A CA 1
ATOM 3134 C C . ALA A 1 404 ? 32.083 -8.086 29.348 1.00 36.38 404 ALA A C 1
ATOM 3136 O O . ALA A 1 404 ? 32.713 -7.266 30.013 1.00 36.38 404 ALA A O 1
ATOM 3137 N N . LEU A 1 405 ? 31.146 -7.701 28.475 1.00 35.81 405 LEU A N 1
ATOM 3138 C CA . LEU A 1 405 ? 30.785 -6.296 28.242 1.00 35.81 405 LEU A CA 1
ATOM 3139 C C . LEU A 1 405 ? 29.616 -5.794 29.098 1.00 35.81 405 LEU A C 1
ATOM 3141 O O . LEU A 1 405 ? 29.184 -4.658 28.926 1.00 35.81 405 LEU A O 1
ATOM 3145 N N . SER A 1 406 ? 29.161 -6.583 30.072 1.00 32.03 406 SER A N 1
ATOM 3146 C CA . SER A 1 406 ? 28.269 -6.103 31.131 1.00 32.03 406 SER A CA 1
ATOM 3147 C C . SER A 1 406 ? 28.903 -6.079 32.527 1.00 32.03 406 SER A C 1
ATOM 3149 O O . SER A 1 406 ? 28.166 -5.978 33.500 1.00 32.03 406 SER A O 1
ATOM 3151 N N . SER A 1 407 ? 30.237 -6.133 32.682 1.00 33.41 407 SER A N 1
ATOM 3152 C CA . SER A 1 407 ? 30.845 -5.813 33.990 1.00 33.41 407 SER A CA 1
ATOM 3153 C C . SER A 1 407 ? 32.335 -5.416 33.907 1.00 33.41 407 SER A C 1
ATOM 3155 O O . SER A 1 407 ? 33.123 -6.240 33.461 1.00 33.41 407 SER A O 1
ATOM 3157 N N . LEU A 1 408 ? 32.874 -4.267 34.357 1.00 30.25 408 LEU A N 1
ATOM 3158 C CA . LEU A 1 408 ? 32.376 -3.181 35.224 1.00 30.25 408 LEU A CA 1
ATOM 3159 C C . LEU A 1 408 ? 31.284 -3.637 36.195 1.00 30.25 408 LEU A C 1
ATOM 3161 O O . LEU A 1 408 ? 30.124 -3.341 35.979 1.00 30.25 408 LEU A O 1
ATOM 3165 N N . SER A 1 409 ? 31.666 -4.408 37.219 1.00 38.06 409 SER A N 1
ATOM 3166 C CA . SER A 1 409 ? 30.836 -4.803 38.377 1.00 38.06 409 SER A CA 1
ATOM 3167 C C . SER A 1 409 ? 29.427 -5.382 38.103 1.00 38.06 409 SER A C 1
ATOM 3169 O O . SER A 1 409 ? 28.523 -4.650 37.732 1.00 38.06 409 SER A O 1
ATOM 3171 N N . MET A 1 410 ? 29.087 -6.645 38.381 1.00 23.83 410 MET A N 1
ATOM 3172 C CA . MET A 1 410 ? 29.833 -7.829 38.829 1.00 23.83 410 MET A CA 1
ATOM 3173 C C . MET A 1 410 ? 28.992 -9.099 38.522 1.00 23.83 410 MET A C 1
ATOM 3175 O O . MET A 1 410 ? 27.896 -9.263 39.044 1.00 23.83 410 MET A O 1
ATOM 3179 N N . SER A 1 411 ? 29.542 -9.964 37.663 1.00 25.50 411 SER A N 1
ATOM 3180 C CA . SER A 1 411 ? 29.767 -11.426 37.765 1.00 25.50 411 SER A CA 1
ATOM 3181 C C . SER A 1 411 ? 28.753 -12.424 38.393 1.00 25.50 411 SER A C 1
ATOM 3183 O O . SER A 1 411 ? 28.640 -12.517 39.609 1.00 25.50 411 SER A O 1
ATOM 3185 N N . ALA A 1 412 ? 28.171 -13.261 37.505 1.00 26.95 412 ALA A N 1
ATOM 3186 C CA . ALA A 1 412 ? 28.066 -14.752 37.417 1.00 26.95 412 ALA A CA 1
ATOM 3187 C C . ALA A 1 412 ? 28.143 -15.656 38.691 1.00 26.95 412 ALA A C 1
ATOM 3189 O O . ALA A 1 412 ? 28.982 -15.426 39.551 1.00 26.95 412 ALA A O 1
ATOM 3190 N N . ALA A 1 413 ? 27.412 -16.791 38.825 1.00 24.62 413 ALA A N 1
ATOM 3191 C CA . ALA A 1 413 ? 27.381 -17.950 37.903 1.00 24.62 413 ALA A CA 1
ATOM 3192 C C . ALA A 1 413 ? 26.312 -19.069 38.210 1.00 24.62 413 ALA A C 1
ATOM 3194 O O . ALA A 1 413 ? 26.144 -19.424 39.370 1.00 24.62 413 ALA A O 1
ATOM 3195 N N . PHE A 1 414 ? 25.754 -19.691 37.132 1.00 22.77 414 PHE A N 1
ATOM 3196 C CA . PHE A 1 414 ? 25.456 -21.144 36.850 1.00 22.77 414 PHE A CA 1
ATOM 3197 C C . PHE A 1 414 ? 24.318 -21.918 37.619 1.00 22.77 414 PHE A C 1
ATOM 3199 O O . PHE A 1 414 ? 24.273 -21.837 38.834 1.00 22.77 414 PHE A O 1
ATOM 3206 N N . VAL A 1 415 ? 23.339 -22.681 37.043 1.00 23.52 415 VAL A N 1
ATOM 3207 C CA . VAL A 1 415 ? 23.363 -23.986 36.280 1.00 23.52 415 VAL A CA 1
ATOM 3208 C C . VAL A 1 415 ? 21.905 -24.471 35.880 1.00 23.52 415 VAL A C 1
ATOM 3210 O O . VAL A 1 415 ? 21.062 -24.520 36.764 1.00 23.52 415 VAL A O 1
ATOM 3213 N N . VAL A 1 416 ? 21.664 -24.914 34.604 1.00 21.89 416 VAL A N 1
ATOM 3214 C CA . VAL A 1 416 ? 20.861 -26.109 34.085 1.00 21.89 416 VAL A CA 1
ATOM 3215 C C . VAL A 1 416 ? 19.309 -26.192 34.290 1.00 21.89 416 VAL A C 1
ATOM 3217 O O . VAL A 1 416 ? 18.843 -25.825 35.349 1.00 21.89 416 VAL A O 1
ATOM 3220 N N . ARG A 1 417 ? 18.388 -26.731 33.443 1.00 23.34 417 ARG A N 1
ATOM 3221 C CA . ARG A 1 417 ? 18.259 -27.430 32.119 1.00 23.34 417 ARG A CA 1
ATOM 3222 C C . ARG A 1 417 ? 16.757 -27.374 31.640 1.00 23.34 417 ARG A C 1
ATOM 3224 O O . ARG A 1 417 ? 15.914 -26.962 32.427 1.00 23.34 417 ARG A O 1
ATOM 3231 N N . PRO A 1 418 ? 16.418 -27.826 30.404 1.00 32.22 418 PRO A N 1
ATOM 3232 C CA . PRO A 1 418 ? 15.186 -27.535 29.638 1.00 32.22 418 PRO A CA 1
ATOM 3233 C C . PRO A 1 418 ? 14.186 -28.709 29.464 1.00 32.22 418 PRO A C 1
ATOM 3235 O O . PRO A 1 418 ? 14.536 -29.856 29.737 1.00 32.22 418 PRO A O 1
ATOM 3238 N N . SER A 1 419 ? 12.988 -28.423 28.915 1.00 24.58 419 SER A N 1
ATOM 3239 C CA . SER A 1 419 ? 12.123 -29.257 28.021 1.00 24.58 419 SER A CA 1
ATOM 3240 C C . SER A 1 419 ? 10.689 -28.657 27.960 1.00 24.58 419 SER A C 1
ATOM 3242 O O . SER A 1 419 ? 10.315 -28.015 28.928 1.00 24.58 419 SER A O 1
ATOM 3244 N N . LEU A 1 420 ? 9.790 -28.775 26.961 1.00 24.67 420 LEU A N 1
ATOM 3245 C CA . LEU A 1 420 ? 9.694 -29.385 25.616 1.00 24.67 420 LEU A CA 1
ATOM 3246 C C . LEU A 1 420 ? 8.258 -29.117 25.028 1.00 24.67 420 LEU A C 1
ATOM 3248 O O . LEU A 1 420 ? 7.327 -29.062 25.819 1.00 24.67 420 LEU A O 1
ATOM 3252 N N . PHE A 1 421 ? 8.102 -29.114 23.679 1.00 24.50 421 PHE A N 1
ATOM 3253 C CA . PHE A 1 421 ? 6.929 -29.537 22.833 1.00 24.50 421 PHE A CA 1
ATOM 3254 C C . PHE A 1 421 ? 5.546 -28.808 22.938 1.00 24.50 421 PHE A C 1
ATOM 3256 O O . PHE A 1 421 ? 5.215 -28.288 23.986 1.00 24.50 421 PHE A O 1
ATOM 3263 N N . SER A 1 422 ? 4.630 -28.717 21.943 1.00 25.14 422 SER A N 1
ATOM 3264 C CA . SER A 1 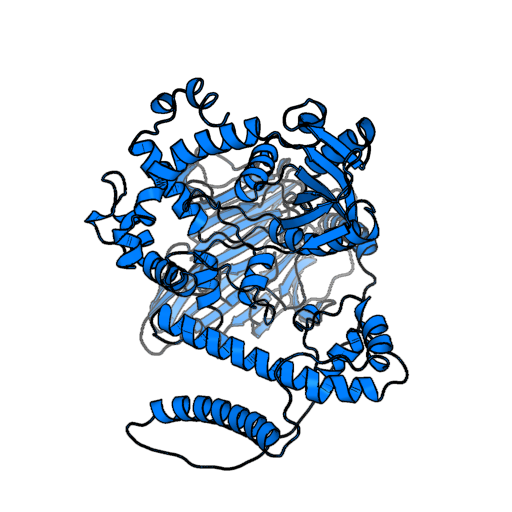422 ? 4.479 -29.208 20.544 1.00 25.14 422 SER A CA 1
ATOM 3265 C C . SER A 1 422 ? 3.246 -28.595 19.811 1.00 25.14 422 SER A C 1
ATOM 3267 O O . SER A 1 422 ? 2.227 -28.404 20.457 1.00 25.14 422 SER A O 1
ATOM 3269 N N . SER A 1 423 ? 3.335 -28.456 18.467 1.00 25.52 423 SER A N 1
ATOM 3270 C CA . SER A 1 423 ? 2.346 -28.704 17.362 1.00 25.52 423 SER A CA 1
ATOM 3271 C C . SER A 1 423 ? 0.873 -28.223 17.449 1.00 25.52 423 SER A C 1
ATOM 3273 O O . SER A 1 423 ? 0.219 -28.415 18.458 1.00 25.52 423 SER A O 1
ATOM 3275 N N . SER A 1 424 ? 0.215 -27.766 16.369 1.00 23.97 424 SER A N 1
ATOM 3276 C CA . SER A 1 424 ? -0.061 -28.530 15.132 1.00 23.97 424 SER A CA 1
ATOM 3277 C C . SER A 1 424 ? -0.681 -27.669 14.008 1.00 23.97 424 SER A C 1
ATOM 3279 O O . SER A 1 424 ? -1.185 -26.578 14.249 1.00 23.97 424 SER A O 1
ATOM 3281 N N . SER A 1 425 ? -0.638 -28.185 12.773 1.00 25.11 425 SER A N 1
ATOM 3282 C CA . SER A 1 425 ? -1.261 -27.640 11.557 1.00 25.11 425 SER A CA 1
ATOM 3283 C C . SER A 1 425 ? -1.962 -28.752 10.762 1.00 25.11 425 SER A C 1
ATOM 3285 O O . SER A 1 425 ? -1.632 -29.929 10.917 1.00 25.11 425 SER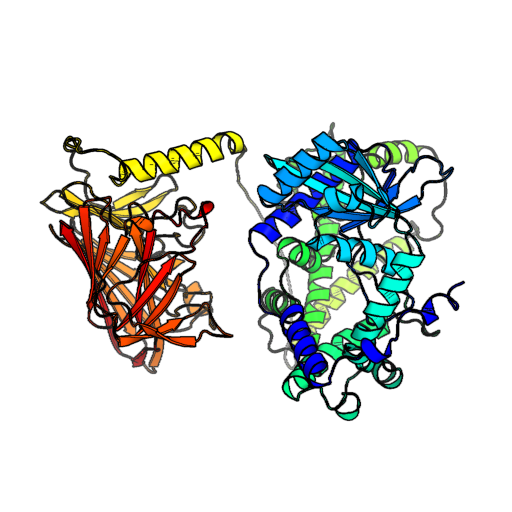 A O 1
ATOM 3287 N N . THR A 1 426 ? -2.894 -28.391 9.874 1.00 21.84 426 THR A N 1
ATOM 3288 C CA . THR A 1 426 ? -3.442 -29.239 8.787 1.00 21.84 426 THR A CA 1
ATOM 3289 C C . THR A 1 426 ? -3.950 -28.305 7.657 1.00 21.84 426 THR A C 1
ATOM 3291 O O . THR A 1 426 ? -4.705 -27.387 7.940 1.00 21.84 426 THR A O 1
ATOM 3294 N N . THR A 1 427 ? -3.307 -28.264 6.467 1.00 25.42 427 THR A N 1
ATOM 3295 C CA . THR A 1 427 ? -3.662 -28.903 5.150 1.00 25.42 427 THR A CA 1
ATOM 3296 C C . THR A 1 427 ? -4.840 -28.283 4.367 1.00 25.42 427 THR A C 1
ATOM 3298 O O . THR A 1 427 ? -5.843 -27.981 4.987 1.00 25.42 427 THR A O 1
ATOM 3301 N N . THR A 1 428 ? -4.939 -28.198 3.023 1.00 26.47 428 THR A N 1
ATOM 3302 C CA . THR A 1 428 ? -4.043 -28.076 1.840 1.00 26.47 428 THR A CA 1
ATOM 3303 C C . THR A 1 428 ? -4.940 -27.727 0.621 1.00 26.47 428 THR A C 1
ATOM 3305 O O . THR A 1 428 ? -6.047 -28.236 0.510 1.00 26.47 428 THR A O 1
ATOM 3308 N N . ALA A 1 429 ? -4.443 -26.896 -0.303 1.00 25.47 429 ALA A N 1
ATOM 3309 C CA . ALA A 1 429 ? -4.694 -26.839 -1.760 1.00 25.47 429 ALA A CA 1
ATOM 3310 C C . ALA A 1 429 ? -5.964 -27.472 -2.408 1.00 25.47 429 ALA A C 1
ATOM 3312 O O . ALA A 1 429 ? -5.890 -28.536 -3.014 1.00 25.47 429 ALA A O 1
ATOM 3313 N N . LEU A 1 430 ? -7.055 -26.696 -2.486 1.00 24.38 430 LEU A N 1
ATOM 3314 C CA . LEU A 1 430 ? -8.190 -26.906 -3.417 1.00 24.38 430 LEU A CA 1
ATOM 3315 C C . LEU A 1 430 ? -8.441 -25.700 -4.365 1.00 24.38 430 LEU A C 1
ATOM 3317 O O . LEU A 1 430 ? -9.454 -25.626 -5.050 1.00 24.38 430 LEU A O 1
ATOM 3321 N N . SER A 1 431 ? -7.551 -24.694 -4.404 1.00 36.53 431 SER A N 1
ATOM 3322 C CA . SER A 1 431 ? -8.061 -23.315 -4.515 1.00 36.53 431 SER A CA 1
ATOM 3323 C C . SER A 1 431 ? -7.899 -22.511 -5.814 1.00 36.53 431 SER A C 1
ATOM 3325 O O . SER A 1 431 ? -8.612 -21.536 -5.906 1.00 36.53 431 SER A O 1
ATOM 3327 N N . MET A 1 432 ? -7.032 -22.760 -6.810 1.00 30.25 432 MET A N 1
ATOM 3328 C CA . MET A 1 432 ? -6.746 -21.674 -7.796 1.00 30.25 432 MET A CA 1
ATOM 3329 C C . MET A 1 432 ? -7.703 -21.520 -8.997 1.00 30.25 432 MET A C 1
ATOM 3331 O O . MET A 1 432 ? -8.064 -20.387 -9.314 1.00 30.25 432 MET A O 1
ATOM 3335 N N . ALA A 1 433 ? -8.168 -22.599 -9.634 1.00 28.97 433 ALA A N 1
ATOM 3336 C CA . ALA A 1 433 ? -9.246 -22.505 -10.636 1.00 28.97 433 ALA A CA 1
ATOM 3337 C C . ALA A 1 433 ? -10.587 -22.147 -9.968 1.00 28.97 433 ALA A C 1
ATOM 3339 O O . ALA A 1 433 ? -11.363 -21.351 -10.491 1.00 28.97 433 ALA A O 1
ATOM 3340 N N . SER A 1 434 ? -10.767 -22.637 -8.738 1.00 38.62 434 SER A N 1
ATOM 3341 C CA . SER A 1 434 ? -11.790 -22.178 -7.809 1.00 38.62 434 SER A CA 1
ATOM 3342 C C . SER A 1 434 ? -11.622 -20.685 -7.501 1.00 38.62 434 SER A C 1
ATOM 3344 O O . SER A 1 434 ? -12.583 -19.974 -7.638 1.00 38.62 434 SER A O 1
ATOM 3346 N N . LYS A 1 435 ? -10.435 -20.127 -7.236 1.00 33.16 435 LYS A N 1
ATOM 3347 C CA . LYS A 1 435 ? -10.245 -18.740 -6.752 1.00 33.16 435 LYS A CA 1
ATOM 3348 C C . LYS A 1 435 ? -10.654 -17.648 -7.726 1.00 33.16 435 LYS A C 1
ATOM 3350 O O . LYS A 1 435 ? -11.108 -16.624 -7.251 1.00 33.16 435 LYS A O 1
ATOM 3355 N N . ARG A 1 436 ? -10.496 -17.814 -9.043 1.00 34.34 436 ARG A N 1
ATOM 3356 C CA . ARG A 1 436 ? -10.969 -16.808 -10.020 1.00 34.34 436 ARG A CA 1
ATOM 3357 C C . ARG A 1 436 ? -12.468 -16.922 -10.276 1.00 34.34 436 ARG A C 1
ATOM 3359 O O . ARG A 1 436 ? -13.132 -15.899 -10.394 1.00 34.34 436 ARG A O 1
ATOM 3366 N N . ALA A 1 437 ? -12.996 -18.146 -10.304 1.00 38.25 437 ALA A N 1
ATOM 3367 C CA . ALA A 1 437 ? -14.436 -18.383 -10.332 1.00 38.25 437 ALA A CA 1
ATOM 3368 C C . ALA A 1 437 ? -15.094 -17.887 -9.036 1.00 38.25 437 ALA A C 1
ATOM 3370 O O . ALA A 1 437 ? -16.062 -17.159 -9.105 1.00 38.25 437 ALA A O 1
ATOM 3371 N N . VAL A 1 438 ? -14.481 -18.154 -7.885 1.00 43.66 438 VAL A N 1
ATOM 3372 C CA . VAL A 1 438 ? -14.844 -17.711 -6.537 1.00 43.66 438 VAL A CA 1
ATOM 3373 C C . VAL A 1 438 ? -14.616 -16.221 -6.369 1.00 43.66 438 VAL A C 1
ATOM 3375 O O . VAL A 1 438 ? -15.405 -15.613 -5.690 1.00 43.66 438 VAL A O 1
ATOM 3378 N N . GLN A 1 439 ? -13.596 -15.583 -6.947 1.00 41.53 439 GLN A N 1
ATOM 3379 C CA . GLN A 1 439 ? -13.463 -14.119 -6.886 1.00 41.53 439 GLN A CA 1
ATOM 3380 C C . GLN A 1 439 ? -14.523 -13.442 -7.745 1.00 41.53 439 GLN A C 1
ATOM 3382 O O . GLN A 1 439 ? -15.075 -12.441 -7.316 1.00 41.53 439 GLN A O 1
ATOM 3387 N N . ARG A 1 440 ? -14.846 -13.996 -8.920 1.00 46.00 440 ARG A N 1
ATOM 3388 C CA . ARG A 1 440 ? -15.932 -13.493 -9.766 1.00 46.00 440 ARG A CA 1
ATOM 3389 C C . ARG A 1 440 ? -17.299 -13.751 -9.136 1.00 46.00 440 ARG A C 1
ATOM 3391 O O . ARG A 1 440 ? -18.108 -12.848 -9.107 1.00 46.00 440 ARG A O 1
ATOM 3398 N N . GLU A 1 441 ? -17.528 -14.935 -8.583 1.00 50.81 441 GLU A N 1
ATOM 3399 C CA . GLU A 1 441 ? -18.747 -15.310 -7.864 1.00 50.81 441 GLU A CA 1
ATOM 3400 C C . GLU A 1 441 ? -18.865 -14.552 -6.541 1.00 50.81 441 GLU A C 1
ATOM 3402 O O . GLU A 1 441 ? -19.943 -14.079 -6.228 1.00 50.81 441 GLU A O 1
ATOM 3407 N N . LYS A 1 442 ? -17.769 -14.361 -5.794 1.00 52.19 442 LYS A N 1
ATOM 3408 C CA . LYS A 1 442 ? -17.727 -13.485 -4.615 1.00 52.19 442 LYS A CA 1
ATOM 3409 C C . LYS A 1 442 ? -18.022 -12.057 -5.018 1.00 52.19 442 LYS A C 1
ATOM 3411 O O . LYS A 1 442 ? -18.796 -11.448 -4.318 1.00 52.19 442 LYS A O 1
ATOM 3416 N N . ARG A 1 443 ? -17.473 -11.546 -6.125 1.00 51.84 443 ARG A N 1
ATOM 3417 C CA . ARG A 1 443 ? -17.760 -10.199 -6.641 1.00 51.84 443 ARG A CA 1
ATOM 3418 C C . ARG A 1 443 ? -19.223 -10.063 -7.071 1.00 51.84 443 ARG A C 1
ATOM 3420 O O . ARG A 1 443 ? -19.873 -9.118 -6.664 1.00 51.84 443 ARG A O 1
ATOM 3427 N N . THR A 1 444 ? -19.776 -11.033 -7.800 1.00 55.19 444 THR A N 1
ATOM 3428 C CA . THR A 1 444 ? -21.192 -11.047 -8.201 1.00 55.19 444 THR A CA 1
ATOM 3429 C C . THR A 1 444 ? -22.125 -11.174 -6.996 1.00 55.19 444 THR A C 1
ATOM 3431 O O . THR A 1 444 ? -23.008 -10.343 -6.847 1.00 55.19 444 THR A O 1
ATOM 3434 N N . LYS A 1 445 ? -21.879 -12.115 -6.075 1.00 58.56 445 LYS A N 1
ATOM 3435 C CA . LYS A 1 445 ? -22.620 -12.226 -4.806 1.00 58.56 445 LYS A CA 1
ATOM 3436 C C . LYS A 1 445 ? -22.457 -10.982 -3.937 1.00 58.56 445 LYS A C 1
ATOM 3438 O O . LYS A 1 445 ? -23.403 -10.579 -3.277 1.00 58.56 445 LYS A O 1
ATOM 3443 N N . TRP A 1 446 ? -21.274 -10.373 -3.930 1.00 57.56 446 TRP A N 1
ATOM 3444 C CA . TRP A 1 446 ? -20.989 -9.131 -3.214 1.00 57.56 446 TRP A CA 1
ATOM 3445 C C . TRP A 1 446 ? -21.817 -7.982 -3.799 1.00 57.56 446 TRP A C 1
ATOM 3447 O O . TRP A 1 446 ? -22.498 -7.315 -3.031 1.00 57.56 446 TRP A O 1
ATOM 3457 N N . MET A 1 447 ? -21.883 -7.831 -5.127 1.00 53.28 447 MET A N 1
ATOM 3458 C CA . MET A 1 447 ? -22.740 -6.842 -5.800 1.00 53.28 447 MET A CA 1
ATOM 3459 C C . MET A 1 447 ? -24.233 -7.098 -5.532 1.00 53.28 447 MET A C 1
ATOM 3461 O O . MET A 1 447 ? -24.948 -6.184 -5.127 1.00 53.28 447 MET A O 1
ATOM 3465 N N . GLU A 1 448 ? -24.691 -8.346 -5.677 1.00 60.69 448 GLU A N 1
ATOM 3466 C CA . GLU A 1 448 ? -26.086 -8.751 -5.440 1.00 60.69 448 GLU A CA 1
ATOM 3467 C C . GLU A 1 448 ? -26.508 -8.526 -3.980 1.00 60.69 448 GLU A C 1
ATOM 3469 O O . GLU A 1 448 ? -27.568 -7.963 -3.722 1.00 60.69 448 GLU A O 1
ATOM 3474 N N . SER A 1 449 ? -25.657 -8.881 -3.010 1.00 56.12 449 SER A N 1
ATOM 3475 C CA . SER A 1 449 ? -25.926 -8.701 -1.572 1.00 56.12 449 SER A CA 1
ATOM 3476 C C . SER A 1 449 ? -25.998 -7.239 -1.113 1.00 56.12 449 SER A C 1
ATOM 3478 O O . SER A 1 449 ? -26.371 -6.975 0.035 1.00 56.12 449 SER A O 1
ATOM 3480 N N . ARG A 1 450 ? -25.601 -6.312 -1.993 1.00 58.69 450 ARG A N 1
ATOM 3481 C CA . ARG A 1 450 ? -25.503 -4.869 -1.754 1.00 58.69 450 ARG A CA 1
ATOM 3482 C C . ARG A 1 450 ? -26.424 -4.050 -2.661 1.00 58.69 450 ARG A C 1
ATOM 3484 O O . ARG A 1 450 ? -26.327 -2.830 -2.675 1.00 58.69 450 ARG A O 1
ATOM 3491 N N . GLY A 1 451 ? -27.305 -4.716 -3.416 1.00 54.62 451 GLY A N 1
ATOM 3492 C CA . GLY A 1 451 ? -28.293 -4.071 -4.288 1.00 54.62 451 GLY A CA 1
ATOM 3493 C C . GLY A 1 451 ? -27.731 -3.504 -5.598 1.00 54.62 451 GLY A C 1
ATOM 3494 O O . GLY A 1 451 ? -28.437 -2.793 -6.308 1.00 54.62 451 GLY A O 1
ATOM 3495 N N . ILE A 1 452 ? -26.483 -3.813 -5.964 1.00 53.00 452 ILE A N 1
ATOM 3496 C CA . ILE A 1 452 ? -25.846 -3.274 -7.171 1.00 53.00 452 ILE A CA 1
ATOM 3497 C C . ILE A 1 452 ? -26.184 -4.168 -8.376 1.00 53.00 452 ILE A C 1
ATOM 3499 O O . ILE A 1 452 ? -25.657 -5.272 -8.510 1.00 53.00 452 ILE A O 1
ATOM 3503 N N . GLY A 1 453 ? -27.027 -3.672 -9.293 1.00 49.31 453 GLY A N 1
ATOM 3504 C CA . GLY A 1 453 ? -27.273 -4.282 -10.613 1.00 49.31 453 GLY A CA 1
ATOM 3505 C C . GLY A 1 453 ? -28.605 -5.023 -10.800 1.00 49.31 453 GLY A C 1
ATOM 3506 O O . GLY A 1 453 ? -28.869 -5.502 -11.904 1.00 49.31 453 GLY A O 1
ATOM 3507 N N . ALA A 1 454 ? -29.466 -5.090 -9.784 1.00 39.28 454 ALA A N 1
ATOM 3508 C CA . ALA A 1 454 ? -30.842 -5.546 -9.963 1.00 39.28 454 ALA A CA 1
ATOM 3509 C C . ALA A 1 454 ? -31.693 -4.398 -10.539 1.00 39.28 454 ALA A C 1
ATOM 3511 O O . ALA A 1 454 ? -31.714 -3.299 -9.990 1.00 39.28 454 ALA A O 1
ATOM 3512 N N . GLY A 1 455 ? -32.405 -4.636 -11.649 1.00 38.91 455 GLY A N 1
ATOM 3513 C CA . GLY A 1 455 ? -33.529 -3.771 -12.040 1.00 38.91 455 GLY A CA 1
ATOM 3514 C C . GLY A 1 455 ? -34.592 -3.732 -10.927 1.00 38.91 455 GLY A C 1
ATOM 3515 O O . GLY A 1 455 ? -34.467 -4.501 -9.977 1.00 38.91 455 GLY A O 1
ATOM 3516 N N . PRO A 1 456 ? -35.636 -2.886 -11.020 1.00 32.09 456 PRO A N 1
ATOM 3517 C CA . PRO A 1 456 ? -36.613 -2.687 -9.946 1.00 32.09 456 PRO A CA 1
ATOM 3518 C C . PRO A 1 456 ? -37.390 -3.984 -9.676 1.00 32.09 456 PRO A C 1
ATOM 3520 O O . PRO A 1 456 ? -38.434 -4.254 -10.266 1.00 32.09 456 PRO A O 1
ATOM 3523 N N . GLY A 1 457 ? -36.826 -4.823 -8.817 1.00 31.22 457 GLY A N 1
ATOM 3524 C CA . GLY A 1 457 ? -37.362 -6.080 -8.345 1.00 31.22 457 GLY A CA 1
ATOM 3525 C C . GLY A 1 457 ? -37.625 -5.915 -6.864 1.00 31.22 457 GLY A C 1
ATOM 3526 O O . GLY A 1 457 ? -36.712 -5.631 -6.096 1.00 31.22 457 GLY A O 1
ATOM 3527 N N . VAL A 1 458 ? -38.892 -6.043 -6.493 1.00 34.28 458 VAL A N 1
ATOM 3528 C CA . VAL A 1 458 ? -39.370 -5.985 -5.113 1.00 34.28 458 VAL A CA 1
ATOM 3529 C C . VAL A 1 458 ? -38.622 -7.048 -4.303 1.00 34.28 458 VAL A C 1
ATOM 3531 O O . VAL A 1 458 ? -38.812 -8.240 -4.541 1.00 34.28 458 VAL A O 1
ATOM 3534 N N . ALA A 1 459 ? -37.742 -6.627 -3.392 1.00 32.81 459 ALA A N 1
ATOM 3535 C CA . ALA A 1 459 ? -37.080 -7.534 -2.466 1.00 32.81 459 ALA A CA 1
ATOM 3536 C C . ALA A 1 459 ? -38.130 -8.108 -1.503 1.00 32.81 459 ALA A C 1
ATOM 3538 O O . ALA A 1 459 ? -38.848 -7.360 -0.837 1.00 32.81 459 ALA A O 1
ATOM 3539 N N . GLU A 1 460 ? -38.252 -9.436 -1.449 1.00 29.11 460 GLU A N 1
ATOM 3540 C CA . GLU A 1 460 ? -39.023 -10.091 -0.393 1.00 29.11 460 GLU A CA 1
ATOM 3541 C C . GLU A 1 460 ? -38.360 -9.805 0.968 1.00 29.11 460 GLU A C 1
ATOM 3543 O O . GLU A 1 460 ? -37.130 -9.863 1.068 1.00 29.11 460 GLU A O 1
ATOM 3548 N N . PRO A 1 461 ? -39.138 -9.505 2.024 1.00 35.22 461 PRO A N 1
ATOM 3549 C CA . PRO A 1 461 ? -38.588 -9.187 3.334 1.00 35.22 461 PRO A CA 1
ATOM 3550 C C . PRO A 1 461 ? -37.863 -10.415 3.893 1.00 35.22 461 PRO A C 1
ATOM 3552 O O . PRO A 1 461 ? -38.482 -11.428 4.228 1.00 35.22 461 PRO A O 1
ATOM 3555 N N . SER A 1 462 ? -36.533 -10.336 3.983 1.00 40.31 462 SER A N 1
ATOM 3556 C CA . SER A 1 462 ? -35.734 -11.377 4.625 1.00 40.31 462 SER A CA 1
ATOM 3557 C C . SER A 1 462 ? -36.108 -11.450 6.104 1.00 40.31 462 SER A C 1
ATOM 3559 O O . SER A 1 462 ? -36.243 -10.413 6.754 1.00 40.31 462 SER A O 1
ATOM 3561 N N . ALA A 1 463 ? -36.275 -12.664 6.630 1.00 39.66 463 ALA A N 1
ATOM 3562 C CA . ALA A 1 463 ? -36.561 -12.906 8.040 1.00 39.66 463 ALA A CA 1
ATOM 3563 C C . ALA A 1 463 ? -35.649 -12.056 8.947 1.00 39.66 463 ALA A C 1
ATOM 3565 O O . ALA A 1 463 ? -34.433 -12.067 8.766 1.00 39.66 463 ALA A O 1
ATOM 3566 N N . SER A 1 464 ? -36.256 -11.330 9.895 1.00 51.94 464 SER A N 1
ATOM 3567 C CA . SER A 1 464 ? -35.587 -10.473 10.886 1.00 51.94 464 SER A CA 1
ATOM 3568 C C . SER A 1 464 ? -34.325 -11.151 11.431 1.00 51.94 464 SER A C 1
ATOM 3570 O O . SER A 1 464 ? -34.394 -12.151 12.150 1.00 51.94 464 SER A O 1
ATOM 3572 N N . ALA A 1 465 ? -33.159 -10.638 11.037 1.00 66.50 465 ALA A N 1
ATOM 3573 C CA . ALA A 1 465 ? -31.896 -11.054 11.619 1.00 66.50 465 ALA A CA 1
ATOM 3574 C C . ALA A 1 465 ? -31.875 -10.601 13.086 1.00 66.50 465 ALA A C 1
ATOM 3576 O O . ALA A 1 465 ? -32.251 -9.471 13.383 1.00 66.50 465 ALA A O 1
ATOM 3577 N N . ALA A 1 466 ? -31.457 -11.471 14.005 1.00 83.94 466 ALA A N 1
ATOM 3578 C CA . ALA A 1 466 ? -31.341 -11.109 15.415 1.00 83.94 466 ALA A CA 1
ATOM 3579 C C . ALA A 1 466 ? -30.144 -10.169 15.645 1.00 83.94 466 ALA A C 1
ATOM 3581 O O . ALA A 1 466 ? -29.082 -10.362 15.042 1.00 83.94 466 ALA A O 1
ATOM 3582 N N . ALA A 1 467 ? -30.319 -9.183 16.527 1.00 93.44 467 ALA A N 1
ATOM 3583 C CA . ALA A 1 467 ? -29.226 -8.380 17.066 1.00 93.44 467 ALA A CA 1
ATOM 3584 C C . ALA A 1 467 ? -28.407 -9.177 18.101 1.00 93.44 467 ALA A C 1
ATOM 3586 O O . ALA A 1 467 ? -28.872 -10.186 18.641 1.00 93.44 467 ALA A O 1
ATOM 3587 N N . GLY A 1 468 ? -27.187 -8.718 18.382 1.00 95.25 468 GLY A N 1
ATOM 3588 C CA . GLY A 1 468 ? -26.320 -9.269 19.425 1.00 95.25 468 GLY A CA 1
ATOM 3589 C C . GLY A 1 468 ? -24.938 -9.704 18.937 1.00 95.25 468 GLY A C 1
ATOM 3590 O O . GLY A 1 468 ? -24.499 -9.364 17.839 1.00 95.25 468 GLY A O 1
ATOM 3591 N N . MET A 1 469 ? -24.228 -10.444 19.795 1.00 96.94 469 MET A N 1
ATOM 3592 C CA . MET A 1 469 ? -22.879 -10.941 19.515 1.00 96.94 469 MET A CA 1
ATOM 3593 C C . MET A 1 469 ? -22.916 -12.116 18.538 1.00 96.94 469 MET A C 1
ATOM 3595 O O . MET A 1 469 ? -23.609 -13.108 18.761 1.00 96.94 469 MET A O 1
ATOM 3599 N N . MET A 1 470 ? -22.113 -12.020 17.489 1.00 96.38 470 MET A N 1
ATOM 3600 C CA . MET A 1 470 ? -22.037 -12.967 16.389 1.00 96.38 470 MET A CA 1
ATOM 3601 C C . MET A 1 470 ? -20.580 -13.346 16.123 1.00 96.38 470 MET A C 1
ATOM 3603 O O . MET A 1 470 ? -19.653 -12.619 16.474 1.00 96.38 470 MET A O 1
ATOM 3607 N N . LYS A 1 471 ? -20.382 -14.481 15.451 1.00 96.06 471 LYS A N 1
ATOM 3608 C CA . LYS A 1 471 ? -19.087 -14.882 14.898 1.00 96.06 471 LYS A CA 1
ATOM 3609 C C . LYS A 1 471 ? -19.199 -15.057 13.397 1.00 96.06 471 LYS A C 1
ATOM 3611 O O . LYS A 1 471 ? -20.192 -15.598 12.909 1.00 96.06 471 LYS A O 1
ATOM 3616 N N . ASN A 1 472 ? -18.182 -14.614 12.671 1.00 92.81 472 ASN A N 1
ATOM 3617 C CA . ASN A 1 472 ? -18.080 -14.900 11.246 1.00 92.81 472 ASN A CA 1
ATOM 3618 C C . ASN A 1 472 ? -17.528 -16.320 10.993 1.00 92.81 472 ASN A C 1
ATOM 3620 O O . ASN A 1 472 ? -17.186 -17.047 11.928 1.00 92.81 472 ASN A O 1
ATOM 3624 N N . GLU A 1 473 ? -17.422 -16.715 9.722 1.00 87.56 473 GLU A N 1
ATOM 3625 C CA . GLU A 1 473 ? -16.935 -18.047 9.318 1.00 87.56 473 GLU A CA 1
ATOM 3626 C C . GLU A 1 473 ? -15.492 -18.346 9.768 1.00 87.56 473 GLU A C 1
ATOM 3628 O O . GLU A 1 473 ? -15.138 -19.505 9.971 1.00 87.56 473 GLU A O 1
ATOM 3633 N N . GLU A 1 474 ? -14.669 -17.313 9.951 1.00 89.44 474 GLU A N 1
ATOM 3634 C CA . GLU A 1 474 ? -13.262 -17.413 10.366 1.00 89.44 474 GLU A CA 1
ATOM 3635 C C . GLU A 1 474 ? -13.098 -17.273 11.898 1.00 89.44 474 GLU A C 1
ATOM 3637 O O . GLU A 1 474 ? -11.983 -17.302 12.417 1.00 89.44 474 GLU A O 1
ATOM 3642 N N . GLY A 1 475 ? -14.204 -17.137 12.641 1.00 90.94 475 GLY A N 1
ATOM 3643 C CA . GLY A 1 475 ? -14.241 -17.111 14.105 1.00 90.94 475 GLY A CA 1
ATOM 3644 C C . GLY A 1 475 ? -14.089 -15.737 14.769 1.00 90.94 475 GLY A C 1
ATOM 3645 O O . GLY A 1 475 ? -14.069 -15.686 16.004 1.00 90.94 475 GLY A O 1
ATOM 3646 N N . LEU A 1 476 ? -14.017 -14.643 14.000 1.00 93.12 476 LEU A N 1
ATOM 3647 C CA . LEU A 1 476 ? -13.978 -13.282 14.545 1.00 93.12 476 LEU A CA 1
ATOM 3648 C C . LEU A 1 476 ? -15.334 -12.856 15.105 1.00 93.12 476 LEU A C 1
ATOM 3650 O O . LEU A 1 476 ? -16.364 -13.029 14.451 1.00 93.12 476 LEU A O 1
ATOM 3654 N N . ASP A 1 477 ? -15.289 -12.243 16.285 1.00 97.44 477 ASP A N 1
ATOM 3655 C CA . ASP A 1 477 ? -16.447 -11.672 16.964 1.00 97.44 477 ASP A CA 1
ATOM 3656 C C . ASP A 1 477 ? -16.838 -10.309 16.383 1.00 97.44 477 ASP A C 1
ATOM 3658 O O . ASP A 1 477 ? -15.993 -9.433 16.157 1.00 97.44 477 ASP A O 1
ATOM 3662 N N . PHE A 1 478 ? -18.140 -10.125 16.189 1.00 98.31 478 PHE A N 1
ATOM 3663 C CA . PHE A 1 478 ? -18.745 -8.852 15.827 1.00 98.31 478 PHE A CA 1
ATOM 3664 C C . PHE A 1 478 ? -20.114 -8.699 16.487 1.00 98.31 478 PHE A C 1
ATOM 3666 O O . PHE A 1 478 ? -20.801 -9.680 16.758 1.00 98.31 478 PHE A O 1
ATOM 3673 N N . VAL A 1 479 ? -20.530 -7.462 16.725 1.00 98.50 479 VAL A N 1
ATOM 3674 C CA . VAL A 1 479 ? -21.876 -7.138 17.195 1.00 98.50 479 VAL A CA 1
ATOM 3675 C C . VAL A 1 479 ? -22.730 -6.748 15.999 1.00 98.50 479 VAL A C 1
ATOM 3677 O O . VAL A 1 479 ? -22.356 -5.866 15.224 1.00 98.50 479 VAL A O 1
ATOM 3680 N N . ARG A 1 480 ? -23.879 -7.408 15.843 1.00 98.56 480 ARG A N 1
ATOM 3681 C CA . ARG A 1 480 ? -24.915 -7.011 14.891 1.00 98.56 480 ARG A CA 1
ATOM 3682 C C . ARG A 1 480 ? -25.938 -6.128 15.593 1.00 98.56 480 ARG A C 1
ATOM 3684 O O . ARG A 1 480 ? -26.520 -6.543 16.593 1.00 98.56 480 ARG A O 1
ATOM 3691 N N . LEU A 1 481 ? -26.172 -4.952 15.029 1.00 98.56 481 LEU A N 1
ATOM 3692 C CA . LEU A 1 481 ? -27.218 -4.022 15.434 1.00 98.56 481 LEU A CA 1
ATOM 3693 C C . LEU A 1 481 ? -28.386 -4.106 14.452 1.00 98.56 481 LEU A C 1
ATOM 3695 O O . LEU A 1 481 ? -28.163 -4.293 13.253 1.00 98.56 481 LEU A O 1
ATOM 3699 N N . VAL A 1 482 ? -29.610 -3.963 14.952 1.00 97.62 482 VAL A N 1
ATOM 3700 C CA . VAL A 1 482 ? -30.853 -3.975 14.175 1.00 97.62 482 VAL A CA 1
ATOM 3701 C C . VAL A 1 482 ? -31.809 -2.928 14.739 1.00 97.62 482 VAL A C 1
ATOM 3703 O O . VAL A 1 482 ? -32.120 -2.947 15.929 1.00 97.62 482 VAL A O 1
ATOM 3706 N N . SER A 1 483 ? -32.276 -2.014 13.891 1.00 95.81 483 SER A N 1
ATOM 3707 C CA . SER A 1 483 ? -33.270 -1.009 14.273 1.00 95.81 483 SER A CA 1
ATOM 3708 C C . SER A 1 483 ? -34.700 -1.566 14.211 1.00 95.81 483 SER A C 1
ATOM 3710 O O . SER A 1 483 ? -34.949 -2.565 13.527 1.00 95.81 483 SER A O 1
ATOM 3712 N N . PRO A 1 484 ? -35.679 -0.912 14.865 1.00 93.44 484 PRO A N 1
ATOM 3713 C CA . PRO A 1 484 ? -37.092 -1.256 14.713 1.00 93.44 484 PRO A CA 1
ATOM 3714 C C . PRO A 1 484 ? -37.598 -1.206 13.264 1.00 93.44 484 PRO A C 1
ATOM 3716 O O . PRO A 1 484 ? -38.473 -1.997 12.911 1.00 93.44 484 PRO A O 1
ATOM 3719 N N . SER A 1 485 ? -37.059 -0.311 12.424 1.00 92.88 485 SER A N 1
ATOM 3720 C CA . SER A 1 485 ? -37.396 -0.245 10.993 1.00 92.88 485 SER A CA 1
ATOM 3721 C C . SER A 1 485 ? -36.821 -1.397 10.162 1.00 92.88 485 SER A C 1
ATOM 3723 O O . SER A 1 485 ? -37.275 -1.618 9.041 1.00 92.88 485 SER A O 1
ATOM 3725 N N . GLY A 1 486 ? -35.857 -2.151 10.700 1.00 93.56 486 GLY A N 1
ATOM 3726 C CA . GLY A 1 486 ? -35.161 -3.230 10.000 1.00 93.56 486 GLY A CA 1
ATOM 3727 C C . GLY A 1 486 ? -33.820 -2.827 9.383 1.00 93.56 486 GLY A C 1
ATOM 3728 O O . GLY A 1 486 ? -33.182 -3.669 8.750 1.00 93.56 486 GLY A O 1
ATOM 3729 N N . ALA A 1 487 ? -33.356 -1.587 9.588 1.00 96.25 487 ALA A N 1
ATOM 3730 C CA . ALA A 1 487 ? -31.977 -1.217 9.282 1.00 96.25 487 ALA A CA 1
ATOM 3731 C C . ALA A 1 487 ? -31.008 -2.070 10.118 1.00 96.25 487 ALA A C 1
ATOM 3733 O O . ALA A 1 487 ? -31.358 -2.551 11.199 1.00 96.25 487 ALA A O 1
ATOM 3734 N N . SER A 1 488 ? -29.781 -2.277 9.638 1.00 98.25 488 SER A N 1
ATOM 3735 C CA . SER A 1 488 ? -28.798 -3.109 10.348 1.00 98.25 488 SER A CA 1
ATOM 3736 C C . SER A 1 488 ? -27.365 -2.618 10.189 1.00 98.25 488 SER A C 1
ATOM 3738 O O . SER A 1 488 ? -27.030 -1.972 9.200 1.00 98.25 488 SER A O 1
ATOM 3740 N N . ALA A 1 489 ? -26.506 -2.933 11.158 1.00 98.56 489 ALA A N 1
ATOM 3741 C CA . ALA A 1 489 ? -25.074 -2.651 11.093 1.00 98.56 489 ALA A CA 1
ATOM 3742 C C . ALA A 1 489 ? -24.250 -3.774 11.737 1.00 98.56 489 ALA A C 1
ATOM 3744 O O . ALA A 1 489 ? -24.724 -4.459 12.643 1.00 98.56 489 ALA A O 1
ATOM 3745 N N . GLU A 1 490 ? -23.006 -3.958 11.290 1.00 98.50 490 GLU A N 1
ATOM 3746 C CA . GLU A 1 490 ? -22.091 -4.974 11.834 1.00 98.50 490 GLU A CA 1
ATOM 3747 C C . GLU A 1 490 ? -20.773 -4.344 12.291 1.00 98.50 490 GLU A C 1
ATOM 3749 O O . GLU A 1 490 ? -20.044 -3.757 11.485 1.00 98.50 490 GLU A O 1
ATOM 3754 N N . VAL A 1 491 ? -20.450 -4.502 13.578 1.00 98.75 491 VAL A N 1
ATOM 3755 C CA . VAL A 1 491 ? -19.290 -3.886 14.239 1.00 98.75 491 VAL A CA 1
ATOM 3756 C C . VAL A 1 491 ? -18.339 -4.967 14.748 1.00 98.75 491 VAL A C 1
ATOM 3758 O O . VAL A 1 491 ? -18.640 -5.669 15.710 1.00 98.75 491 VAL A O 1
ATOM 3761 N N . TYR A 1 492 ? -17.184 -5.121 14.104 1.00 98.56 492 TYR A N 1
ATOM 3762 C CA . TYR A 1 492 ? -16.175 -6.109 14.487 1.00 98.56 492 TYR A CA 1
ATOM 3763 C C . TYR A 1 492 ? -15.360 -5.638 15.688 1.00 98.56 492 TYR A C 1
ATOM 3765 O O . TYR A 1 492 ? -14.879 -4.506 15.718 1.00 98.56 492 TYR A O 1
ATOM 3773 N N . LEU A 1 493 ? -15.136 -6.543 16.645 1.00 98.38 493 LEU A N 1
ATOM 3774 C CA . LEU A 1 493 ? -14.315 -6.248 17.823 1.00 98.38 493 LEU A CA 1
ATOM 3775 C C . LEU A 1 493 ? -12.833 -6.112 17.456 1.00 98.38 493 LEU A C 1
ATOM 3777 O O . LEU A 1 493 ? -12.118 -5.283 18.016 1.00 98.38 493 LEU A O 1
ATOM 3781 N N . TYR A 1 494 ? -12.364 -6.901 16.483 1.00 97.94 494 TYR A N 1
ATOM 3782 C CA . TYR A 1 494 ? -11.022 -6.739 15.932 1.00 97.94 494 TYR A CA 1
ATOM 3783 C C . TYR A 1 494 ? -10.939 -5.429 15.150 1.00 97.94 494 TYR A C 1
ATOM 3785 O O . TYR A 1 494 ? -11.564 -5.271 14.102 1.00 97.94 494 TYR A O 1
ATOM 3793 N N . GLY A 1 495 ? -10.151 -4.497 15.669 1.00 97.44 495 GLY A N 1
ATOM 3794 C CA . GLY A 1 495 ? -9.973 -3.168 15.116 1.00 97.44 495 GLY A CA 1
ATOM 3795 C C . GLY A 1 495 ? -11.124 -2.200 15.379 1.00 97.44 495 GLY A C 1
ATOM 3796 O O . GLY A 1 495 ? -11.046 -1.099 14.848 1.00 97.44 495 GLY A O 1
ATOM 3797 N N . GLY A 1 496 ? -12.159 -2.588 16.140 1.00 97.94 496 GLY A N 1
ATOM 3798 C CA . GLY A 1 496 ? -13.301 -1.727 16.482 1.00 97.94 496 GLY A CA 1
ATOM 3799 C C . GLY A 1 496 ? -14.093 -1.216 15.272 1.00 97.94 496 GLY A C 1
ATOM 3800 O O . GLY A 1 496 ? -14.628 -0.117 15.304 1.00 97.94 496 GLY A O 1
ATOM 3801 N N . VAL A 1 497 ? -14.121 -1.964 14.168 1.00 98.50 497 VAL A N 1
ATOM 3802 C CA . VAL A 1 497 ? -14.506 -1.442 12.848 1.00 98.50 497 VAL A CA 1
ATOM 3803 C C . VAL A 1 497 ? -15.947 -1.781 12.470 1.00 98.50 497 VAL A C 1
ATOM 3805 O O . VAL A 1 497 ? -16.356 -2.942 12.490 1.00 98.50 497 VAL A O 1
ATOM 3808 N N . VAL A 1 498 ? -16.712 -0.777 12.032 1.00 98.81 498 VAL A N 1
ATOM 3809 C CA . VAL A 1 498 ? -18.008 -1.002 11.369 1.00 98.81 498 VAL A CA 1
ATOM 3810 C C . VAL A 1 498 ? -17.761 -1.477 9.941 1.00 98.81 498 VAL A C 1
ATOM 3812 O O . VAL A 1 498 ? -17.071 -0.804 9.181 1.00 98.81 498 VAL A O 1
ATOM 3815 N N . THR A 1 499 ? -18.315 -2.625 9.563 1.00 98.25 499 THR A N 1
ATOM 3816 C CA . THR A 1 499 ? -18.066 -3.280 8.261 1.00 98.25 499 THR A CA 1
ATOM 3817 C C . THR A 1 499 ? -19.299 -3.385 7.365 1.00 98.25 499 THR A C 1
ATOM 3819 O O . THR A 1 499 ? -19.166 -3.690 6.180 1.00 98.25 499 THR A O 1
ATOM 3822 N N . SER A 1 500 ? -20.484 -3.115 7.910 1.00 98.44 500 SER A N 1
ATOM 3823 C CA . SER A 1 500 ? -21.754 -3.096 7.184 1.00 98.44 500 SER A CA 1
ATOM 3824 C C . SER A 1 500 ? -22.684 -2.068 7.819 1.00 98.44 500 SER A C 1
ATOM 3826 O O . SER A 1 500 ? -22.703 -1.936 9.046 1.00 98.44 500 SER A O 1
ATOM 3828 N N . TYR A 1 501 ? -23.433 -1.357 6.980 1.00 98.44 501 TYR A N 1
ATOM 3829 C CA . TYR A 1 501 ? -24.587 -0.547 7.350 1.00 98.44 501 TYR A CA 1
ATOM 3830 C C . TYR A 1 501 ? -25.613 -0.617 6.223 1.00 98.44 501 TYR A C 1
ATOM 3832 O O . TYR A 1 501 ? -25.338 -0.192 5.098 1.00 98.44 501 TYR A O 1
ATOM 3840 N N . LYS A 1 502 ? -26.793 -1.151 6.536 1.00 97.25 502 LYS A N 1
ATOM 3841 C CA . LYS A 1 502 ? -27.913 -1.276 5.612 1.00 97.25 502 LYS A CA 1
ATOM 3842 C C . LYS A 1 502 ? -29.110 -0.472 6.086 1.00 97.25 502 LYS A C 1
ATOM 3844 O O . LYS A 1 502 ? -29.452 -0.549 7.267 1.00 97.25 502 LYS A O 1
ATOM 3849 N N . ASP A 1 503 ? -29.757 0.244 5.169 1.00 94.56 503 ASP A N 1
ATOM 3850 C CA . ASP A 1 503 ? -31.071 0.837 5.440 1.00 94.56 503 ASP A CA 1
ATOM 3851 C C . ASP A 1 503 ? -32.159 -0.248 5.563 1.00 94.56 503 ASP A C 1
ATOM 3853 O O . ASP A 1 503 ? -31.916 -1.437 5.337 1.00 94.56 503 ASP A O 1
ATOM 3857 N N . ALA A 1 504 ? -33.373 0.159 5.937 1.00 92.38 504 ALA A N 1
ATOM 3858 C CA . ALA A 1 504 ? -34.522 -0.741 6.074 1.00 92.38 504 ALA A CA 1
ATOM 3859 C C . ALA A 1 504 ? -34.914 -1.447 4.759 1.00 92.38 504 ALA A C 1
ATOM 3861 O O . ALA A 1 504 ? -35.602 -2.467 4.775 1.00 92.38 504 ALA A O 1
ATOM 3862 N N . GLU A 1 505 ? -34.468 -0.924 3.616 1.00 91.19 505 GLU A N 1
ATOM 3863 C CA . GLU A 1 505 ? -34.699 -1.493 2.285 1.00 91.19 505 GLU A CA 1
ATOM 3864 C C . GLU A 1 505 ? -33.592 -2.487 1.887 1.00 91.19 505 GLU A C 1
ATOM 3866 O O . GLU A 1 505 ? -33.684 -3.147 0.851 1.00 91.19 505 GLU A O 1
ATOM 3871 N N . GLY A 1 506 ? -32.563 -2.637 2.727 1.00 91.44 506 GLY A N 1
ATOM 3872 C CA . GLY A 1 506 ? -31.440 -3.546 2.524 1.00 91.44 506 GLY A CA 1
ATOM 3873 C C . GLY A 1 506 ? -30.306 -2.969 1.674 1.00 91.44 506 GLY A C 1
ATOM 3874 O O . GLY A 1 506 ? -29.377 -3.710 1.340 1.00 91.44 506 GLY A O 1
ATOM 3875 N N . THR A 1 507 ? -30.348 -1.676 1.337 1.00 93.44 507 THR A N 1
ATOM 3876 C CA . THR A 1 507 ? -29.279 -0.993 0.600 1.00 93.44 507 THR A CA 1
ATOM 3877 C C . THR A 1 507 ? -28.046 -0.890 1.479 1.00 93.44 507 THR A C 1
ATOM 3879 O O . THR A 1 507 ? -28.125 -0.368 2.583 1.00 93.44 507 THR A O 1
ATOM 3882 N N . GLU A 1 508 ? -26.899 -1.364 1.000 1.00 96.69 508 GLU A N 1
ATOM 3883 C CA . GLU A 1 508 ? -25.653 -1.361 1.763 1.00 96.69 508 GLU A CA 1
ATOM 3884 C C . GLU A 1 508 ? -24.791 -0.135 1.452 1.00 96.69 508 GLU A C 1
ATOM 3886 O O . GLU A 1 508 ? -24.462 0.125 0.295 1.00 96.69 508 GLU A O 1
ATOM 3891 N N . PHE A 1 509 ? -24.335 0.550 2.500 1.00 97.75 509 PHE A N 1
ATOM 3892 C CA . PHE A 1 509 ? -23.571 1.789 2.386 1.00 97.75 509 PHE A CA 1
ATOM 3893 C C . PHE A 1 509 ? -22.078 1.620 2.686 1.00 97.75 509 PHE A C 1
ATOM 3895 O O . PHE A 1 509 ? -21.278 2.376 2.144 1.00 97.75 509 PHE A O 1
ATOM 3902 N N . ILE A 1 510 ? -21.646 0.622 3.468 1.00 98.25 510 ILE A N 1
ATOM 3903 C CA . ILE A 1 510 ? -20.245 0.506 3.928 1.00 98.25 510 ILE A CA 1
ATOM 3904 C C . ILE A 1 510 ? -19.507 -0.603 3.193 1.00 98.25 510 ILE A C 1
ATOM 3906 O O . ILE A 1 510 ? -19.779 -1.779 3.416 1.00 98.25 510 ILE A O 1
ATOM 3910 N N . ALA A 1 511 ? -18.525 -0.266 2.360 1.00 96.88 511 ALA A N 1
ATOM 3911 C CA . ALA A 1 511 ? -17.759 -1.222 1.565 1.00 96.88 511 ALA A CA 1
ATOM 3912 C C . ALA A 1 511 ? -16.697 -1.987 2.371 1.00 96.88 511 ALA A C 1
ATOM 3914 O O . ALA A 1 511 ? -15.932 -1.428 3.154 1.00 96.88 511 ALA A O 1
ATOM 3915 N N . VAL A 1 512 ? -16.580 -3.286 2.092 1.00 95.19 512 VAL A N 1
ATOM 3916 C CA . VAL A 1 512 ? -15.415 -4.104 2.455 1.00 95.19 512 VAL A CA 1
ATOM 3917 C C . VAL A 1 512 ? -14.798 -4.635 1.178 1.00 95.19 512 VAL A C 1
ATOM 3919 O O . VAL A 1 512 ? -15.507 -5.191 0.335 1.00 95.19 512 VAL A O 1
ATOM 3922 N N . ARG A 1 513 ? -13.482 -4.461 1.023 1.00 90.69 513 ARG A N 1
ATOM 3923 C CA . ARG A 1 513 ? -12.792 -4.860 -0.201 1.00 90.69 513 ARG A CA 1
ATOM 3924 C C . ARG A 1 513 ? -12.892 -6.371 -0.422 1.00 90.69 513 ARG A C 1
ATOM 3926 O O . ARG A 1 513 ? -12.784 -7.143 0.534 1.00 90.69 513 ARG A O 1
ATOM 3933 N N . PRO A 1 514 ? -12.972 -6.827 -1.682 1.00 85.88 514 PRO A N 1
ATOM 3934 C CA . PRO A 1 514 ? -13.062 -8.250 -2.011 1.00 85.88 514 PRO A CA 1
ATOM 3935 C C . PRO A 1 514 ? -11.825 -9.065 -1.592 1.00 85.88 514 PRO A C 1
ATOM 3937 O O . PRO A 1 514 ? -11.891 -10.292 -1.496 1.00 85.88 514 PRO A O 1
ATOM 3940 N N . ASP A 1 515 ? -10.688 -8.408 -1.351 1.00 83.19 515 ASP A N 1
ATOM 3941 C CA . ASP A 1 515 ? -9.439 -9.018 -0.888 1.00 83.19 515 ASP A CA 1
ATOM 3942 C C . ASP A 1 515 ? -9.167 -8.826 0.618 1.00 83.19 515 ASP A C 1
ATOM 3944 O O . ASP A 1 515 ? -8.073 -9.162 1.102 1.00 83.19 515 ASP A O 1
ATOM 3948 N N . ALA A 1 516 ? -10.151 -8.314 1.366 1.00 88.44 516 ALA A N 1
ATOM 3949 C CA . ALA A 1 516 ? -10.076 -8.188 2.813 1.00 88.44 516 ALA A CA 1
ATOM 3950 C C . ALA A 1 516 ? -9.897 -9.558 3.486 1.00 88.44 516 ALA A C 1
ATOM 3952 O O . ALA A 1 516 ? -10.379 -10.595 3.022 1.00 88.44 516 ALA A O 1
ATOM 3953 N N . LYS A 1 517 ? -9.167 -9.556 4.602 1.00 88.19 517 LYS A N 1
ATOM 3954 C CA . LYS A 1 517 ? -9.037 -10.713 5.487 1.00 88.19 517 LYS A CA 1
ATOM 3955 C C . LYS A 1 517 ? -9.884 -10.458 6.718 1.00 88.19 517 LYS A C 1
ATOM 3957 O O . LYS A 1 517 ? -9.683 -9.451 7.383 1.00 88.19 517 LYS A O 1
ATOM 3962 N N . MET A 1 518 ? -10.814 -11.369 6.975 1.00 89.81 518 MET A N 1
ATOM 3963 C CA . MET A 1 518 ? -11.762 -11.303 8.086 1.00 89.81 518 MET A CA 1
ATOM 3964 C C . MET A 1 518 ? -11.387 -12.324 9.172 1.00 89.81 518 MET A C 1
ATOM 3966 O O . MET A 1 518 ? -12.267 -12.906 9.792 1.00 89.81 518 MET A O 1
ATOM 3970 N N . ASP A 1 519 ? -10.085 -12.579 9.352 1.00 89.62 519 ASP A N 1
ATOM 3971 C CA . ASP A 1 519 ? -9.515 -13.629 10.216 1.00 89.62 519 ASP A CA 1
ATOM 3972 C C . ASP A 1 519 ? -8.640 -13.070 11.361 1.00 89.62 519 ASP A C 1
ATOM 3974 O O . ASP A 1 519 ? -8.027 -13.826 12.108 1.00 89.62 519 ASP A O 1
ATOM 3978 N N . GLY A 1 520 ? -8.535 -11.740 11.485 1.00 87.19 520 GLY A N 1
ATOM 3979 C CA . GLY A 1 520 ? -7.749 -11.062 12.525 1.00 87.19 520 GLY A CA 1
ATOM 3980 C C . GLY A 1 520 ? -6.236 -11.081 12.291 1.00 87.19 520 GLY A C 1
ATOM 3981 O O . GLY A 1 520 ? -5.481 -10.567 13.111 1.00 87.19 520 GLY A O 1
ATOM 3982 N N . SER A 1 521 ? -5.764 -11.642 11.171 1.00 85.12 521 SER A N 1
ATOM 3983 C CA . SER A 1 521 ? -4.329 -11.710 10.850 1.00 85.12 521 SER A CA 1
ATOM 3984 C C . SER A 1 521 ? -3.720 -10.363 10.447 1.00 85.12 521 SER A C 1
ATOM 3986 O O . SER A 1 521 ? -2.499 -10.197 10.455 1.00 85.12 521 SER A O 1
ATOM 3988 N N . LYS A 1 522 ? -4.565 -9.416 10.033 1.00 88.56 522 LYS A N 1
ATOM 3989 C CA . LYS A 1 522 ? -4.216 -8.054 9.620 1.00 88.56 522 LYS A CA 1
ATOM 3990 C C . LYS A 1 522 ? -5.468 -7.168 9.689 1.00 88.56 522 LYS A C 1
ATOM 3992 O O . LYS A 1 522 ? -6.570 -7.720 9.654 1.00 88.56 522 LYS A O 1
ATOM 3997 N N . PRO A 1 523 ? -5.331 -5.829 9.659 1.00 93.25 523 PRO A N 1
ATOM 3998 C CA . PRO A 1 523 ? -6.475 -4.924 9.590 1.00 93.25 523 PRO A CA 1
ATOM 3999 C C . PRO A 1 523 ? -7.453 -5.280 8.470 1.00 93.25 523 PRO A C 1
ATOM 4001 O O . PRO A 1 523 ? -7.045 -5.566 7.332 1.00 93.25 523 PRO A O 1
ATOM 4004 N N . ILE A 1 524 ? -8.745 -5.220 8.792 1.00 94.31 524 ILE A N 1
ATOM 4005 C CA . ILE A 1 524 ? -9.822 -5.414 7.823 1.00 94.31 524 ILE A CA 1
ATOM 4006 C C . ILE A 1 524 ? -9.716 -4.303 6.771 1.00 94.31 524 ILE A C 1
ATOM 4008 O O . ILE A 1 524 ? -9.658 -3.118 7.082 1.00 94.31 524 ILE A O 1
ATOM 4012 N N . SER A 1 525 ? -9.610 -4.697 5.501 1.00 93.50 525 SER A N 1
ATOM 4013 C CA . SER A 1 525 ? -9.459 -3.760 4.381 1.00 93.50 525 SER A CA 1
ATOM 4014 C C . SER A 1 525 ? -10.840 -3.293 3.921 1.00 93.50 525 SER A C 1
ATOM 4016 O O . SER A 1 525 ? -11.410 -3.859 2.992 1.00 93.50 525 SER A O 1
ATOM 4018 N N . GLY A 1 526 ? -11.400 -2.311 4.617 1.00 94.56 526 GLY A N 1
ATOM 4019 C CA . GLY A 1 526 ? -12.772 -1.854 4.423 1.00 94.56 526 GLY A CA 1
ATOM 4020 C C . GLY A 1 526 ? -13.362 -1.272 5.700 1.00 94.56 526 GLY A C 1
ATOM 4021 O O . GLY A 1 526 ? -12.677 -1.197 6.720 1.00 94.56 526 GLY A O 1
ATOM 4022 N N . GLY A 1 527 ? -14.646 -0.934 5.657 1.00 97.88 527 GLY A N 1
ATOM 4023 C CA . GLY A 1 527 ? -15.361 -0.449 6.828 1.00 97.88 527 GLY A CA 1
ATOM 4024 C C . GLY A 1 527 ? -15.014 0.985 7.222 1.00 97.88 527 GLY A C 1
ATOM 4025 O O . GLY A 1 527 ? -14.437 1.736 6.441 1.00 97.88 527 GLY A O 1
ATOM 4026 N N . LEU A 1 528 ? -15.347 1.353 8.457 1.00 98.44 528 LEU A N 1
ATOM 4027 C CA . LEU A 1 528 ? -14.937 2.603 9.108 1.00 98.44 528 LEU A CA 1
ATOM 4028 C C . LEU A 1 528 ? -13.646 2.361 9.912 1.00 98.44 528 LEU A C 1
ATOM 4030 O O . LEU A 1 528 ? -13.655 2.331 11.139 1.00 98.44 528 LEU A O 1
ATOM 4034 N N . SER A 1 529 ? -12.538 2.059 9.227 1.00 98.00 529 SER A N 1
ATOM 4035 C CA . SER A 1 529 ? -11.295 1.617 9.885 1.00 98.00 529 SER A CA 1
ATOM 4036 C C . SER A 1 529 ? -10.608 2.750 10.654 1.00 98.00 529 SER A C 1
ATOM 4038 O O . SER A 1 529 ? -10.286 3.786 10.077 1.00 98.00 529 SER A O 1
ATOM 4040 N N . HIS A 1 530 ? -10.229 2.510 11.910 1.00 98.19 530 HIS A N 1
ATOM 4041 C CA . HIS A 1 530 ? -9.494 3.491 12.713 1.00 98.19 530 HIS A CA 1
ATOM 4042 C C . HIS A 1 530 ? -8.040 3.689 12.253 1.00 98.19 530 HIS A C 1
ATOM 4044 O O . HIS A 1 530 ? -7.270 2.732 12.124 1.00 98.19 530 HIS A O 1
ATOM 4050 N N . CYS A 1 531 ? -7.639 4.948 12.090 1.00 97.75 531 CYS A N 1
ATOM 4051 C CA . CYS A 1 531 ? -6.246 5.379 12.034 1.00 97.75 531 CYS A CA 1
ATOM 4052 C C . CYS A 1 531 ? -5.923 6.138 13.321 1.00 97.75 531 CYS A C 1
ATOM 4054 O O . CYS A 1 531 ? -6.263 7.311 13.430 1.00 97.75 531 CYS A O 1
ATOM 4056 N N . TRP A 1 532 ? -5.334 5.473 14.312 1.00 98.12 532 TRP A N 1
ATOM 4057 C CA . TRP A 1 532 ? -5.057 6.084 15.615 1.00 98.12 532 TRP A CA 1
ATOM 4058 C C . TRP A 1 532 ? -3.950 5.315 16.353 1.00 98.12 532 TRP A C 1
ATOM 4060 O O . TRP A 1 532 ? -3.905 4.078 16.252 1.00 98.12 532 TRP A O 1
ATOM 4070 N N . PRO A 1 533 ? -3.036 5.995 17.074 1.00 96.94 533 PRO A N 1
ATOM 4071 C CA . PRO A 1 533 ? -2.940 7.448 17.327 1.00 96.94 533 PRO A CA 1
ATOM 4072 C C . PRO A 1 533 ? -2.215 8.246 16.226 1.00 96.94 533 PRO A C 1
ATOM 4074 O O . PRO A 1 533 ? -1.807 9.384 16.443 1.00 96.94 533 PRO A O 1
ATOM 4077 N N . GLN A 1 534 ? -2.006 7.648 15.052 1.00 95.12 534 GLN A N 1
ATOM 4078 C CA . GLN A 1 534 ? -1.280 8.252 13.936 1.00 95.12 534 GLN A CA 1
ATOM 4079 C C . GLN A 1 534 ? -2.092 8.103 12.651 1.00 95.12 534 GLN A C 1
ATOM 4081 O O . GLN A 1 534 ? -2.618 7.020 12.380 1.00 95.12 534 GLN A O 1
ATOM 4086 N N . PHE A 1 535 ? -2.131 9.148 11.824 1.00 88.12 535 PHE A N 1
ATOM 4087 C CA . PHE A 1 535 ? -2.706 9.097 10.483 1.00 88.12 535 PHE A CA 1
ATOM 4088 C C . PHE A 1 535 ? -1.588 9.029 9.435 1.00 88.12 535 PHE A C 1
ATOM 4090 O O . PHE A 1 535 ? -0.661 9.830 9.441 1.00 88.12 535 PHE A O 1
ATOM 4097 N N . GLY A 1 536 ? -1.645 8.044 8.535 1.00 81.62 536 GLY A N 1
ATOM 4098 C CA . GLY A 1 536 ? -0.610 7.860 7.518 1.00 81.62 536 GLY A CA 1
ATOM 4099 C C . GLY A 1 536 ? 0.731 7.345 8.078 1.00 81.62 536 GLY A C 1
ATOM 4100 O O . GLY A 1 536 ? 0.760 6.656 9.111 1.00 81.62 536 GLY A O 1
ATOM 4101 N N . PRO A 1 537 ? 1.841 7.549 7.346 1.00 79.25 537 PRO A N 1
ATOM 4102 C CA . PRO A 1 537 ? 3.176 7.130 7.772 1.00 79.25 537 PRO A CA 1
ATOM 4103 C C . PRO A 1 537 ? 3.717 8.018 8.904 1.00 79.25 537 PRO A C 1
ATOM 4105 O O . PRO A 1 537 ? 3.444 9.210 8.940 1.00 79.25 537 PRO A O 1
ATOM 4108 N N . GLY A 1 538 ? 4.536 7.451 9.791 1.00 84.06 538 GLY A N 1
ATOM 4109 C CA . GLY A 1 538 ? 5.131 8.180 10.914 1.00 84.06 538 GLY A CA 1
ATOM 4110 C C . GLY A 1 538 ? 6.024 7.291 11.781 1.00 84.06 538 GLY A C 1
ATOM 4111 O O . GLY A 1 538 ? 6.616 6.335 11.269 1.00 84.06 538 GLY A O 1
ATOM 4112 N N . GLU A 1 539 ? 6.146 7.622 13.068 1.00 80.25 539 GLU A N 1
ATOM 4113 C CA . GLU A 1 539 ? 7.038 6.943 14.021 1.00 80.25 539 GLU A CA 1
ATOM 4114 C C . GLU A 1 539 ? 6.613 5.501 14.300 1.00 80.25 539 GLU A C 1
ATOM 4116 O O . GLU A 1 539 ? 7.454 4.602 14.382 1.00 80.25 539 GLU A O 1
ATOM 4121 N N . ILE A 1 540 ? 5.301 5.273 14.382 1.00 88.44 540 ILE A N 1
ATOM 4122 C CA . ILE A 1 540 ? 4.720 3.938 14.511 1.00 88.44 540 ILE A CA 1
ATOM 4123 C C . ILE A 1 540 ? 4.238 3.430 13.152 1.00 88.44 540 ILE A C 1
ATOM 4125 O O . ILE A 1 540 ? 4.283 4.120 12.126 1.00 88.44 540 ILE A O 1
ATOM 4129 N N . GLN A 1 541 ? 3.785 2.176 13.125 1.00 84.00 541 GLN A N 1
ATOM 4130 C CA . GLN A 1 541 ? 3.228 1.568 11.921 1.00 84.00 541 GLN A CA 1
ATOM 4131 C C . GLN A 1 541 ? 2.156 2.457 11.277 1.00 84.00 541 GLN A C 1
ATOM 4133 O O . GLN A 1 541 ? 1.422 3.171 11.957 1.00 84.00 541 GLN A O 1
ATOM 4138 N N . GLN A 1 542 ? 2.082 2.414 9.947 1.00 85.44 542 GLN A N 1
ATOM 4139 C CA . GLN A 1 542 ? 1.196 3.287 9.185 1.00 85.44 542 GLN A CA 1
ATOM 4140 C C . GLN A 1 542 ? -0.252 3.174 9.688 1.00 85.44 542 GLN A C 1
ATOM 4142 O O . GLN A 1 542 ? -0.781 2.061 9.794 1.00 85.44 542 GLN A O 1
ATOM 4147 N N . HIS A 1 543 ? -0.877 4.326 9.944 1.00 92.88 543 HIS A N 1
ATOM 4148 C CA . HIS A 1 543 ? -2.210 4.476 10.544 1.00 92.88 543 HIS A CA 1
ATOM 4149 C C . HIS A 1 543 ? -2.346 3.989 12.004 1.00 92.88 543 HIS A C 1
ATOM 4151 O O . HIS A 1 543 ? -3.448 3.725 12.481 1.00 92.88 543 HIS A O 1
ATOM 4157 N N . GLY A 1 544 ? -1.236 3.839 12.725 1.00 94.88 544 GLY A N 1
ATOM 4158 C CA . GLY A 1 544 ? -1.236 3.466 14.134 1.00 94.88 544 GLY A CA 1
ATOM 4159 C C . GLY A 1 544 ? -1.690 2.032 14.407 1.00 94.88 544 GLY A C 1
ATOM 4160 O O . GLY A 1 544 ? -1.542 1.130 13.576 1.00 94.88 544 GLY A O 1
ATOM 4161 N N . PHE A 1 545 ? -2.186 1.783 15.618 1.00 95.56 545 PHE A N 1
ATOM 4162 C CA . PHE A 1 545 ? -2.450 0.431 16.114 1.00 95.56 545 PHE A CA 1
ATOM 4163 C C . PHE A 1 545 ? -3.917 0.115 16.398 1.00 95.56 545 PHE A C 1
ATOM 4165 O O . PHE A 1 545 ? -4.234 -1.069 16.451 1.00 95.56 545 PHE A O 1
ATOM 4172 N N . ALA A 1 546 ? -4.809 1.109 16.475 1.00 97.75 546 ALA A N 1
ATOM 4173 C CA . ALA A 1 546 ? -6.227 0.911 16.803 1.00 97.75 546 ALA A CA 1
ATOM 4174 C C . ALA A 1 546 ? -6.922 -0.178 15.960 1.00 97.75 546 ALA A C 1
ATOM 4176 O O . ALA A 1 546 ? -7.646 -1.012 16.493 1.00 97.75 546 ALA A O 1
ATOM 4177 N N . ARG A 1 547 ? -6.623 -0.232 14.656 1.00 97.38 547 ARG A N 1
ATOM 4178 C CA . ARG A 1 547 ? -7.155 -1.226 13.702 1.00 97.38 547 ARG A CA 1
ATOM 4179 C C . ARG A 1 547 ? -6.507 -2.619 13.747 1.00 97.38 547 ARG A C 1
ATOM 4181 O O . ARG A 1 547 ? -6.844 -3.464 12.923 1.00 97.38 547 ARG A O 1
ATOM 4188 N N . ASN A 1 548 ? -5.519 -2.838 14.616 1.00 92.62 548 ASN A N 1
ATOM 4189 C CA . ASN A 1 548 ? -4.740 -4.083 14.687 1.00 92.62 548 ASN A CA 1
ATOM 4190 C C . ASN A 1 548 ? -5.005 -4.890 15.967 1.00 92.62 548 ASN A C 1
ATOM 4192 O O . ASN A 1 548 ? -4.450 -5.978 16.114 1.00 92.62 548 ASN A O 1
ATOM 4196 N N . VAL A 1 549 ? -5.793 -4.354 16.901 1.00 94.25 549 VAL A N 1
ATOM 4197 C CA . VAL A 1 549 ? -6.015 -4.935 18.232 1.00 94.25 549 VAL A CA 1
ATOM 4198 C C . VAL A 1 549 ? -7.492 -5.236 18.459 1.00 94.25 549 VAL A C 1
ATOM 4200 O O . VAL A 1 549 ? -8.353 -4.690 17.775 1.00 94.25 549 VAL A O 1
ATOM 4203 N N . MET A 1 550 ? -7.787 -6.115 19.414 1.00 96.19 550 MET A N 1
ATOM 4204 C CA . MET A 1 550 ? -9.159 -6.353 19.863 1.00 96.19 550 MET A CA 1
ATOM 4205 C C . MET A 1 550 ? -9.620 -5.209 20.763 1.00 96.19 550 MET A C 1
ATOM 4207 O O . MET A 1 550 ? -8.855 -4.745 21.606 1.00 96.19 550 MET A O 1
ATOM 4211 N N . TRP A 1 551 ? -10.865 -4.791 20.576 1.00 98.38 551 TRP A N 1
ATOM 4212 C CA . TRP A 1 551 ? -11.561 -3.866 21.458 1.00 98.38 551 TRP A CA 1
ATOM 4213 C C . TRP A 1 551 ? -12.549 -4.640 22.330 1.00 98.38 551 TRP A C 1
ATOM 4215 O O . TRP A 1 551 ? -13.198 -5.580 21.861 1.00 98.38 551 TRP A O 1
ATOM 4225 N N . ASP A 1 552 ? -12.675 -4.231 23.586 1.00 97.94 552 ASP A N 1
ATOM 4226 C CA . ASP A 1 552 ? -13.570 -4.854 24.554 1.00 97.94 552 ASP A CA 1
ATOM 4227 C C . ASP A 1 552 ? -14.969 -4.237 24.473 1.00 97.94 552 ASP A C 1
ATOM 4229 O O . ASP A 1 552 ? -15.119 -3.021 24.378 1.00 97.94 552 ASP A O 1
ATOM 4233 N N . VAL A 1 553 ? -16.020 -5.058 24.545 1.00 98.38 553 VAL A N 1
ATOM 4234 C CA . VAL A 1 553 ? -17.402 -4.557 24.613 1.00 98.38 553 VAL A CA 1
ATOM 4235 C C . VAL A 1 553 ? -17.686 -4.026 26.016 1.00 98.38 553 VAL A C 1
ATOM 4237 O O . VAL A 1 553 ? -17.699 -4.790 26.981 1.00 98.38 553 VAL A O 1
ATOM 4240 N N . LYS A 1 554 ? -17.976 -2.729 26.128 1.00 97.75 554 LYS A N 1
ATOM 4241 C CA . LYS A 1 554 ? -18.406 -2.084 27.378 1.00 97.75 554 LYS A CA 1
ATOM 4242 C C . LYS A 1 554 ? -19.899 -2.227 27.596 1.00 97.75 554 LYS A C 1
ATOM 4244 O O . LYS A 1 554 ? -20.342 -2.540 28.699 1.00 97.75 554 LYS A O 1
ATOM 4249 N N . SER A 1 555 ? -20.674 -1.997 26.542 1.00 97.12 555 SER A N 1
ATOM 4250 C CA . SER A 1 555 ? -22.123 -2.162 26.552 1.00 97.12 555 SER A CA 1
ATOM 4251 C C . SER A 1 555 ? -22.641 -2.465 25.149 1.00 97.12 555 SER A C 1
ATOM 4253 O O . SER A 1 555 ? -22.004 -2.133 24.151 1.00 97.12 555 SER A O 1
ATOM 4255 N N . SER A 1 556 ? -23.789 -3.133 25.072 1.00 96.94 556 SER A N 1
ATOM 4256 C CA . SER A 1 556 ? -24.483 -3.401 23.815 1.00 96.94 556 SER A CA 1
ATOM 4257 C C . SER A 1 556 ? -25.980 -3.506 24.075 1.00 96.94 556 SER A C 1
ATOM 4259 O O . SER A 1 556 ? -26.404 -4.091 25.073 1.00 96.94 556 SER A O 1
ATOM 4261 N N . THR A 1 557 ? -26.767 -2.956 23.161 1.00 97.12 557 THR A N 1
ATOM 4262 C CA . THR A 1 557 ? -28.207 -3.174 23.010 1.00 97.12 557 THR A CA 1
ATOM 4263 C C . THR A 1 557 ? -28.479 -3.680 21.591 1.00 97.12 557 THR A C 1
ATOM 4265 O O . THR A 1 557 ? -27.536 -3.961 20.848 1.00 97.12 557 THR A O 1
ATOM 4268 N N . ASP A 1 558 ? -29.749 -3.774 21.199 1.00 96.81 558 ASP A N 1
ATOM 4269 C CA . ASP A 1 558 ? -30.115 -4.138 19.829 1.00 96.81 558 ASP A CA 1
ATOM 4270 C C . ASP A 1 558 ? -29.705 -3.062 18.811 1.00 96.81 558 ASP A C 1
ATOM 4272 O O . ASP A 1 558 ? -29.424 -3.388 17.664 1.00 96.81 558 ASP A O 1
ATOM 4276 N N . THR A 1 559 ? -29.614 -1.791 19.216 1.00 98.06 559 THR A N 1
ATOM 4277 C CA . THR A 1 559 ? -29.319 -0.655 18.320 1.00 98.06 559 THR A CA 1
ATOM 4278 C C . THR A 1 559 ? -28.025 0.075 18.645 1.00 98.06 559 THR A C 1
ATOM 4280 O O . THR A 1 559 ? -27.625 0.966 17.899 1.00 98.06 559 THR A O 1
ATOM 4283 N N . THR A 1 560 ? -27.349 -0.274 19.739 1.00 98.44 560 THR A N 1
ATOM 4284 C CA . THR A 1 560 ? -26.113 0.394 20.154 1.00 98.44 560 THR A CA 1
ATOM 4285 C C . THR A 1 560 ? -25.039 -0.590 20.584 1.00 98.44 560 THR A C 1
ATOM 4287 O O . THR A 1 560 ? -25.332 -1.622 21.183 1.00 98.44 560 THR A O 1
ATOM 4290 N N . VAL A 1 561 ? -23.778 -0.252 20.336 1.00 98.75 561 VAL A N 1
ATOM 4291 C CA . VAL A 1 561 ? -22.622 -0.919 20.946 1.00 98.75 561 VAL A CA 1
ATOM 4292 C C . VAL A 1 561 ? -21.577 0.117 21.325 1.00 98.75 561 VAL A C 1
ATOM 4294 O O . VAL A 1 561 ? -21.347 1.070 20.587 1.00 98.75 561 VAL A O 1
ATOM 4297 N N . GLU A 1 562 ? -20.944 -0.072 22.475 1.00 98.81 562 GLU A N 1
ATOM 4298 C CA . GLU A 1 562 ? -19.801 0.710 22.923 1.00 98.81 562 GLU A CA 1
ATOM 4299 C C . GLU A 1 562 ? -18.601 -0.211 23.122 1.00 98.81 562 GLU A C 1
ATOM 4301 O O . GLU A 1 562 ? -18.660 -1.173 23.894 1.00 98.81 562 GLU A O 1
ATOM 4306 N N . LEU A 1 563 ? -17.519 0.094 22.414 1.00 98.81 563 LEU A N 1
ATOM 4307 C CA . LEU A 1 563 ? -16.254 -0.625 22.452 1.00 98.81 563 LEU A CA 1
ATOM 4308 C C . LEU A 1 563 ? -15.187 0.216 23.154 1.00 98.81 563 LEU A C 1
ATOM 4310 O O . LEU A 1 563 ? -15.187 1.436 23.025 1.00 98.81 563 LEU A O 1
ATOM 4314 N N . GLU A 1 564 ? -14.245 -0.415 23.849 1.00 98.62 564 GLU A N 1
ATOM 4315 C CA . GLU A 1 564 ? -13.123 0.258 24.508 1.00 98.62 564 GLU A CA 1
ATOM 4316 C C . GLU A 1 564 ? -11.791 -0.411 24.171 1.00 98.62 564 GLU A C 1
ATOM 4318 O O . GLU A 1 564 ? -11.655 -1.633 24.160 1.00 98.62 564 GLU A O 1
ATOM 4323 N N . MET A 1 565 ? -10.789 0.425 23.931 1.00 98.25 565 MET A N 1
ATOM 4324 C CA . MET A 1 565 ? -9.394 0.046 23.830 1.00 98.25 565 MET A CA 1
ATOM 4325 C C . MET A 1 565 ? -8.607 0.772 24.921 1.00 98.25 565 MET A C 1
ATOM 4327 O O . MET A 1 565 ? -8.568 2.007 24.976 1.00 98.25 565 MET A O 1
ATOM 4331 N N . LEU A 1 566 ? -7.952 -0.017 25.768 1.00 97.81 566 LEU A N 1
ATOM 4332 C CA . LEU A 1 566 ? -7.043 0.441 26.815 1.00 97.81 566 LEU A CA 1
ATOM 4333 C C . LEU A 1 566 ? -5.581 0.114 26.451 1.00 97.81 566 LEU A C 1
ATOM 4335 O O . LEU A 1 566 ? -5.332 -0.697 25.551 1.00 97.81 566 LEU A O 1
ATOM 4339 N N . PRO A 1 567 ? -4.595 0.714 27.139 1.00 96.19 567 PRO A N 1
ATOM 4340 C CA . PRO A 1 567 ? -3.195 0.398 26.937 1.00 96.19 567 PRO A CA 1
ATOM 4341 C C . PRO A 1 567 ? -2.919 -1.070 27.273 1.00 96.19 567 PRO A C 1
ATOM 4343 O O . PRO A 1 567 ? -3.357 -1.592 28.296 1.00 96.19 567 PRO A O 1
ATOM 4346 N N . SER A 1 568 ? -2.135 -1.721 26.426 1.00 91.94 568 SER A N 1
ATOM 4347 C CA . SER A 1 568 ? -1.607 -3.072 26.615 1.00 91.94 568 SER A CA 1
ATOM 4348 C C . SER A 1 568 ? -0.091 -3.062 26.439 1.00 91.94 568 SER A C 1
ATOM 4350 O O . SER A 1 568 ? 0.468 -2.085 25.939 1.00 91.94 568 SER A O 1
ATOM 4352 N N . ASP A 1 569 ? 0.584 -4.160 26.781 1.00 92.75 569 ASP A N 1
ATOM 4353 C CA . ASP A 1 569 ? 2.030 -4.294 26.551 1.00 92.75 569 ASP A CA 1
ATOM 4354 C C . ASP A 1 569 ? 2.398 -4.029 25.080 1.00 92.75 569 ASP A C 1
ATOM 4356 O O . ASP A 1 569 ? 3.365 -3.326 24.795 1.00 92.75 569 ASP A O 1
ATOM 4360 N N . TYR A 1 570 ? 1.569 -4.506 24.142 1.00 87.88 570 TYR A N 1
ATOM 4361 C CA . TYR A 1 570 ? 1.754 -4.282 22.706 1.00 87.88 570 TYR A CA 1
ATOM 4362 C C . TYR A 1 570 ? 1.638 -2.802 22.321 1.00 87.88 570 TYR A C 1
ATOM 4364 O O . TYR A 1 570 ? 2.472 -2.286 21.578 1.00 87.88 570 TYR A O 1
ATOM 4372 N N . THR A 1 571 ? 0.619 -2.092 22.818 1.00 90.06 571 THR A N 1
ATOM 4373 C CA . THR A 1 571 ? 0.458 -0.668 22.485 1.00 90.06 571 THR A CA 1
ATOM 4374 C C . THR A 1 571 ? 1.526 0.181 23.161 1.00 90.06 571 THR A C 1
ATOM 4376 O O . THR A 1 571 ? 2.033 1.094 22.521 1.00 90.06 571 THR A O 1
ATOM 4379 N N . LYS A 1 572 ? 1.920 -0.142 24.401 1.00 91.88 572 LYS A N 1
ATOM 4380 C CA . LYS A 1 572 ? 2.970 0.571 25.147 1.00 91.88 572 LYS A CA 1
ATOM 4381 C C . LYS A 1 572 ? 4.359 0.389 24.541 1.00 91.88 572 LYS A C 1
ATOM 4383 O O . LYS A 1 572 ? 5.161 1.314 24.591 1.00 91.88 572 LYS A O 1
ATOM 4388 N N . GLU A 1 573 ? 4.629 -0.750 23.903 1.00 91.62 573 GLU A N 1
ATOM 4389 C CA . GLU A 1 573 ? 5.868 -0.945 23.140 1.00 91.62 573 GLU A CA 1
ATOM 4390 C C . GLU A 1 573 ? 5.990 0.053 21.971 1.00 91.62 573 GLU A C 1
ATOM 4392 O O . GLU A 1 573 ? 7.092 0.496 21.646 1.00 91.62 573 GLU A O 1
ATOM 4397 N N . MET A 1 574 ? 4.866 0.430 21.352 1.00 88.88 574 MET A N 1
ATOM 4398 C CA . MET A 1 574 ? 4.833 1.389 20.241 1.00 88.88 574 MET A CA 1
ATOM 4399 C C . MET A 1 574 ? 4.653 2.840 20.699 1.00 88.88 574 MET A C 1
ATOM 4401 O O . MET A 1 574 ? 5.236 3.746 20.109 1.00 88.88 574 MET A O 1
ATOM 4405 N N . TRP A 1 575 ? 3.813 3.065 21.706 1.00 93.50 575 TRP A N 1
ATOM 4406 C CA . TRP A 1 575 ? 3.422 4.377 22.205 1.00 93.50 575 TRP A CA 1
ATOM 4407 C C . TRP A 1 575 ? 3.078 4.270 23.695 1.00 93.50 575 TRP A C 1
ATOM 4409 O O . TRP A 1 575 ? 1.954 3.936 24.075 1.00 93.50 575 TRP A O 1
ATOM 4419 N N . ASP A 1 576 ? 4.080 4.516 24.542 1.00 94.69 576 ASP A N 1
ATOM 4420 C CA . ASP A 1 576 ? 3.988 4.389 26.002 1.00 94.69 576 ASP A CA 1
ATOM 4421 C C . ASP A 1 576 ? 3.203 5.557 26.619 1.00 94.69 576 ASP A C 1
ATOM 4423 O O . ASP A 1 576 ? 3.766 6.515 27.154 1.00 94.69 576 ASP A O 1
ATOM 4427 N N . LYS A 1 577 ? 1.878 5.513 26.453 1.00 94.31 577 LYS A N 1
ATOM 4428 C CA . LYS A 1 577 ? 0.920 6.493 26.970 1.00 94.31 577 LYS A CA 1
ATOM 4429 C C . LYS A 1 577 ? -0.254 5.792 27.640 1.00 94.31 577 LYS A C 1
ATOM 4431 O O . LYS A 1 577 ? -0.716 4.745 27.188 1.00 94.31 577 LYS A O 1
ATOM 4436 N N . GLU A 1 578 ? -0.757 6.416 28.698 1.00 96.62 578 GLU A N 1
ATOM 4437 C CA . GLU A 1 578 ? -2.000 6.018 29.353 1.00 96.62 578 GLU A CA 1
ATOM 4438 C C . GLU A 1 578 ? -3.177 6.709 28.659 1.00 96.62 578 GLU A C 1
ATOM 4440 O O . GLU A 1 578 ? -3.252 7.938 28.606 1.00 96.62 578 GLU A O 1
ATOM 4445 N N . PHE A 1 579 ? -4.092 5.921 28.102 1.00 97.81 579 PHE A N 1
ATOM 4446 C CA . PHE A 1 579 ? -5.273 6.424 27.409 1.00 97.81 579 PHE A CA 1
ATOM 4447 C C . PHE A 1 579 ? -6.503 5.564 27.708 1.00 97.81 579 PHE A C 1
ATOM 4449 O O . PHE A 1 579 ? -6.400 4.464 28.238 1.00 97.81 579 PHE A O 1
ATOM 4456 N N . ALA A 1 580 ? -7.680 6.053 27.343 1.00 98.19 580 ALA A N 1
ATOM 4457 C CA . ALA A 1 580 ? -8.850 5.224 27.094 1.00 98.19 580 ALA A CA 1
ATOM 4458 C C . ALA A 1 580 ? -9.478 5.698 25.786 1.00 98.19 580 ALA A C 1
ATOM 4460 O O . ALA A 1 580 ? -9.764 6.887 25.639 1.00 98.19 580 ALA A O 1
ATOM 4461 N N . CYS A 1 581 ? -9.632 4.790 24.825 1.00 98.56 581 CYS A N 1
ATOM 4462 C CA . CYS A 1 581 ? -10.277 5.087 23.556 1.00 98.56 581 CYS A CA 1
ATOM 4463 C C . CYS A 1 581 ? -11.585 4.305 23.475 1.00 98.56 581 CYS A C 1
ATOM 4465 O O . CYS A 1 581 ? -11.569 3.078 23.472 1.00 98.56 581 CYS A O 1
ATOM 4467 N N . THR A 1 582 ? -12.705 5.016 23.435 1.00 98.62 582 THR A N 1
ATOM 4468 C CA . THR A 1 582 ? -14.046 4.442 23.351 1.00 98.62 582 THR A CA 1
ATOM 4469 C C . THR A 1 582 ? -14.625 4.722 21.973 1.00 98.62 582 THR A C 1
ATOM 4471 O O . THR A 1 582 ? -14.490 5.832 21.458 1.00 98.62 582 THR A O 1
ATOM 4474 N N . PHE A 1 583 ? -15.263 3.723 21.372 1.00 98.81 583 PHE A N 1
ATOM 4475 C CA . PHE A 1 583 ? -15.961 3.852 20.102 1.00 98.81 583 PHE A CA 1
ATOM 4476 C C . PHE A 1 583 ? -17.393 3.350 20.246 1.00 98.81 583 PHE A C 1
ATOM 4478 O O . PHE A 1 583 ? -17.629 2.157 20.443 1.00 98.81 583 PHE A O 1
ATOM 4485 N N . SER A 1 584 ? -18.346 4.274 20.165 1.00 98.75 584 SER A N 1
ATOM 4486 C CA . SER A 1 584 ? -19.772 3.984 20.284 1.00 98.75 584 SER A CA 1
ATOM 4487 C C . SER A 1 584 ? -20.426 4.057 18.910 1.00 98.75 584 SER A C 1
ATOM 4489 O O . SER A 1 584 ? -20.219 5.016 18.167 1.00 98.75 584 SER A O 1
ATOM 4491 N N . VAL A 1 585 ? -21.236 3.057 18.576 1.00 98.88 585 VAL A N 1
ATOM 4492 C CA . VAL A 1 585 ? -22.001 2.975 17.330 1.00 98.88 585 VAL A CA 1
ATOM 4493 C C . VAL A 1 585 ? -23.476 2.892 17.691 1.00 98.88 585 VAL A C 1
ATOM 4495 O O . VAL A 1 585 ? -23.879 1.997 18.431 1.00 98.88 585 VAL A O 1
ATOM 4498 N N . THR A 1 586 ? -24.267 3.817 17.159 1.00 98.81 586 THR A N 1
ATOM 4499 C CA . THR A 1 586 ? -25.712 3.911 17.359 1.00 98.81 586 THR A CA 1
ATOM 4500 C C . THR A 1 586 ? -26.401 3.848 16.007 1.00 98.81 586 THR A C 1
ATOM 4502 O O . THR A 1 586 ? -26.174 4.693 15.141 1.00 98.81 586 THR A O 1
ATOM 4505 N N . LEU A 1 587 ? -27.241 2.837 15.837 1.00 98.69 587 LEU A N 1
ATOM 4506 C CA . LEU A 1 587 ? -28.074 2.633 14.667 1.00 98.69 587 LEU A CA 1
ATOM 4507 C C . LEU A 1 587 ? -29.479 3.173 14.944 1.00 98.69 587 LEU A C 1
ATOM 4509 O O . LEU A 1 587 ? -30.201 2.655 15.795 1.00 98.69 587 LEU A O 1
ATOM 4513 N N . GLU A 1 588 ? -29.857 4.207 14.209 1.00 97.19 588 GLU A N 1
ATOM 4514 C CA . GLU A 1 588 ? -31.207 4.762 14.189 1.00 97.19 588 GLU A CA 1
ATOM 4515 C C . GLU A 1 588 ? -31.915 4.323 12.897 1.00 97.19 588 GLU A C 1
ATOM 4517 O O . GLU A 1 588 ? -31.304 3.722 12.011 1.00 97.19 588 GLU A O 1
ATOM 4522 N N . ASP A 1 589 ? -33.219 4.584 12.788 1.00 92.38 589 ASP A N 1
ATOM 4523 C CA . ASP A 1 589 ? -34.006 4.105 11.646 1.00 92.38 589 ASP A CA 1
ATOM 4524 C C . ASP A 1 589 ? -33.577 4.733 10.307 1.00 92.38 589 ASP A C 1
ATOM 4526 O O . ASP A 1 589 ? -33.737 4.092 9.268 1.00 92.38 589 ASP A O 1
ATOM 4530 N N . ASP A 1 590 ? -33.032 5.954 10.323 1.00 92.94 590 ASP A N 1
ATOM 4531 C CA . ASP A 1 590 ? -32.640 6.730 9.139 1.00 92.94 590 ASP A CA 1
ATOM 4532 C C . ASP A 1 590 ? -31.154 7.133 9.109 1.00 92.94 590 ASP A C 1
ATOM 4534 O O . ASP A 1 590 ? -30.728 7.809 8.173 1.00 92.94 590 ASP A O 1
ATOM 4538 N N . GLN A 1 591 ? -30.352 6.740 10.105 1.00 97.94 591 GLN A N 1
ATOM 4539 C CA . GLN A 1 591 ? -28.932 7.098 10.163 1.00 97.94 591 GLN A CA 1
ATOM 4540 C C . GLN A 1 591 ? -28.091 6.135 11.012 1.00 97.94 591 GLN A C 1
ATOM 4542 O O . GLN A 1 591 ? -28.574 5.500 11.950 1.00 97.94 591 GLN A O 1
ATOM 4547 N N . LEU A 1 592 ? -26.790 6.078 10.718 1.00 98.75 592 LEU A N 1
ATOM 4548 C CA . LEU A 1 592 ? -25.781 5.469 11.582 1.00 98.75 592 LEU A CA 1
ATOM 4549 C C . LEU A 1 592 ? -24.912 6.568 12.190 1.00 98.75 592 LEU A C 1
ATOM 4551 O O . LEU A 1 592 ? -24.229 7.301 11.475 1.00 98.75 592 LEU A O 1
ATOM 4555 N N . LYS A 1 593 ? -24.889 6.652 13.517 1.00 98.81 593 LYS A N 1
ATOM 4556 C CA . LYS A 1 593 ? -24.026 7.570 14.256 1.00 98.81 593 LYS A CA 1
ATOM 4557 C C . LYS A 1 593 ? -22.877 6.810 14.898 1.00 98.81 593 LYS A C 1
ATOM 4559 O O . LYS A 1 593 ? -23.078 5.783 15.539 1.00 98.81 593 LYS A O 1
ATOM 4564 N N . THR A 1 594 ? -21.675 7.353 14.780 1.00 98.81 594 THR A N 1
ATOM 4565 C CA . THR A 1 594 ? -20.489 6.857 15.478 1.00 98.81 594 THR A CA 1
ATOM 4566 C C . THR A 1 594 ? -19.872 7.962 16.323 1.00 98.81 594 THR A C 1
ATOM 4568 O O . THR A 1 594 ? -19.929 9.137 15.953 1.00 98.81 594 THR A O 1
ATOM 4571 N N . ASN A 1 595 ? -19.301 7.592 17.463 1.00 98.69 595 ASN A N 1
ATOM 4572 C CA . ASN A 1 595 ? -18.619 8.503 18.367 1.00 98.69 595 ASN A CA 1
ATOM 4573 C C . ASN A 1 595 ? -17.296 7.893 18.827 1.00 98.69 595 ASN A C 1
ATOM 4575 O O . ASN A 1 595 ? -17.296 6.842 19.463 1.00 98.69 595 ASN A O 1
ATOM 4579 N N . MET A 1 596 ? -16.183 8.551 18.512 1.00 98.62 596 MET A N 1
ATOM 4580 C CA . MET A 1 596 ? -14.861 8.202 19.014 1.00 98.62 596 MET A CA 1
ATOM 4581 C C . MET A 1 596 ? -14.465 9.178 20.120 1.00 98.62 596 MET A C 1
ATOM 4583 O O . MET A 1 596 ? -14.245 10.359 19.857 1.00 98.62 596 MET A O 1
ATOM 4587 N N . LEU A 1 597 ? -14.316 8.670 21.341 1.00 98.69 597 LEU A N 1
ATOM 4588 C CA . LEU A 1 597 ? -13.856 9.426 22.500 1.00 98.69 597 LEU A CA 1
ATOM 4589 C C . LEU A 1 597 ? -12.451 8.962 22.884 1.00 98.69 597 LEU A C 1
ATOM 4591 O O . LEU A 1 597 ? -12.232 7.792 23.188 1.00 98.69 597 LEU A O 1
ATOM 4595 N N . VAL A 1 598 ? -11.492 9.882 22.903 1.00 98.56 598 VAL A N 1
ATOM 4596 C CA . VAL A 1 598 ? -10.125 9.630 23.370 1.00 98.56 598 VAL A CA 1
ATOM 4597 C C . VAL A 1 598 ? -9.917 10.403 24.656 1.00 98.56 598 VAL A C 1
ATOM 4599 O O . VAL A 1 598 ? -10.049 11.623 24.669 1.00 98.56 598 VAL A O 1
ATOM 4602 N N . LYS A 1 599 ? -9.565 9.712 25.737 1.00 98.50 599 LYS A N 1
ATOM 4603 C CA . LYS A 1 599 ? -9.251 10.318 27.031 1.00 98.50 599 LYS A CA 1
ATOM 4604 C C . LYS A 1 599 ? -7.800 10.059 27.404 1.00 98.50 599 LYS A C 1
ATOM 4606 O O . LYS A 1 599 ? -7.345 8.919 27.342 1.00 98.50 599 LYS A O 1
ATOM 4611 N N . ASN A 1 600 ? -7.099 11.094 27.859 1.00 98.25 600 ASN A N 1
ATOM 4612 C CA . ASN A 1 600 ? -5.814 10.929 28.526 1.00 98.25 600 ASN A CA 1
ATOM 4613 C C . ASN A 1 600 ? -6.065 10.514 29.983 1.00 98.25 600 ASN A C 1
ATOM 4615 O O . ASN A 1 600 ? -6.576 11.298 30.785 1.00 98.25 600 ASN A O 1
ATOM 4619 N N . THR A 1 601 ? -5.758 9.259 30.313 1.00 97.50 601 THR A N 1
ATOM 4620 C CA . THR A 1 601 ? -5.976 8.684 31.653 1.00 97.50 601 THR A CA 1
ATOM 4621 C C . THR A 1 601 ? -4.737 8.763 32.542 1.00 97.50 601 THR A C 1
ATOM 4623 O O . THR A 1 601 ? -4.793 8.345 33.699 1.00 97.50 601 THR A O 1
ATOM 4626 N N . GLY A 1 602 ? -3.636 9.322 32.032 1.00 92.88 602 GLY A N 1
ATOM 4627 C CA . GLY A 1 602 ? -2.436 9.588 32.811 1.00 92.88 602 GLY A CA 1
ATOM 4628 C C . GLY A 1 602 ? -2.687 10.599 33.929 1.00 92.88 602 GLY A C 1
ATOM 4629 O O . GLY A 1 602 ? -3.560 11.463 33.836 1.00 92.88 602 GLY A O 1
ATOM 4630 N N . SER A 1 603 ? -1.904 10.494 35.004 1.00 84.31 603 SER A N 1
ATOM 4631 C CA . SER A 1 603 ? -1.986 11.415 36.142 1.00 84.31 603 SER A CA 1
ATOM 4632 C C . SER A 1 603 ? -1.302 12.761 35.881 1.00 84.31 603 SER A C 1
ATOM 4634 O O . SER A 1 603 ? -1.674 13.749 36.505 1.00 84.31 603 SER A O 1
ATOM 4636 N N . GLU A 1 604 ? -0.310 12.805 34.983 1.00 78.62 604 GLU A N 1
ATOM 4637 C CA . GLU A 1 604 ? 0.454 14.003 34.615 1.00 78.62 604 GLU A CA 1
ATOM 4638 C C . GLU A 1 604 ? 0.915 13.937 33.145 1.00 78.62 604 GLU A C 1
ATOM 4640 O O . GLU A 1 604 ? 1.095 12.853 32.588 1.00 78.62 604 GLU A O 1
ATOM 4645 N N . GLY A 1 605 ? 1.153 15.105 32.536 1.00 89.88 605 GLY A N 1
ATOM 4646 C CA . GLY A 1 605 ? 1.664 15.242 31.167 1.00 89.88 605 GLY A CA 1
ATOM 4647 C C . GLY A 1 605 ? 0.589 15.224 30.073 1.00 89.88 605 GLY A C 1
ATOM 4648 O O . GLY A 1 605 ? -0.575 14.913 30.314 1.00 89.88 605 GLY A O 1
ATOM 4649 N N . SER A 1 606 ? 0.993 15.575 28.853 1.00 94.44 606 SER A N 1
ATOM 4650 C CA . SER A 1 606 ? 0.152 15.533 27.655 1.00 94.44 606 SER A CA 1
ATOM 4651 C C . SER A 1 606 ? 0.665 14.500 26.645 1.00 94.44 606 SER A C 1
ATOM 4653 O O . SER A 1 606 ? 1.794 13.988 26.736 1.00 94.44 606 SER A O 1
ATOM 4655 N N . PHE A 1 607 ? -0.180 14.158 25.678 1.00 94.56 607 PHE A N 1
ATOM 4656 C CA . PHE A 1 607 ? 0.244 13.457 24.472 1.00 94.56 607 PHE A CA 1
ATOM 4657 C C . PHE A 1 607 ? -0.394 14.065 23.235 1.00 94.56 607 PHE A C 1
ATOM 4659 O O . PHE A 1 607 ? -1.495 14.606 23.305 1.00 94.56 607 PHE A O 1
ATOM 4666 N N . ASP A 1 608 ? 0.294 13.906 22.110 1.00 94.56 608 ASP A N 1
ATOM 4667 C CA . ASP A 1 608 ? -0.203 14.308 20.804 1.00 94.56 608 ASP A CA 1
ATOM 4668 C C . ASP A 1 608 ? -0.683 13.078 20.039 1.00 94.56 608 ASP A C 1
ATOM 4670 O O . ASP A 1 608 ? -0.042 12.024 20.085 1.00 94.56 608 ASP A O 1
ATOM 4674 N N . PHE A 1 609 ? -1.795 13.205 19.324 1.00 95.81 609 PHE A N 1
ATOM 4675 C CA . PHE A 1 609 ? -2.265 12.166 18.414 1.00 95.81 609 PHE A CA 1
ATOM 4676 C C . PHE A 1 609 ? -2.946 12.764 17.186 1.00 95.81 609 PHE A C 1
ATOM 4678 O O . PHE A 1 609 ? -3.459 13.876 17.217 1.00 95.81 609 PHE A O 1
ATOM 4685 N N . GLN A 1 610 ? -2.995 11.990 16.110 1.00 95.44 610 GLN A N 1
ATOM 4686 C CA . GLN A 1 610 ? -3.881 12.223 14.972 1.00 95.44 610 GLN A CA 1
ATOM 4687 C C . GLN A 1 610 ? -4.923 11.110 14.924 1.00 95.44 610 GLN A C 1
ATOM 4689 O O . GLN A 1 610 ? -4.703 10.006 15.438 1.00 95.44 610 GLN A O 1
ATOM 4694 N N . ALA A 1 611 ? -6.051 11.381 14.277 1.00 96.94 611 ALA A N 1
ATOM 4695 C CA . ALA A 1 611 ? -7.120 10.408 14.146 1.00 96.94 611 ALA A CA 1
ATOM 4696 C C . ALA A 1 611 ? -7.725 10.438 12.743 1.00 96.94 611 ALA A C 1
ATOM 4698 O O . ALA A 1 611 ? -7.827 11.493 12.120 1.00 96.94 611 ALA A O 1
ATOM 4699 N N . ALA A 1 612 ? -8.176 9.281 12.267 1.00 97.9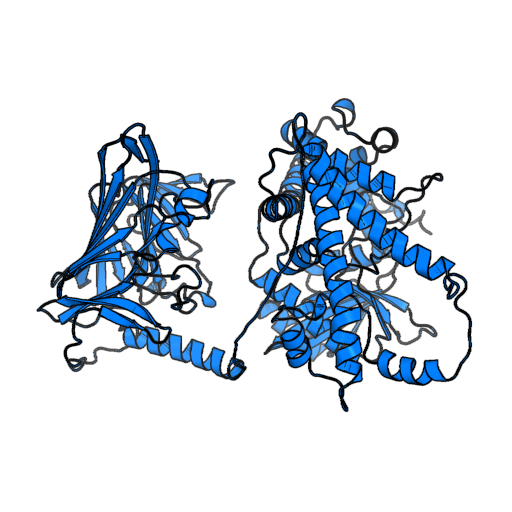4 612 ALA A N 1
ATOM 4700 C CA . ALA A 1 612 ? -9.124 9.208 11.164 1.00 97.94 612 ALA A CA 1
ATOM 4701 C C . ALA A 1 612 ? -10.028 7.979 11.272 1.00 97.94 612 ALA A C 1
ATOM 4703 O O . ALA A 1 612 ? -9.605 6.928 11.765 1.00 97.94 612 ALA A O 1
ATOM 4704 N N . LEU A 1 613 ? -11.234 8.094 10.724 1.00 98.44 613 LEU A N 1
ATOM 4705 C CA . LEU A 1 613 ? -12.027 6.962 10.258 1.00 98.44 613 LEU A CA 1
ATOM 4706 C C . LEU A 1 613 ? -11.825 6.844 8.749 1.00 98.44 613 LEU A C 1
ATOM 4708 O O . LEU A 1 613 ? -12.352 7.642 7.978 1.00 98.44 613 LEU A O 1
ATOM 4712 N N . HIS A 1 614 ? -11.048 5.846 8.330 1.00 97.81 614 HIS A N 1
ATOM 4713 C CA . HIS A 1 614 ? -10.754 5.559 6.928 1.00 97.81 614 HIS A CA 1
ATOM 4714 C C . HIS A 1 614 ? -11.946 4.837 6.288 1.00 97.81 614 HIS A C 1
ATOM 4716 O O . HIS A 1 614 ? -11.882 3.641 6.002 1.00 97.81 614 HIS A O 1
ATOM 4722 N N . SER A 1 615 ? -13.056 5.557 6.140 1.00 98.44 615 SER A N 1
ATOM 4723 C CA . SER A 1 615 ? -14.371 5.033 5.775 1.00 98.44 615 SER A CA 1
ATOM 4724 C C . SER A 1 615 ? -14.449 4.632 4.306 1.00 98.44 615 SER A C 1
ATOM 4726 O O . SER A 1 615 ? -14.195 5.447 3.425 1.00 98.44 615 SER A O 1
ATOM 4728 N N . TYR A 1 616 ? -14.817 3.381 4.038 1.00 98.56 616 TYR A N 1
ATOM 4729 C CA . TYR A 1 616 ? -15.068 2.847 2.698 1.00 98.56 616 TYR A CA 1
ATOM 4730 C C . TYR A 1 616 ? -16.575 2.834 2.434 1.00 98.56 616 TYR A C 1
ATOM 4732 O O . TYR A 1 616 ? -17.311 2.137 3.132 1.00 98.56 616 TYR A O 1
ATOM 4740 N N . PHE A 1 617 ? -17.032 3.537 1.401 1.00 98.56 617 PHE A N 1
ATOM 4741 C CA . PHE A 1 617 ? -18.440 3.577 1.010 1.00 98.56 617 PHE A CA 1
ATOM 4742 C C . PHE A 1 617 ? -18.688 2.803 -0.273 1.00 98.56 617 PHE A C 1
ATOM 4744 O O . PHE A 1 617 ? -17.895 2.878 -1.209 1.00 98.56 617 PHE A O 1
ATOM 4751 N N . THR A 1 618 ? -19.779 2.042 -0.292 1.00 97.12 618 THR A N 1
ATOM 4752 C CA . THR A 1 618 ? -20.230 1.266 -1.453 1.00 97.12 618 THR A CA 1
ATOM 4753 C C . THR A 1 618 ? -20.773 2.210 -2.516 1.00 97.12 618 THR A C 1
ATOM 4755 O O . THR A 1 618 ? -21.557 3.098 -2.196 1.00 97.12 618 THR A O 1
ATOM 4758 N N . VAL A 1 619 ? -20.380 2.005 -3.773 1.00 96.00 619 VAL A N 1
ATOM 4759 C CA . VAL A 1 619 ? -20.912 2.754 -4.922 1.00 96.00 619 VAL A CA 1
ATOM 4760 C C . VAL A 1 619 ? -21.160 1.807 -6.091 1.00 96.00 619 VAL A C 1
ATOM 4762 O O . VAL A 1 619 ? -20.460 0.806 -6.246 1.00 96.00 619 VAL A O 1
ATOM 4765 N N . SER A 1 620 ? -22.155 2.103 -6.924 1.00 94.69 620 SER A N 1
ATOM 4766 C CA . SER A 1 620 ? -22.509 1.260 -8.070 1.00 94.69 620 SER A CA 1
ATOM 4767 C C . SER A 1 620 ? -21.425 1.244 -9.154 1.00 94.69 620 SER A C 1
ATOM 4769 O O . SER A 1 620 ? -21.113 0.193 -9.717 1.00 94.69 620 SER A O 1
ATOM 4771 N N . SER A 1 621 ? -20.863 2.415 -9.453 1.00 95.69 621 SER A N 1
ATOM 4772 C CA . SER A 1 621 ? -19.671 2.630 -10.266 1.00 95.69 621 SER A CA 1
ATOM 4773 C C . SER A 1 621 ? -19.142 4.047 -10.040 1.00 95.69 621 SER A C 1
ATOM 4775 O O . SER A 1 621 ? -19.917 4.959 -9.754 1.00 95.69 621 SER A O 1
ATOM 4777 N N . LEU A 1 622 ? -17.841 4.275 -10.244 1.00 96.00 622 LEU A N 1
ATOM 4778 C CA . LEU A 1 622 ? -17.276 5.631 -10.180 1.00 96.00 622 LEU A CA 1
ATOM 4779 C C . LEU A 1 622 ? -17.835 6.558 -11.270 1.00 96.00 622 LEU A C 1
ATOM 4781 O O . LEU A 1 622 ? -17.919 7.761 -11.068 1.00 96.00 622 LEU A O 1
ATOM 4785 N N . GLU A 1 623 ? -18.259 6.000 -12.408 1.00 96.25 623 GLU A N 1
ATOM 4786 C CA . GLU A 1 623 ? -18.900 6.751 -13.499 1.00 96.25 623 GLU A CA 1
ATOM 4787 C C . GLU A 1 623 ? -20.255 7.351 -13.090 1.00 96.25 623 GLU A C 1
ATOM 4789 O O . GLU A 1 623 ? -20.642 8.403 -13.592 1.00 96.25 623 GLU A O 1
ATOM 4794 N N . LYS A 1 624 ? -20.983 6.684 -12.187 1.00 96.12 624 LYS A N 1
ATOM 4795 C CA . LYS A 1 624 ? -22.310 7.108 -11.711 1.00 96.12 624 LYS A CA 1
ATOM 4796 C C . LYS A 1 624 ? -22.263 7.842 -10.373 1.00 96.12 624 LYS A C 1
ATOM 4798 O O . LYS A 1 624 ? -23.317 8.192 -9.843 1.00 96.12 624 LYS A O 1
ATOM 4803 N N . LEU A 1 625 ? -21.061 8.039 -9.838 1.00 98.19 625 LEU A N 1
ATOM 4804 C CA . LEU A 1 625 ? -20.823 8.680 -8.561 1.00 98.19 625 LEU A CA 1
ATOM 4805 C C . LEU A 1 625 ? -20.472 10.154 -8.759 1.00 98.19 625 LEU A C 1
ATOM 4807 O O . LEU A 1 625 ? -19.499 10.498 -9.430 1.00 98.19 625 LEU A O 1
ATOM 4811 N N . GLU A 1 626 ? -21.210 11.009 -8.069 1.00 98.38 626 GLU A N 1
ATOM 4812 C CA . GLU A 1 626 ? -20.853 12.402 -7.843 1.00 98.38 626 GLU A CA 1
ATOM 4813 C C . GLU A 1 626 ? -20.677 12.627 -6.337 1.00 98.38 626 GLU A C 1
ATOM 4815 O O . GLU A 1 626 ? -21.547 12.270 -5.546 1.00 98.38 626 GLU A O 1
ATOM 4820 N N . ILE A 1 627 ? -19.560 13.225 -5.923 1.00 98.62 627 ILE A N 1
ATOM 4821 C CA . ILE A 1 627 ? -19.326 13.589 -4.521 1.00 98.62 627 ILE A CA 1
ATOM 4822 C C . ILE A 1 627 ? -19.522 15.101 -4.391 1.00 98.62 627 ILE A C 1
ATOM 4824 O O . ILE A 1 627 ? -18.672 15.890 -4.804 1.00 98.62 627 ILE A O 1
ATOM 4828 N N . ALA A 1 628 ? -20.673 15.505 -3.862 1.00 98.06 628 ALA A N 1
ATOM 4829 C CA . ALA A 1 628 ? -21.014 16.900 -3.595 1.00 98.06 628 ALA A CA 1
ATOM 4830 C C . ALA A 1 628 ? -20.623 17.300 -2.162 1.00 98.06 628 ALA A C 1
ATOM 4832 O O . ALA A 1 628 ? -20.247 16.448 -1.363 1.00 98.06 628 ALA A O 1
ATOM 4833 N N . GLY A 1 629 ? -20.714 18.588 -1.836 1.00 96.62 629 GLY A N 1
ATOM 4834 C CA . GLY A 1 629 ? -20.401 19.132 -0.510 1.00 96.62 629 GLY A CA 1
ATOM 4835 C C . GLY A 1 629 ? -19.725 20.494 -0.624 1.00 96.62 629 GLY A C 1
ATOM 4836 O O . GLY A 1 629 ? -19.633 21.064 -1.715 1.00 96.62 629 GLY A O 1
ATOM 4837 N N . SER A 1 630 ? -19.204 21.009 0.483 1.00 96.88 630 SER A N 1
ATOM 4838 C CA . SER A 1 630 ? -18.538 22.316 0.549 1.00 96.88 630 SER A CA 1
ATOM 4839 C C . SER A 1 630 ? -17.111 22.341 -0.031 1.00 96.88 630 SER A C 1
ATOM 4841 O O . SER A 1 630 ? -16.250 23.048 0.482 1.00 96.88 630 SER A O 1
ATOM 4843 N N . PHE A 1 631 ? -16.846 21.595 -1.110 1.00 97.62 631 PHE A N 1
ATOM 4844 C CA . PHE A 1 631 ? -15.516 21.453 -1.719 1.00 97.62 631 PHE A CA 1
ATOM 4845 C C . PHE A 1 631 ? -15.040 22.696 -2.479 1.00 97.62 631 PHE A C 1
ATOM 4847 O O . PHE A 1 631 ? -13.859 23.030 -2.422 1.00 97.62 631 PHE A O 1
ATOM 4854 N N . GLN A 1 632 ? -15.935 23.379 -3.196 1.00 97.38 632 GLN A N 1
ATOM 4855 C CA . GLN A 1 632 ? -15.547 24.488 -4.066 1.00 97.38 632 GLN A CA 1
ATOM 4856 C C . GLN A 1 632 ? -14.888 25.629 -3.277 1.00 97.38 632 GLN A C 1
ATOM 4858 O O . GLN A 1 632 ? -15.437 26.126 -2.295 1.00 97.38 632 GLN A O 1
ATOM 4863 N N . GLY A 1 633 ? -13.722 26.072 -3.739 1.00 96.19 633 GLY A N 1
ATOM 4864 C CA . GLY A 1 633 ? -12.919 27.116 -3.111 1.00 96.19 633 GLY A CA 1
ATOM 4865 C C . GLY A 1 633 ? -12.141 26.660 -1.875 1.00 96.19 633 GLY A C 1
ATOM 4866 O O . GLY A 1 633 ? -11.478 27.491 -1.256 1.00 96.19 633 GLY A O 1
ATOM 4867 N N . LYS A 1 634 ? -12.196 25.376 -1.495 1.00 96.50 634 LYS A N 1
ATOM 4868 C CA . LYS A 1 634 ? -11.398 24.837 -0.386 1.00 96.50 634 LYS A CA 1
ATOM 4869 C C . LYS A 1 634 ? -10.001 24.466 -0.841 1.00 96.50 634 LYS A C 1
ATOM 4871 O O . LYS A 1 634 ? -9.793 23.996 -1.961 1.00 96.50 634 LYS A O 1
ATOM 4876 N N . GLU A 1 635 ? -9.054 24.640 0.070 1.00 95.88 635 GLU A N 1
ATOM 4877 C CA . GLU A 1 635 ? -7.705 24.130 -0.105 1.00 95.88 635 GLU A CA 1
ATOM 4878 C C . GLU A 1 635 ? -7.656 22.629 0.189 1.00 95.88 635 GLU A C 1
ATOM 4880 O O . GLU A 1 635 ? -8.300 22.129 1.118 1.00 95.88 635 GLU A O 1
ATOM 4885 N N . PHE A 1 636 ? -6.864 21.910 -0.598 1.00 95.75 636 PHE A N 1
ATOM 4886 C CA . PHE A 1 636 ? -6.599 20.500 -0.385 1.00 95.75 636 PHE A CA 1
ATOM 4887 C C . PHE A 1 636 ? -5.143 20.148 -0.664 1.00 95.75 636 PHE A C 1
ATOM 4889 O O . PHE A 1 636 ? -4.509 20.713 -1.553 1.00 95.75 636 PHE A O 1
ATOM 4896 N N . LEU A 1 637 ? -4.625 19.168 0.072 1.00 91.75 637 LEU A N 1
ATOM 4897 C CA . LEU A 1 637 ? -3.335 18.551 -0.207 1.00 91.75 637 LEU A CA 1
ATOM 4898 C C . LEU A 1 637 ? -3.529 17.427 -1.225 1.00 91.75 637 LEU A C 1
ATOM 4900 O O . LEU A 1 637 ? -4.164 16.414 -0.921 1.00 91.75 637 LEU A O 1
ATOM 4904 N N . ASN A 1 638 ? -2.961 17.580 -2.418 1.00 91.81 638 ASN A N 1
ATOM 4905 C CA . ASN A 1 638 ? -2.896 16.529 -3.425 1.00 91.81 638 ASN A CA 1
ATOM 4906 C C . ASN A 1 638 ? -1.676 15.641 -3.172 1.00 91.81 638 ASN A C 1
ATOM 4908 O O . ASN A 1 638 ? -0.556 16.033 -3.495 1.00 91.81 638 ASN A O 1
ATOM 4912 N N . LYS A 1 639 ? -1.871 14.437 -2.622 1.00 84.25 639 LYS A N 1
ATOM 4913 C CA . LYS A 1 639 ? -0.751 13.544 -2.272 1.00 84.25 639 LYS A CA 1
ATOM 4914 C C . LYS A 1 639 ? -0.080 12.883 -3.480 1.00 84.25 639 LYS A C 1
ATOM 4916 O O . LYS A 1 639 ? 0.940 12.218 -3.314 1.00 84.25 639 LYS A O 1
ATOM 4921 N N . LEU A 1 640 ? -0.650 13.031 -4.677 1.00 83.38 640 LEU A N 1
ATOM 4922 C CA . LEU A 1 640 ? -0.153 12.398 -5.902 1.00 83.38 640 LEU A CA 1
ATOM 4923 C C . LEU A 1 640 ? 0.832 13.279 -6.685 1.00 83.38 640 LEU A C 1
ATOM 4925 O O . LEU A 1 640 ? 1.405 12.815 -7.671 1.00 83.38 640 LEU A O 1
ATOM 4929 N N . VAL A 1 641 ? 1.036 14.532 -6.268 1.00 74.19 641 VAL A N 1
ATOM 4930 C CA . VAL A 1 641 ? 1.898 15.504 -6.956 1.00 74.19 641 VAL A CA 1
ATOM 4931 C C . VAL A 1 641 ? 2.998 15.982 -6.011 1.00 74.19 641 VAL A C 1
ATOM 4933 O O . VAL A 1 641 ? 2.736 16.261 -4.847 1.00 74.19 641 VAL A O 1
ATOM 4936 N N . GLY A 1 642 ? 4.230 16.084 -6.515 1.00 59.28 642 GLY A N 1
ATOM 4937 C CA . GLY A 1 642 ? 5.380 16.548 -5.734 1.00 59.28 642 GLY A CA 1
ATOM 4938 C C . GLY A 1 642 ? 5.892 15.540 -4.693 1.00 59.28 642 GLY A C 1
ATOM 4939 O O . GLY A 1 642 ? 5.308 14.482 -4.458 1.00 59.28 642 GLY A O 1
ATOM 4940 N N . ASP A 1 643 ? 7.029 15.860 -4.070 1.00 51.88 643 ASP A N 1
ATOM 4941 C CA . ASP A 1 643 ? 7.589 15.085 -2.955 1.00 51.88 643 ASP A CA 1
ATOM 4942 C C . ASP A 1 643 ? 6.931 15.544 -1.646 1.00 51.88 643 ASP A C 1
ATOM 4944 O O . ASP A 1 643 ? 7.280 16.587 -1.096 1.00 51.88 643 ASP A O 1
ATOM 4948 N N . GLY A 1 644 ? 5.928 14.792 -1.185 1.00 58.28 644 GLY A N 1
ATOM 4949 C CA . GLY A 1 644 ? 5.153 15.106 0.025 1.00 58.28 644 GLY A CA 1
ATOM 4950 C C . GLY A 1 644 ? 3.758 15.696 -0.214 1.00 58.28 644 GLY A C 1
ATOM 4951 O O . GLY A 1 644 ? 3.044 15.939 0.758 1.00 58.28 644 GLY A O 1
ATOM 4952 N N . GLY A 1 645 ? 3.340 15.853 -1.472 1.00 78.94 645 GLY A N 1
ATOM 4953 C CA . GLY A 1 645 ? 2.054 16.441 -1.842 1.00 78.94 645 GLY A CA 1
ATOM 4954 C C . GLY A 1 645 ? 2.130 17.949 -2.103 1.00 78.94 645 GLY A C 1
ATOM 4955 O O . GLY A 1 645 ? 3.015 18.637 -1.596 1.00 78.94 645 GLY A O 1
ATOM 4956 N N . GLU A 1 646 ? 1.178 18.475 -2.871 1.00 85.62 646 GLU A N 1
ATOM 4957 C CA . GLU A 1 646 ? 1.058 19.913 -3.152 1.00 85.62 646 GLU A CA 1
ATOM 4958 C C . GLU A 1 646 ? -0.300 20.459 -2.704 1.00 85.62 646 GLU A C 1
ATOM 4960 O O . GLU A 1 646 ? -1.334 19.831 -2.937 1.00 85.62 646 GLU A O 1
ATOM 4965 N N . MET A 1 647 ? -0.300 21.641 -2.080 1.00 91.50 647 MET A N 1
ATOM 4966 C CA . MET A 1 647 ? -1.532 22.365 -1.756 1.00 91.50 647 MET A CA 1
ATOM 4967 C C . MET A 1 647 ? -2.132 22.975 -3.024 1.00 91.50 647 MET A C 1
ATOM 4969 O O . MET A 1 647 ? -1.440 23.643 -3.792 1.00 91.50 647 MET A O 1
ATOM 4973 N N . GLN A 1 648 ? -3.421 22.740 -3.236 1.00 94.44 648 GLN A N 1
ATOM 4974 C CA . GLN A 1 648 ? -4.194 23.197 -4.388 1.00 94.44 648 GLN A CA 1
ATOM 4975 C C . GLN A 1 648 ? -5.569 23.696 -3.923 1.00 94.44 648 GLN A C 1
ATOM 4977 O O . GLN A 1 648 ? -5.976 23.436 -2.793 1.00 94.44 648 GLN A O 1
ATOM 4982 N N . THR A 1 649 ? -6.294 24.406 -4.787 1.00 95.81 649 THR A N 1
ATOM 4983 C CA . THR A 1 649 ? -7.670 24.858 -4.527 1.00 95.81 649 THR A CA 1
ATOM 4984 C C . THR A 1 649 ? -8.634 24.096 -5.426 1.00 95.81 649 THR A C 1
ATOM 4986 O O . THR A 1 649 ? -8.358 23.887 -6.606 1.00 95.81 649 THR A O 1
ATOM 4989 N N . GLU A 1 650 ? -9.750 23.635 -4.869 1.00 96.81 650 GLU A N 1
ATOM 4990 C CA . GLU A 1 650 ? -10.756 22.890 -5.622 1.00 96.81 650 GLU A CA 1
ATOM 4991 C C . GLU A 1 650 ? -11.742 23.842 -6.293 1.00 96.81 650 GLU A C 1
ATOM 4993 O O . GLU A 1 650 ? -12.591 24.439 -5.641 1.00 96.81 650 GLU A O 1
ATOM 4998 N N . ASP A 1 651 ? -11.655 23.977 -7.611 1.00 94.81 651 ASP A N 1
ATOM 4999 C CA . ASP A 1 651 ? -12.535 24.880 -8.360 1.00 94.81 651 ASP A CA 1
ATOM 5000 C C . ASP A 1 651 ? -13.890 24.243 -8.710 1.00 94.81 651 ASP A C 1
ATOM 5002 O O . ASP A 1 651 ? -14.843 24.942 -9.078 1.00 94.81 651 ASP A O 1
ATOM 5006 N N . ARG A 1 652 ? -13.996 22.911 -8.610 1.00 95.56 652 ARG A N 1
ATOM 5007 C CA . ARG A 1 652 ? -15.207 22.163 -8.963 1.00 95.56 652 ARG A CA 1
ATOM 5008 C C . ARG A 1 652 ? -16.246 22.241 -7.842 1.00 95.56 652 ARG A C 1
ATOM 5010 O O . ARG A 1 652 ? -15.918 22.188 -6.663 1.00 95.56 652 ARG A O 1
ATOM 5017 N N . SER A 1 653 ? -17.523 22.299 -8.219 1.00 91.31 653 SER A N 1
ATOM 5018 C CA . SER A 1 653 ? -18.658 22.229 -7.283 1.00 91.31 653 SER A CA 1
ATOM 5019 C C . SER A 1 653 ? -18.917 20.821 -6.742 1.00 91.31 653 SER A C 1
ATOM 5021 O O . SER A 1 653 ? -19.573 20.661 -5.716 1.00 91.31 653 SER A O 1
ATOM 5023 N N . SER A 1 654 ? -18.429 19.803 -7.445 1.00 95.31 654 SER A N 1
ATOM 5024 C CA . SER A 1 654 ? -18.513 18.402 -7.054 1.00 95.31 654 SER A CA 1
ATOM 5025 C C . SER A 1 654 ? -17.354 17.611 -7.652 1.00 95.31 654 SER A C 1
ATOM 5027 O O . SER A 1 654 ? -16.730 18.006 -8.642 1.00 95.31 654 SER A O 1
ATOM 5029 N N . ILE A 1 655 ? -17.035 16.494 -7.010 1.00 98.00 655 ILE A N 1
ATOM 5030 C CA . ILE A 1 655 ? -15.901 15.647 -7.347 1.00 98.00 655 ILE A CA 1
ATOM 5031 C C . ILE A 1 655 ? -16.395 14.420 -8.103 1.00 98.00 655 ILE A C 1
ATOM 5033 O O . ILE A 1 655 ? -17.277 13.690 -7.653 1.00 98.00 655 ILE A O 1
ATOM 5037 N N . THR A 1 656 ? -15.752 14.170 -9.239 1.00 96.94 656 THR A N 1
ATOM 5038 C CA . THR A 1 656 ? -15.817 12.916 -9.987 1.00 96.94 656 THR A CA 1
ATOM 5039 C C . THR A 1 656 ? -14.425 12.293 -10.027 1.00 96.94 656 THR A C 1
ATOM 5041 O O . THR A 1 656 ? -13.412 12.999 -10.118 1.00 96.94 656 THR A O 1
ATOM 5044 N N . ILE A 1 657 ? -14.367 10.965 -9.930 1.00 95.31 657 ILE A N 1
ATOM 5045 C CA . ILE A 1 657 ? -13.113 10.209 -9.869 1.00 95.31 657 ILE A CA 1
ATOM 5046 C C . ILE A 1 657 ? -12.898 9.505 -11.209 1.00 95.31 657 ILE A C 1
ATOM 5048 O O . ILE A 1 657 ? -13.593 8.550 -11.544 1.00 95.31 657 ILE A O 1
ATOM 5052 N N . THR A 1 658 ? -11.922 9.989 -11.975 1.00 92.62 658 THR A N 1
ATOM 5053 C CA . THR A 1 658 ? -11.567 9.470 -13.314 1.00 92.62 658 THR A CA 1
ATOM 5054 C C . THR A 1 658 ? -10.093 9.063 -13.422 1.00 92.62 658 THR A C 1
ATOM 5056 O O . THR A 1 658 ? -9.609 8.700 -14.495 1.00 92.62 658 THR A O 1
ATOM 5059 N N . GLU A 1 659 ? -9.390 9.099 -12.294 1.00 91.25 659 GLU A N 1
ATOM 5060 C CA . GLU A 1 659 ? -7.971 8.811 -12.124 1.00 91.25 659 GLU A CA 1
ATOM 5061 C C . GLU A 1 659 ? -7.715 8.350 -10.685 1.00 91.25 659 GLU A C 1
ATOM 5063 O O . GLU A 1 659 ? -8.624 8.380 -9.848 1.00 91.25 659 GLU A O 1
ATOM 5068 N N . GLU A 1 660 ? -6.485 7.914 -10.395 1.00 90.50 660 GLU A N 1
ATOM 5069 C CA . GLU A 1 660 ? -6.077 7.638 -9.014 1.00 90.50 660 GLU A CA 1
ATOM 5070 C C . GLU A 1 660 ? -6.282 8.899 -8.174 1.00 90.50 660 GLU A C 1
ATOM 5072 O O . GLU A 1 660 ? -5.979 10.007 -8.615 1.00 90.50 660 GLU A O 1
ATOM 5077 N N . TYR A 1 661 ? -6.848 8.734 -6.982 1.00 94.56 661 TYR A N 1
ATOM 5078 C CA . TYR A 1 661 ? -7.294 9.856 -6.167 1.00 94.56 661 TYR A CA 1
ATOM 5079 C C . TYR A 1 661 ? -6.799 9.678 -4.736 1.00 94.56 661 TYR A C 1
ATOM 5081 O O . TYR A 1 661 ? -7.059 8.643 -4.127 1.00 94.56 661 TYR A O 1
ATOM 5089 N N . ASP A 1 662 ? -6.086 10.674 -4.209 1.00 95.12 662 ASP A N 1
ATOM 5090 C CA . ASP A 1 662 ? -5.670 10.766 -2.802 1.00 95.12 662 ASP A CA 1
ATOM 5091 C C . ASP A 1 662 ? -5.501 12.246 -2.427 1.00 95.12 662 ASP A C 1
ATOM 5093 O O . ASP A 1 662 ? -4.477 12.873 -2.724 1.00 95.12 662 ASP A O 1
ATOM 5097 N N . ARG A 1 663 ? -6.555 12.839 -1.855 1.00 96.50 663 ARG A N 1
ATOM 5098 C CA . ARG A 1 663 ? -6.613 14.279 -1.557 1.00 96.50 663 ARG A CA 1
ATOM 5099 C C . ARG A 1 663 ? -7.173 14.529 -0.164 1.00 96.50 663 ARG A C 1
ATOM 5101 O O . ARG A 1 663 ? -8.181 13.930 0.199 1.00 96.50 663 ARG A O 1
ATOM 5108 N N . VAL A 1 664 ? -6.530 15.420 0.591 1.00 95.00 664 VAL A N 1
ATOM 5109 C CA . VAL A 1 664 ? -6.955 15.850 1.938 1.00 95.00 664 VAL A CA 1
ATOM 5110 C C . VAL A 1 664 ? -7.569 17.238 1.828 1.00 95.00 664 VAL A C 1
ATOM 5112 O O . VAL A 1 664 ? -6.842 18.192 1.579 1.00 95.00 664 VAL A O 1
ATOM 5115 N N . TYR A 1 665 ? -8.879 17.358 1.998 1.00 96.81 665 TYR A N 1
ATOM 5116 C CA . TYR A 1 665 ? -9.610 18.621 1.960 1.00 96.81 665 TYR A CA 1
ATOM 5117 C C . TYR A 1 665 ? -9.738 19.203 3.365 1.00 96.81 665 TYR A C 1
ATOM 5119 O O . TYR A 1 665 ? -10.338 18.576 4.241 1.00 96.81 665 TYR A O 1
ATOM 5127 N N . ASN A 1 666 ? -9.202 20.408 3.556 1.00 91.69 666 ASN A N 1
ATOM 5128 C CA . ASN A 1 666 ? -9.248 21.094 4.842 1.00 91.69 666 ASN A CA 1
ATOM 5129 C C . ASN A 1 666 ? -10.624 21.736 5.062 1.00 91.69 666 ASN A C 1
ATOM 5131 O O . ASN A 1 666 ? -11.132 22.467 4.203 1.00 91.69 666 ASN A O 1
ATOM 5135 N N . GLY A 1 667 ? -11.234 21.477 6.219 1.00 92.81 667 GLY A N 1
ATOM 5136 C CA . GLY A 1 667 ? -12.475 22.135 6.622 1.00 92.81 667 GLY A CA 1
ATOM 5137 C C . GLY A 1 667 ? -13.680 21.773 5.752 1.00 92.81 667 GLY A C 1
ATOM 5138 O O . GLY A 1 667 ? -14.585 22.603 5.609 1.00 92.81 667 GLY A O 1
ATOM 5139 N N . VAL A 1 668 ? -13.667 20.593 5.124 1.00 96.50 668 VAL A N 1
ATOM 5140 C CA . VAL A 1 668 ? -14.832 19.988 4.463 1.00 96.50 668 VAL A CA 1
ATOM 5141 C C . VAL A 1 668 ? -15.392 18.922 5.391 1.00 96.50 668 VAL A C 1
ATOM 5143 O O . VAL A 1 668 ? -14.689 17.977 5.748 1.00 96.50 668 VAL A O 1
ATOM 5146 N N . ASN A 1 669 ? -16.657 19.070 5.775 1.00 96.31 669 ASN A N 1
ATOM 5147 C CA . ASN A 1 669 ? -17.298 18.239 6.796 1.00 96.31 669 ASN A CA 1
ATOM 5148 C C . ASN A 1 669 ? -18.699 17.731 6.412 1.00 96.31 669 ASN A C 1
ATOM 5150 O O . ASN A 1 669 ? -19.349 17.056 7.207 1.00 96.31 669 ASN A O 1
ATOM 5154 N N . ASP A 1 670 ? -19.139 18.030 5.195 1.00 97.69 670 ASP A N 1
ATOM 5155 C CA . ASP A 1 670 ? -20.439 17.692 4.629 1.00 97.69 670 ASP A CA 1
ATOM 5156 C C . ASP A 1 670 ? -20.386 16.957 3.263 1.00 97.69 670 ASP A C 1
ATOM 5158 O O . ASP A 1 670 ? -21.222 17.255 2.404 1.00 97.69 670 ASP A O 1
ATOM 5162 N N . PRO A 1 671 ? -19.448 16.019 2.982 1.00 98.44 671 PRO A N 1
ATOM 5163 C CA . PRO A 1 671 ? -19.514 15.252 1.740 1.00 98.44 671 PRO A CA 1
ATOM 5164 C C . PRO A 1 671 ? -20.845 14.509 1.566 1.00 98.44 671 PRO A C 1
ATOM 5166 O O . PRO A 1 671 ? -21.340 13.855 2.485 1.00 98.44 671 PRO A O 1
ATOM 5169 N N . VAL A 1 672 ? -21.381 14.529 0.347 1.00 98.69 672 VAL A N 1
ATOM 5170 C CA . VAL A 1 672 ? -22.578 13.779 -0.047 1.00 98.69 672 VAL A CA 1
ATOM 5171 C C . VAL A 1 672 ? -22.250 12.913 -1.254 1.00 98.69 672 VAL A C 1
ATOM 5173 O O . VAL A 1 672 ? -21.992 13.428 -2.343 1.00 98.69 672 VAL A O 1
ATOM 5176 N N . LEU A 1 673 ? -22.270 11.593 -1.072 1.00 98.62 673 LEU A N 1
ATOM 5177 C CA . LEU A 1 673 ? -22.076 10.628 -2.153 1.00 98.62 673 LEU A CA 1
ATOM 5178 C C . LEU A 1 673 ? -23.399 10.413 -2.878 1.00 98.62 673 LEU A C 1
ATOM 5180 O O . LEU A 1 673 ? -24.287 9.768 -2.335 1.00 98.62 673 LEU A O 1
ATOM 5184 N N . LYS A 1 674 ? -23.536 10.941 -4.090 1.00 98.38 674 LYS A N 1
ATOM 5185 C CA . LYS A 1 674 ? -24.714 10.783 -4.945 1.00 98.38 674 LYS A CA 1
ATOM 5186 C C . LYS A 1 674 ? -24.449 9.690 -5.970 1.00 98.38 674 LYS A C 1
ATOM 5188 O O . LYS A 1 674 ? -23.642 9.880 -6.878 1.00 98.38 674 LYS A O 1
ATOM 5193 N N . ASP A 1 675 ? -25.118 8.552 -5.829 1.00 97.38 675 ASP A N 1
ATOM 5194 C CA . ASP A 1 675 ? -24.938 7.400 -6.707 1.00 97.38 675 ASP A CA 1
ATOM 5195 C C . ASP A 1 675 ? -26.183 7.176 -7.571 1.00 97.38 675 ASP A C 1
ATOM 5197 O O . ASP A 1 675 ? -27.189 6.591 -7.157 1.00 97.38 675 ASP A O 1
ATOM 5201 N N . ALA A 1 676 ? -26.095 7.607 -8.829 1.00 95.38 676 ALA A N 1
ATOM 5202 C CA . ALA A 1 676 ? -27.182 7.471 -9.792 1.00 95.38 676 ALA A CA 1
ATOM 5203 C C . ALA A 1 676 ? -27.493 6.011 -10.162 1.00 95.38 676 ALA A C 1
ATOM 5205 O O . ALA A 1 676 ? -28.554 5.730 -10.717 1.00 95.38 676 ALA A O 1
ATOM 5206 N N . GLY A 1 677 ? -26.583 5.066 -9.897 1.00 91.56 677 GLY A N 1
ATOM 5207 C CA . GLY A 1 677 ? -26.823 3.654 -10.185 1.00 91.56 677 GLY A CA 1
ATOM 5208 C C . GLY A 1 677 ? -27.635 2.932 -9.120 1.00 91.56 677 GLY A C 1
ATOM 5209 O O . GLY A 1 677 ? -28.326 1.979 -9.472 1.00 91.56 677 GLY A O 1
ATOM 5210 N N . THR A 1 678 ? -27.586 3.385 -7.866 1.00 89.81 678 THR A N 1
ATOM 5211 C CA . THR A 1 678 ? -28.469 2.909 -6.787 1.00 89.81 678 THR A CA 1
ATOM 5212 C C . THR A 1 678 ? -29.696 3.804 -6.599 1.00 89.81 678 THR A C 1
ATOM 5214 O O . THR A 1 678 ? -30.684 3.360 -6.023 1.00 89.81 678 THR A O 1
ATOM 5217 N N . GLY A 1 679 ? -29.667 5.045 -7.104 1.00 93.38 679 GLY A N 1
ATOM 5218 C CA . GLY A 1 679 ? -30.727 6.032 -6.870 1.00 93.38 679 GLY A CA 1
ATOM 5219 C C . GLY A 1 679 ? -30.719 6.566 -5.436 1.00 93.38 679 GLY A C 1
ATOM 5220 O O . GLY A 1 679 ? -31.755 6.985 -4.920 1.00 93.38 679 GLY A O 1
ATOM 5221 N N . LYS A 1 680 ? -29.558 6.506 -4.779 1.00 95.19 680 LYS A N 1
ATOM 5222 C CA . LYS A 1 680 ? -29.374 6.860 -3.373 1.00 95.19 680 LYS A CA 1
ATOM 5223 C C . LYS A 1 680 ? -28.302 7.929 -3.227 1.00 95.19 680 LYS A C 1
ATOM 5225 O O . LYS A 1 680 ? -27.393 8.050 -4.052 1.00 95.19 680 LYS A O 1
ATOM 5230 N N . ALA A 1 681 ? -28.403 8.674 -2.139 1.00 97.69 681 ALA A N 1
ATOM 5231 C CA . ALA A 1 681 ? -27.363 9.551 -1.647 1.00 97.69 681 ALA A CA 1
ATOM 5232 C C . ALA A 1 681 ? -26.949 9.133 -0.229 1.00 97.69 681 ALA A C 1
ATOM 5234 O O . ALA A 1 681 ? -27.762 8.612 0.533 1.00 97.69 681 ALA A O 1
ATOM 5235 N N . LEU A 1 682 ? -25.689 9.363 0.136 1.00 98.62 682 LEU A N 1
ATOM 5236 C CA . LEU A 1 682 ? -25.197 9.188 1.501 1.00 98.62 682 LEU A CA 1
ATOM 5237 C C . LEU A 1 682 ? -24.521 10.471 1.970 1.00 98.62 682 LEU A C 1
ATOM 5239 O O . LEU A 1 682 ? -23.482 10.857 1.436 1.00 98.62 682 LEU A O 1
ATOM 5243 N N . ASN A 1 683 ? -25.095 11.109 2.985 1.00 98.69 683 ASN A N 1
ATOM 5244 C CA . ASN A 1 683 ? -24.479 12.244 3.659 1.00 98.69 683 ASN A CA 1
ATOM 5245 C C . ASN A 1 683 ? -23.464 11.725 4.686 1.00 98.69 683 ASN A C 1
ATOM 5247 O O . ASN A 1 683 ? -23.820 10.936 5.564 1.00 98.69 683 ASN A O 1
ATOM 5251 N N . VAL A 1 684 ? -22.218 12.181 4.581 1.00 98.69 684 VAL A N 1
ATOM 5252 C CA . VAL A 1 684 ? -21.119 11.901 5.513 1.00 98.69 684 VAL A CA 1
ATOM 5253 C C . VAL A 1 684 ? -20.896 13.165 6.330 1.00 98.69 684 VAL A C 1
ATOM 5255 O O . VAL A 1 684 ? -20.216 14.087 5.896 1.00 98.69 684 VAL A O 1
ATOM 5258 N N . LEU A 1 685 ? -21.526 13.243 7.498 1.00 98.44 685 LEU A N 1
ATOM 5259 C CA . LEU A 1 685 ? -21.514 14.444 8.325 1.00 98.44 685 LEU A CA 1
ATOM 5260 C C . LEU A 1 685 ? -20.445 14.311 9.409 1.00 98.44 685 LEU A C 1
ATOM 5262 O O . LEU A 1 685 ? -20.628 13.602 10.403 1.00 98.44 685 LEU A O 1
ATOM 5266 N N . ASN A 1 686 ? -19.338 15.019 9.212 1.00 97.81 686 ASN A N 1
ATOM 5267 C CA . ASN A 1 686 ? -18.248 15.128 10.170 1.00 97.81 686 ASN A CA 1
ATOM 5268 C C . ASN A 1 686 ? -18.599 16.199 11.211 1.00 97.81 686 ASN A C 1
ATOM 5270 O O . ASN A 1 686 ? -18.848 17.359 10.887 1.00 97.81 686 ASN A O 1
ATOM 5274 N N . GLN A 1 687 ? -18.658 15.800 12.476 1.00 96.81 687 GLN A N 1
ATOM 5275 C CA . GLN A 1 687 ? -19.030 16.649 13.603 1.00 96.81 687 GLN A CA 1
ATOM 5276 C C . GLN A 1 687 ? -17.997 16.530 14.730 1.00 96.81 687 GLN A C 1
ATOM 5278 O O . GLN A 1 687 ? -17.182 15.602 14.774 1.00 96.81 687 GLN A O 1
ATOM 5283 N N . ALA A 1 688 ? -18.067 17.468 15.677 1.00 96.31 688 ALA A N 1
ATOM 5284 C CA . ALA A 1 688 ? -17.105 17.600 16.767 1.00 96.31 688 ALA A CA 1
ATOM 5285 C C . ALA A 1 688 ? -15.666 17.726 16.227 1.00 96.31 688 ALA A C 1
ATOM 5287 O O . ALA A 1 688 ? -15.384 18.672 15.498 1.00 96.31 688 ALA A O 1
ATOM 5288 N N . GLY A 1 689 ? -14.762 16.815 16.583 1.00 94.12 689 GLY A N 1
ATOM 5289 C CA . GLY A 1 689 ? -13.340 16.894 16.249 1.00 94.12 689 GLY A CA 1
ATOM 5290 C C . GLY A 1 689 ? -12.941 16.459 14.835 1.00 94.12 689 GLY A C 1
ATOM 5291 O O . GLY A 1 689 ? -11.761 16.563 14.505 1.00 94.12 689 GLY A O 1
ATOM 5292 N N . TRP A 1 690 ? -13.863 15.957 14.007 1.00 97.38 690 TRP A N 1
ATOM 5293 C CA . TRP A 1 690 ? -13.569 15.659 12.600 1.00 97.38 690 TRP A CA 1
ATOM 5294 C C . TRP A 1 690 ? -13.650 16.939 11.764 1.00 97.38 690 TRP A C 1
ATOM 5296 O O . TRP A 1 690 ? -14.739 17.441 11.491 1.00 97.38 690 TRP A O 1
ATOM 5306 N N . GLU A 1 691 ? -12.495 17.468 11.371 1.00 93.44 691 GLU A N 1
ATOM 5307 C CA . GLU A 1 691 ? -12.381 18.779 10.716 1.00 93.44 691 GLU A CA 1
ATOM 5308 C C . GLU A 1 691 ? -12.070 18.669 9.219 1.00 93.44 691 GLU A C 1
ATOM 5310 O O . GLU A 1 691 ? -12.444 19.548 8.443 1.00 93.44 691 GLU A O 1
ATOM 5315 N N . ASP A 1 692 ? -11.440 17.570 8.808 1.00 94.94 692 ASP A N 1
ATOM 5316 C CA . ASP A 1 692 ? -10.941 17.356 7.455 1.00 94.94 692 ASP A CA 1
ATOM 5317 C C . ASP A 1 692 ? -11.621 16.152 6.798 1.00 94.94 692 ASP A C 1
ATOM 5319 O O . ASP A 1 692 ? -12.070 15.213 7.465 1.00 94.94 692 ASP A O 1
ATOM 5323 N N . THR A 1 693 ? -11.641 16.151 5.464 1.00 98.00 693 THR A N 1
ATOM 5324 C CA . THR A 1 693 ? -12.109 15.013 4.666 1.00 98.00 693 THR A CA 1
ATOM 5325 C C . THR A 1 693 ? -11.006 14.527 3.742 1.00 98.00 693 THR A C 1
ATOM 5327 O O . THR A 1 693 ? -10.468 15.304 2.956 1.00 98.00 693 THR A O 1
ATOM 5330 N N . VAL A 1 694 ? -10.712 13.227 3.751 1.00 98.12 694 VAL A N 1
ATOM 5331 C CA . VAL A 1 694 ? -9.873 12.614 2.708 1.00 98.12 694 VAL A CA 1
ATOM 5332 C C . VAL A 1 694 ? -10.742 11.897 1.698 1.00 98.12 694 VAL A C 1
ATOM 5334 O O . VAL A 1 694 ? -11.612 11.120 2.075 1.00 98.12 694 VAL A O 1
ATOM 5337 N N . ILE A 1 695 ? -10.486 12.127 0.413 1.00 98.44 695 ILE A N 1
ATOM 5338 C CA . ILE A 1 695 ? -11.056 11.310 -0.658 1.00 98.44 695 ILE A CA 1
ATOM 5339 C C . ILE A 1 695 ? -9.950 10.442 -1.232 1.00 98.44 695 ILE A C 1
ATOM 5341 O O . ILE A 1 695 ? -8.921 10.958 -1.680 1.00 98.44 695 ILE A O 1
ATOM 5345 N N . TRP A 1 696 ? -10.185 9.131 -1.242 1.00 97.94 696 TRP A N 1
ATOM 5346 C CA . TRP A 1 696 ? -9.243 8.160 -1.782 1.00 97.94 696 TRP A CA 1
ATOM 5347 C C . TRP A 1 696 ? -9.916 7.101 -2.659 1.00 97.94 696 TRP A C 1
ATOM 5349 O O . TRP A 1 696 ? -10.965 6.546 -2.321 1.00 97.94 696 TRP A O 1
ATOM 5359 N N . ASN A 1 697 ? -9.286 6.787 -3.792 1.00 97.88 697 ASN A N 1
ATOM 5360 C CA . ASN A 1 697 ? -9.641 5.650 -4.633 1.00 97.88 697 ASN A CA 1
ATOM 5361 C C . ASN A 1 697 ? -8.405 5.137 -5.405 1.00 97.88 697 ASN A C 1
ATOM 5363 O O . ASN A 1 697 ? -7.726 5.930 -6.063 1.00 97.88 697 ASN A O 1
ATOM 5367 N N . PRO A 1 698 ? -8.128 3.816 -5.407 1.00 91.81 698 PRO A N 1
ATOM 5368 C CA . PRO A 1 698 ? -6.956 3.223 -6.061 1.00 91.81 698 PRO A CA 1
ATOM 5369 C C . PRO A 1 698 ? -7.170 2.982 -7.565 1.00 91.81 698 PRO A C 1
ATOM 5371 O O . PRO A 1 698 ? -6.809 1.921 -8.077 1.00 91.81 698 PRO A O 1
ATOM 5374 N N . TYR A 1 699 ? -7.851 3.903 -8.238 1.00 91.62 699 TYR A N 1
ATOM 5375 C CA . TYR A 1 699 ? -8.394 3.812 -9.592 1.00 91.62 699 TYR A CA 1
ATOM 5376 C C . TYR A 1 699 ? -7.666 2.859 -10.559 1.00 91.62 699 TYR A C 1
ATOM 5378 O O . TYR A 1 699 ? -6.445 2.871 -10.704 1.00 91.62 699 TYR A O 1
ATOM 5386 N N . GLY A 1 700 ? -8.431 2.019 -11.259 1.00 87.19 700 GLY A N 1
ATOM 5387 C CA . GLY A 1 700 ? -7.906 1.016 -12.193 1.00 87.19 700 GLY A CA 1
ATOM 5388 C C . GLY A 1 700 ? -7.420 -0.283 -11.534 1.00 87.19 700 GLY A C 1
ATOM 5389 O O . GLY A 1 700 ? -7.109 -1.251 -12.234 1.00 87.19 700 GLY A O 1
ATOM 5390 N N . ASN A 1 701 ? -7.382 -0.370 -10.199 1.00 82.00 701 ASN A N 1
ATOM 5391 C CA . ASN A 1 701 ? -7.002 -1.593 -9.492 1.00 82.00 701 ASN A CA 1
ATOM 5392 C C . ASN A 1 701 ? -8.183 -2.562 -9.294 1.00 82.00 701 ASN A C 1
ATOM 5394 O O . ASN A 1 701 ? -8.793 -2.637 -8.224 1.00 82.00 701 ASN A O 1
ATOM 5398 N N . GLU A 1 702 ? -8.487 -3.353 -10.326 1.00 82.31 702 GLU A N 1
ATOM 5399 C CA . GLU A 1 702 ? -9.562 -4.366 -10.318 1.00 82.31 702 GLU A CA 1
ATOM 5400 C C . GLU A 1 702 ? -9.471 -5.357 -9.148 1.00 82.31 702 GLU A C 1
ATOM 5402 O O . GLU A 1 702 ? -10.487 -5.802 -8.622 1.00 82.31 702 GLU A O 1
ATOM 5407 N N . GLY A 1 703 ? -8.255 -5.700 -8.706 1.00 78.12 703 GLY A N 1
ATOM 5408 C CA . GLY A 1 703 ? -8.051 -6.637 -7.598 1.00 78.12 703 GLY A CA 1
ATOM 5409 C C . GLY A 1 703 ? -8.549 -6.105 -6.253 1.00 78.12 703 GLY A C 1
ATOM 5410 O O . GLY A 1 703 ? -8.910 -6.900 -5.388 1.00 78.12 703 GLY A O 1
ATOM 5411 N N . MET A 1 704 ? -8.586 -4.780 -6.094 1.00 82.06 704 MET A N 1
ATOM 5412 C CA . MET A 1 704 ? -9.136 -4.113 -4.914 1.00 82.06 704 MET A CA 1
ATOM 5413 C C . MET A 1 704 ? -10.631 -3.809 -5.048 1.00 82.06 704 MET A C 1
ATOM 5415 O O . MET A 1 704 ? -11.227 -3.389 -4.065 1.00 82.06 704 MET A O 1
ATOM 5419 N N . GLY A 1 705 ? -11.229 -4.004 -6.229 1.00 88.69 705 GLY A N 1
ATOM 5420 C CA . GLY A 1 705 ? -12.608 -3.592 -6.503 1.00 88.69 705 GLY A CA 1
ATOM 5421 C C . GLY A 1 705 ? -12.766 -2.074 -6.621 1.00 88.69 705 GLY A C 1
ATOM 5422 O O . GLY A 1 70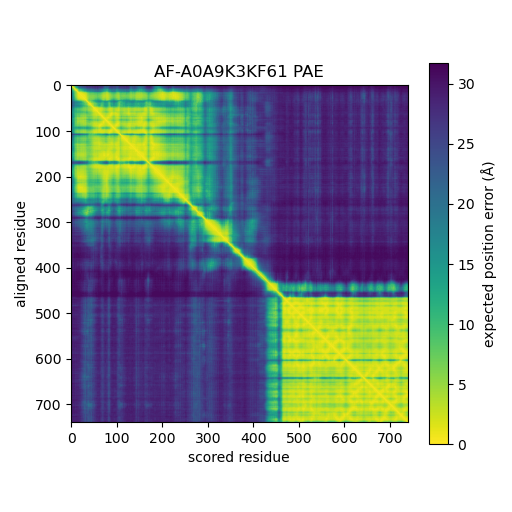5 ? -13.781 -1.547 -6.189 1.00 88.69 705 GLY A O 1
ATOM 5423 N N . TYR A 1 706 ? -11.770 -1.362 -7.173 1.00 90.19 706 TYR A N 1
ATOM 5424 C CA . TYR A 1 706 ? -11.718 0.114 -7.177 1.00 90.19 706 TYR A CA 1
ATOM 5425 C C . TYR A 1 706 ? -13.006 0.803 -7.661 1.00 90.19 706 TYR A C 1
ATOM 5427 O O . TYR A 1 706 ? -13.304 1.906 -7.224 1.00 90.19 706 TYR A O 1
ATOM 5435 N N . ASN A 1 707 ? -13.747 0.175 -8.579 1.00 95.00 707 ASN A N 1
ATOM 5436 C CA . ASN A 1 707 ? -14.940 0.769 -9.173 1.00 95.00 707 ASN A CA 1
ATOM 5437 C C . ASN A 1 707 ? -16.190 0.635 -8.288 1.00 95.00 707 ASN A C 1
ATOM 5439 O O . ASN A 1 707 ? -17.240 1.136 -8.654 1.00 95.00 707 ASN A O 1
ATOM 5443 N N . GLU A 1 708 ? -16.104 -0.078 -7.169 1.00 93.06 708 GLU A N 1
ATOM 5444 C CA . GLU A 1 708 ? -17.260 -0.469 -6.352 1.00 93.06 708 GLU A CA 1
ATOM 5445 C C . GLU A 1 708 ? -17.237 0.173 -4.958 1.00 93.06 708 GLU A C 1
ATOM 5447 O O . GLU A 1 708 ? -18.122 -0.052 -4.130 1.00 93.06 708 GLU A O 1
ATOM 5452 N N . PHE A 1 709 ? -16.209 0.977 -4.683 1.00 97.31 709 PHE A N 1
ATOM 5453 C CA . PHE A 1 709 ? -16.127 1.757 -3.465 1.00 97.31 709 PHE A CA 1
ATOM 5454 C C . PHE A 1 709 ? -15.410 3.085 -3.693 1.00 97.31 709 PHE A C 1
ATOM 5456 O O . PHE A 1 709 ? -14.628 3.244 -4.627 1.00 97.31 709 PHE A O 1
ATOM 5463 N N . VAL A 1 710 ? -15.608 4.013 -2.770 1.00 98.38 710 VAL A N 1
ATOM 5464 C CA . VAL A 1 710 ? -14.751 5.185 -2.594 1.00 98.38 710 VAL A CA 1
ATOM 5465 C C . VAL A 1 710 ? -14.473 5.368 -1.110 1.00 98.38 710 VAL A C 1
ATOM 5467 O O . VAL A 1 710 ? -15.317 5.033 -0.278 1.00 98.38 710 VAL A O 1
ATOM 5470 N N . CYS A 1 711 ? -13.294 5.869 -0.760 1.00 98.62 711 CYS A N 1
ATOM 5471 C CA . CYS A 1 711 ? -13.042 6.311 0.601 1.00 98.62 711 CYS A CA 1
ATOM 5472 C C . CYS A 1 711 ? -13.371 7.791 0.743 1.00 98.62 711 CYS A C 1
ATOM 5474 O O . CYS A 1 711 ? -12.878 8.603 -0.037 1.00 98.62 711 CYS A O 1
ATOM 5476 N N . VAL A 1 712 ? -14.196 8.110 1.738 1.00 98.56 712 VAL A N 1
ATOM 5477 C CA . VAL A 1 712 ? -14.472 9.477 2.193 1.00 98.56 712 VAL A CA 1
ATOM 5478 C C . VAL A 1 712 ? -14.240 9.476 3.699 1.00 98.56 712 VAL A C 1
ATOM 5480 O O . VAL A 1 712 ? -15.094 9.075 4.482 1.00 98.56 712 VAL A O 1
ATOM 5483 N N . GLU A 1 713 ? -13.019 9.797 4.093 1.00 98.31 713 GLU A N 1
ATOM 5484 C CA . GLU A 1 713 ? -12.520 9.585 5.446 1.00 98.31 713 GLU A CA 1
ATOM 5485 C C . GLU A 1 713 ? -12.791 10.812 6.315 1.00 98.31 713 GLU A C 1
ATOM 5487 O O . GLU A 1 713 ? -12.541 11.938 5.884 1.00 98.31 713 GLU A O 1
ATOM 5492 N N . SER A 1 714 ? -13.245 10.592 7.548 1.00 98.31 714 SER A N 1
ATOM 5493 C CA . SER A 1 714 ? -13.352 11.635 8.574 1.00 98.31 714 SER A CA 1
ATOM 5494 C C . SER A 1 714 ? -11.996 11.774 9.246 1.00 98.31 714 SER A C 1
ATOM 5496 O O . SER A 1 714 ? -11.521 10.806 9.843 1.00 98.31 714 SER A O 1
ATOM 5498 N N . VAL A 1 715 ? -11.348 12.932 9.134 1.00 96.50 715 VAL A N 1
ATOM 5499 C CA . VAL A 1 715 ? -9.944 13.087 9.527 1.00 96.50 715 VAL A CA 1
ATOM 5500 C C . VAL A 1 715 ? -9.776 14.259 10.488 1.00 96.50 715 VAL A C 1
ATOM 5502 O O . VAL A 1 715 ? -10.401 15.308 10.352 1.00 96.50 715 VAL A O 1
ATOM 5505 N N . LYS A 1 716 ? -8.920 14.060 11.489 1.00 94.81 716 LYS A N 1
ATOM 5506 C CA . LYS A 1 716 ? -8.271 15.139 12.225 1.00 94.81 716 LYS A CA 1
ATOM 5507 C C . LYS A 1 716 ? -6.800 15.107 11.835 1.00 94.81 716 LYS A C 1
ATOM 5509 O O . LYS A 1 716 ? -6.036 14.294 12.367 1.00 94.81 716 LYS A O 1
ATOM 5514 N N . PHE A 1 717 ? -6.452 15.899 10.818 1.00 87.06 717 PHE A N 1
ATOM 5515 C CA . PHE A 1 717 ? -5.143 15.809 10.178 1.00 87.06 717 PHE A CA 1
ATOM 5516 C C . PHE A 1 717 ? -4.071 16.454 11.046 1.00 87.06 717 PHE A C 1
ATOM 5518 O O . PHE A 1 717 ? -3.028 15.850 11.266 1.00 87.06 717 PHE A O 1
ATOM 5525 N N . ASP A 1 718 ? -4.330 17.634 11.598 1.00 87.00 718 ASP A N 1
ATOM 5526 C CA . ASP A 1 718 ? -3.397 18.256 12.535 1.00 87.00 718 ASP A CA 1
ATOM 5527 C C . ASP A 1 718 ? -3.400 17.530 13.892 1.00 87.00 718 ASP A C 1
ATOM 5529 O O . ASP A 1 718 ? -4.475 17.172 14.388 1.00 87.00 718 ASP A O 1
ATOM 5533 N N . PRO A 1 719 ? -2.227 17.314 14.523 1.00 89.94 719 PRO A N 1
ATOM 5534 C CA . PRO A 1 719 ? -2.156 16.662 15.824 1.00 89.94 719 PRO A CA 1
ATOM 5535 C C . PRO A 1 719 ? -2.981 17.380 16.900 1.00 89.94 719 PRO A C 1
ATOM 5537 O O . PRO A 1 719 ? -2.931 18.600 17.049 1.00 89.94 719 PRO A O 1
ATOM 5540 N N . VAL A 1 720 ? -3.705 16.597 17.692 1.00 93.44 720 VAL A N 1
ATOM 5541 C CA . VAL A 1 720 ? -4.404 17.024 18.903 1.00 93.44 720 VAL A CA 1
ATOM 5542 C C . VAL A 1 720 ? -3.487 16.800 20.096 1.00 93.44 720 VAL A C 1
ATOM 5544 O O . VAL A 1 720 ? -3.143 15.656 20.386 1.00 93.44 720 VAL A O 1
ATOM 5547 N N . THR A 1 721 ? -3.154 17.866 20.821 1.00 96.19 721 THR A N 1
ATOM 5548 C CA . THR A 1 721 ? -2.513 17.772 22.140 1.00 96.19 721 THR A CA 1
ATOM 5549 C C . THR A 1 721 ? -3.575 17.585 23.217 1.00 96.19 721 THR A C 1
ATOM 5551 O O . THR A 1 721 ? -4.476 18.412 23.359 1.00 96.19 721 THR A O 1
ATOM 5554 N N . LEU A 1 722 ? -3.465 16.508 23.993 1.00 96.06 722 LEU A N 1
ATOM 5555 C CA . LEU A 1 722 ? -4.418 16.154 25.039 1.00 96.06 722 LEU A CA 1
ATOM 5556 C C . LEU A 1 722 ? -3.747 16.109 26.416 1.00 96.06 722 LEU A C 1
ATOM 5558 O O . LEU A 1 722 ? -2.962 15.205 26.712 1.00 96.06 722 LEU A O 1
ATOM 5562 N N . ASP A 1 723 ? -4.074 17.081 27.268 1.00 97.38 723 ASP A N 1
ATOM 5563 C CA . ASP A 1 723 ? -3.599 17.152 28.656 1.00 97.38 723 ASP A CA 1
ATOM 5564 C C . ASP A 1 723 ? -4.166 16.024 29.533 1.00 97.38 723 ASP A C 1
ATOM 5566 O O . ASP A 1 723 ? -5.227 15.467 29.244 1.00 97.38 723 ASP A O 1
ATOM 5570 N N . ALA A 1 724 ? -3.473 15.700 30.629 1.00 96.19 724 ALA A N 1
ATOM 5571 C CA . ALA A 1 724 ? -3.916 14.717 31.617 1.00 96.19 724 ALA A CA 1
ATOM 5572 C C . ALA A 1 724 ? -5.360 14.978 32.082 1.00 96.19 724 ALA A C 1
ATOM 5574 O O . ALA A 1 724 ? -5.708 16.078 32.512 1.00 96.19 724 ALA A O 1
ATOM 5575 N N . GLY A 1 725 ? -6.210 13.953 32.000 1.00 95.44 725 GLY A N 1
ATOM 5576 C CA . GLY A 1 725 ? -7.626 14.021 32.363 1.00 95.44 725 GLY A CA 1
ATOM 5577 C C . GLY A 1 725 ? -8.556 14.591 31.285 1.00 95.44 725 GLY A C 1
ATOM 5578 O O . GLY A 1 725 ? -9.767 14.378 31.390 1.00 95.44 725 GLY A O 1
ATOM 5579 N N . SER A 1 726 ? -8.025 15.250 30.251 1.00 97.69 726 SER A N 1
ATOM 5580 C CA . SER A 1 726 ? -8.808 15.805 29.142 1.00 97.69 726 SER A CA 1
ATOM 5581 C C . SER A 1 726 ? -9.264 14.727 28.157 1.00 97.69 726 SER A C 1
ATOM 5583 O O . SER A 1 726 ? -8.712 13.623 28.097 1.00 97.69 726 SER A O 1
ATOM 5585 N N . SER A 1 727 ? -10.284 15.062 27.364 1.00 97.88 727 SER A N 1
ATOM 5586 C CA . SER A 1 727 ? -10.823 14.197 26.315 1.00 97.88 727 SER A CA 1
ATOM 5587 C C . SER A 1 727 ? -11.047 14.936 24.999 1.00 97.88 727 SER A C 1
ATOM 5589 O O . SER A 1 727 ? -11.366 16.122 24.994 1.00 97.88 727 SER A O 1
ATOM 5591 N N . TRP A 1 728 ? -10.922 14.207 23.897 1.00 98.50 728 TRP A N 1
ATOM 5592 C CA . TRP A 1 728 ? -11.266 14.637 22.547 1.00 98.50 728 TRP A CA 1
ATOM 5593 C C . TRP A 1 728 ? -12.364 13.731 21.990 1.00 98.50 728 TRP A C 1
ATOM 5595 O O . TRP A 1 728 ? -12.354 12.527 22.249 1.00 98.50 728 TRP A O 1
ATOM 5605 N N . GLU A 1 729 ? -13.292 14.310 21.233 1.00 98.44 729 GLU A N 1
ATOM 5606 C CA . GLU A 1 729 ? -14.459 13.623 20.680 1.00 98.44 729 GLU A CA 1
ATOM 5607 C C . GLU A 1 729 ? -14.556 13.872 19.170 1.00 98.44 729 GLU A C 1
ATOM 5609 O O . GLU A 1 729 ? -14.480 15.018 18.726 1.00 98.44 729 GLU A O 1
ATOM 5614 N N . GLY A 1 730 ? -14.757 12.811 18.389 1.00 98.31 730 GLY A N 1
ATOM 5615 C CA . GLY A 1 730 ? -15.039 12.869 16.955 1.00 98.31 730 GLY A CA 1
ATOM 5616 C C . GLY A 1 730 ? -16.325 12.116 16.630 1.00 98.31 730 GLY A C 1
ATOM 5617 O O . GLY A 1 730 ? -16.419 10.913 16.880 1.00 98.31 730 GLY A O 1
ATOM 5618 N N . VAL A 1 731 ? -17.306 12.801 16.036 1.00 98.75 731 VAL A N 1
ATOM 5619 C CA . VAL A 1 731 ? -18.630 12.236 15.742 1.00 98.75 731 VAL A CA 1
ATOM 5620 C C . VAL A 1 731 ? -18.853 12.188 14.237 1.00 98.75 731 VAL A C 1
ATOM 5622 O O . VAL A 1 731 ? -18.841 13.222 13.578 1.00 98.75 731 VAL A O 1
ATOM 5625 N N . LEU A 1 732 ? -19.082 10.997 13.689 1.00 98.69 732 LEU A N 1
ATOM 5626 C CA . LEU A 1 732 ? -19.469 10.817 12.288 1.00 98.69 732 LEU A CA 1
ATOM 5627 C C . LEU A 1 732 ? -20.926 10.354 12.231 1.00 98.69 732 LEU A C 1
ATOM 5629 O O . LEU A 1 732 ? -21.274 9.349 12.855 1.00 98.69 732 LEU A O 1
ATOM 5633 N N . VAL A 1 733 ? -21.757 11.059 11.461 1.00 98.81 733 VAL A N 1
ATOM 5634 C CA . VAL A 1 733 ? -23.125 10.635 11.131 1.00 98.81 733 VAL A CA 1
ATOM 5635 C C . VAL A 1 733 ? -23.211 10.288 9.650 1.00 98.81 733 VAL A C 1
ATOM 5637 O O . VAL A 1 733 ? -22.873 11.099 8.793 1.00 98.81 733 VAL A O 1
ATOM 5640 N N . LEU A 1 734 ? -23.687 9.082 9.361 1.00 98.75 734 LEU A N 1
ATOM 5641 C CA . LEU A 1 734 ? -24.003 8.608 8.022 1.00 98.75 734 LEU A CA 1
ATOM 5642 C C . LEU A 1 734 ? -25.514 8.632 7.842 1.00 98.75 734 LEU A C 1
ATOM 5644 O O . LEU A 1 734 ? -26.218 7.900 8.536 1.00 98.75 734 LEU A O 1
ATOM 5648 N N . LYS A 1 735 ? -26.001 9.457 6.916 1.00 98.31 735 LYS A N 1
ATOM 5649 C CA . LYS A 1 735 ? -27.436 9.617 6.669 1.00 98.31 735 LYS A CA 1
ATOM 5650 C C . LYS A 1 735 ? -27.795 9.318 5.209 1.00 98.31 735 LYS A C 1
ATOM 5652 O O . LYS A 1 735 ? -27.514 10.150 4.337 1.00 98.31 735 LYS A O 1
ATOM 5657 N N . PRO A 1 736 ? -28.370 8.135 4.934 1.00 96.94 736 PRO A N 1
ATOM 5658 C CA . PRO A 1 736 ? -28.912 7.790 3.629 1.00 96.94 736 PRO A CA 1
ATOM 5659 C C . PRO A 1 736 ? -30.099 8.663 3.223 1.00 96.94 736 PRO A C 1
ATOM 5661 O O . PRO A 1 736 ? -30.955 8.990 4.041 1.00 96.94 736 PRO A O 1
ATOM 5664 N N . GLU A 1 737 ? -30.186 8.979 1.936 1.00 94.94 737 GLU A N 1
ATOM 5665 C CA . GLU A 1 737 ? -31.305 9.687 1.315 1.00 94.94 737 GLU A CA 1
ATOM 5666 C C . GLU A 1 737 ? -31.597 9.096 -0.076 1.00 94.94 737 GLU A C 1
ATOM 5668 O O . GLU A 1 737 ? -30.777 8.385 -0.663 1.00 94.94 737 GLU A O 1
ATOM 5673 N N . SER A 1 738 ? -32.781 9.366 -0.622 1.00 91.75 738 SER A N 1
ATOM 5674 C CA . SER A 1 738 ? -33.069 9.122 -2.041 1.00 91.75 738 SER A CA 1
ATOM 5675 C C . SER A 1 738 ? -32.419 10.202 -2.909 1.00 91.75 738 SER A C 1
ATOM 5677 O O . SER A 1 738 ? -32.415 11.365 -2.503 1.00 91.75 738 SER A O 1
ATOM 5679 N N . LEU A 1 739 ? -31.914 9.830 -4.090 1.00 87.38 739 LEU A N 1
ATOM 5680 C CA . LEU A 1 739 ? -31.303 10.768 -5.040 1.00 87.38 739 LEU A CA 1
ATOM 5681 C C . LEU A 1 739 ? -32.319 11.657 -5.774 1.00 87.38 739 LEU A C 1
ATOM 5683 O O . LEU A 1 739 ? -33.412 11.149 -6.121 1.00 87.38 739 LEU A O 1
#

InterPro domains:
  IPR008183 Aldose 1-/Glucose-6-phosphate 1-epimerase [PF01263] (479-734)
  IPR025532 Glucose-6-phosphate 1-epimerase [cd09020] (478-735)